Protein 4KDS (pdb70)

Solvent-accessible surface area: 16126 Å² total; per-residue (Å²): 133,12,4,59,85,3,4,26,0,0,1,104,0,2,12,46,6,4,95,56,73,150,1,0,4,22,1,0,0,0,6,0,0,2,2,0,1,0,0,1,0,17,0,0,3,53,90,1,25,134,25,0,48,60,95,0,35,6,17,2,58,97,234,34,44,19,130,85,1,88,92,28,19,137,46,0,45,78,34,175,15,3,88,32,22,8,0,0,1,1,16,184,193,12,59,19,83,126,56,4,83,162,15,0,30,73,1,3,130,1,59,52,60,99,6,60,0,76,149,36,116,94,1,25,92,80,0,12,62,36,0,24,115,62,0,69,41,65,10,81,67,0,2,62,107,50,1,7,28,87,106,0,59,0,0,1,0,1,1,0,14,2,76,14,98,2,100,46,76,6,69,74,186,87,17,69,111,105,124,17,137,29,117,128,51,56,60,56,81,17,24,7,0,70,25,70,71,150,9,84,29,10,111,15,76,5,118,138,52,37,78,0,21,0,16,13,3,39,3,102,58,118,21,11,2,0,13,11,1,31,5,109,99,74,158,12,63,2,39,36,0,19,68,4,7,47,7,118,43,10,98,61,2,138,125,85,10,147,47,58,149,80,100,7,69,2,3,96,13,65,8,110,18,63,3,25,0,58,74,13,0,82,98,28,33,1,28,33,3,23,55,93,100,132,21,38,7,68,113,0,6,100,128,63,98,6,7,0,13,31,0,0,1,46,5,45,0,54,1,29,5,92,4,4,104,2,2,1,0,1,0,1,0,1,38,18,173,14,91,27,158,73,120,42,45,73,102,1,63,2,0,0,0,23,0,49,84,23,13,0,1,0,0,0,0,0,22,53,65,75

B-factor: mean 32.04, std 13.61, range [12.36, 102.18]

Sequence (370 aa):
NLQEKQTDFGMRVFSSQVAQNSKGSNLAFSPYGVATILAMAQLGAGGNTLKTLNAKLGFSLQERGMARQQRLLQRDISSEEGVELASGVMVERKMALEKGFRRGLGKAFQASPHQLDFSRP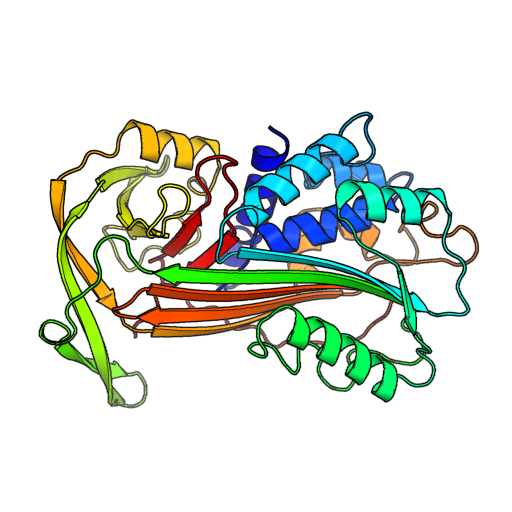DQALDIINAWVSDHTAGTIPSFLSSGALTDETRMVLLNALHFQGLWKVPFDPKMTEERLFHCANGSSVPVPMMRLTHRFKYGEFVTPDGVDYDVIEVPYEGESLSSMLLVSPFEPETPVSSSLSSELTTQRLQQWRQEMRSSVKRQLVLPRFTLDSEVELKSILIQMGLGDMFNLAKADFTRITTEQPLCVSSKVLQKVKIEVNEEGTKASAATAAILFSRMAVEEITMNRPFLFLIHHKSTGAVLFMGQVNQP

Foldseek 3Di:
DVQQLQQFLLLVLQLLQCVPDHFGFFKGFSNQVSVQLQLLLQLFDDPLVVLSCVLSVHHCVDPCNLQVLQVLQCVQCVDDFKHKAWEKEFAQVDDFFPSSQVSCCSRGVYHYHYDNLQPVVVVQQVVLCVQCVQAVNPRRRQDDPQQTHNVWGIKIKMKMKGWFWFPQFFDQVQFDQDWDQDPVRDTHTWTKTKDWDWWFKDWDADPVGWIKMWTWTDTPDPFKTKIKIGTPDFQDFLSRCSVQSGLVNVVVSVVPTDTDTDIDIAIFDKDKFKDKCVVSVVVSPSPQLQDQVRTGSCNGPPPDTWHWNIKMKIKIWGQDRTTIIIMMMIITIIDGDDDDDHDRDGTNTKMWIAGPVSRGTGMMRHRDDD

Radius of gyration: 20.67 Å; Cα contacts (8 Å, |Δi|>4): 866; chains: 1; bounding box: 55×57×57 Å

Secondary structure (DSSP, 8-state):
-HHHHHHHHHHHHHHHHHTTTTSEESEE-HHHHHHHHHHHHTT--HHHHHHHHHHHS--TTSTTHHHHHHHHHHHHHTSTTEEEEEEEEEETTS---HHHHHHHHHHH--EEEEE-TTSHHHHHHHHHHHHHHTTTTSS---SPTTS--TT--EEEEEEEEEEEEBSSPPPGGG-EEEEEE-TTS-EEEEEEEEEEEEEEEEEEE-TT--EEEEEEEEBTTSSEEEEEEEESSTT--GGGGGGG-SHHHHHHHHHH-EEEEEEEEEE-EEEEEEEE-HHHHHHTT-GGGG-TTT---TTT-SSS-----EEEEEEEEEE-SSEEEEEEEEEEEES--------EE----EEEEEETTTTEEEEEEE----

Nearest PDB structures (foldseek):
  4kds-assembly1_A  TM=1.003E+00  e=2.293E-84  Oncorhynchus mykiss
  1lj5-assembly1_A  TM=9.420E-01  e=1.282E-48  Homo sapiens
  4dte-assembly1_A  TM=8.822E-01  e=1.103E-49  Danio rerio
  3cvm-assembly2_B  TM=9.110E-01  e=3.053E-47  unclassified
  4dte-assembly2_B  TM=8.961E-01  e=1.628E-48  Danio rerio

Structure (mmCIF, N/CA/C/O backbone):
data_4KDS
#
_entry.id   4KDS
#
_cell.length_a   58.065
_cell.length_b   56.471
_cell.length_c   59.750
_cell.angle_alpha   90.00
_cell.angle_beta   93.88
_cell.angle_gamma   90.00
#
_symmetry.space_group_name_H-M   'P 1 21 1'
#
loop_
_entity.id
_entity.type
_entity.pdbx_description
1 polymer 'Plasminogen activator inhibitor 1'
2 non-polymer 'SULFATE ION'
3 water water
#
loop_
_atom_site.group_PDB
_atom_site.id
_atom_site.type_symbol
_atom_site.label_atom_id
_atom_site.label_alt_id
_atom_site.label_comp_id
_atom_site.label_asym_id
_atom_site.label_entity_id
_atom_site.label_seq_id
_atom_site.pdbx_PDB_ins_code
_atom_site.Cartn_x
_atom_site.Cartn_y
_atom_site.Cartn_z
_atom_site.occupancy
_atom_site.B_iso_or_equiv
_atom_site.auth_seq_id
_atom_site.auth_comp_id
_atom_site.auth_asym_id
_atom_site.auth_atom_id
_atom_site.pdbx_PDB_model_num
ATOM 1 N N . ASN A 1 14 ? -7.626 6.209 -19.504 1.00 51.16 4 ASN A N 1
ATOM 2 C CA . ASN A 1 14 ? -7.163 5.823 -18.163 1.00 47.41 4 ASN A CA 1
ATOM 3 C C . ASN A 1 14 ? -8.194 5.090 -17.300 1.00 38.10 4 ASN A C 1
ATOM 4 O O . ASN A 1 14 ? -7.871 4.099 -16.616 1.00 24.92 4 ASN A O 1
ATOM 9 N N . LEU A 1 15 ? -9.433 5.571 -17.309 1.00 29.10 5 LEU A N 1
ATOM 10 C CA . LEU A 1 15 ? -10.482 4.784 -16.685 1.00 26.50 5 LEU A CA 1
ATOM 11 C C . LEU A 1 15 ? -10.591 3.421 -17.332 1.00 22.62 5 LEU A C 1
ATOM 12 O O . LEU A 1 15 ? -10.714 2.412 -16.635 1.00 23.49 5 LEU A O 1
ATOM 17 N N . GLN A 1 16 ? -10.535 3.351 -18.663 1.00 26.27 6 GLN A N 1
ATOM 18 C CA . GLN A 1 16 ? -10.745 2.071 -19.305 1.00 22.49 6 GLN A CA 1
ATOM 19 C C . GLN A 1 16 ? -9.608 1.102 -18.941 1.00 24.07 6 GLN A C 1
ATOM 20 O O . GLN A 1 16 ? -9.849 -0.092 -18.730 1.00 22.45 6 GLN A O 1
ATOM 26 N N . GLU A 1 17 ? -8.388 1.628 -18.871 1.00 25.89 7 GLU A N 1
ATOM 27 C CA . GLU A 1 17 ? -7.237 0.812 -18.433 1.00 23.24 7 GLU A CA 1
ATOM 28 C C . GLU A 1 17 ? -7.509 0.148 -17.059 1.00 27.52 7 GLU A C 1
ATOM 29 O O . GLU A 1 17 ? -7.296 -1.043 -16.885 1.00 25.03 7 GLU A O 1
ATOM 35 N N . LYS A 1 18 ? -7.977 0.926 -16.079 1.00 23.63 8 LYS A N 1
ATOM 36 C CA . LYS A 1 18 ? -8.279 0.354 -14.769 1.00 21.00 8 LYS A CA 1
ATOM 37 C C . LYS A 1 18 ? -9.415 -0.673 -14.857 1.00 19.44 8 LYS A C 1
ATOM 38 O O . LYS A 1 18 ? -9.374 -1.682 -14.171 1.00 22.88 8 LYS A O 1
ATOM 44 N N . GLN A 1 19 ? -10.428 -0.424 -15.692 1.00 22.32 9 GLN A N 1
ATOM 45 C CA . GLN A 1 19 ? -11.542 -1.348 -15.801 1.00 19.08 9 GLN A CA 1
ATOM 46 C C . GLN A 1 19 ? -11.155 -2.644 -16.499 1.00 19.41 9 GLN A C 1
ATOM 47 O O . GLN A 1 19 ? -11.532 -3.756 -16.086 1.00 20.71 9 GLN A O 1
ATOM 53 N N . THR A 1 20 ? -10.413 -2.503 -17.584 1.00 20.29 10 THR A N 1
ATOM 54 C CA . THR A 1 20 ? -9.894 -3.658 -18.296 1.00 25.94 10 THR A CA 1
ATOM 55 C C . THR A 1 20 ? -8.995 -4.500 -17.408 1.00 22.97 10 THR A C 1
ATOM 56 O O . THR A 1 20 ? -9.140 -5.754 -17.367 1.00 17.72 10 THR A O 1
ATOM 60 N N . ASP A 1 21 ? -8.050 -3.851 -16.726 1.00 22.19 11 ASP A N 1
ATOM 61 C CA . ASP A 1 21 ? -7.176 -4.571 -15.799 1.00 18.99 11 ASP A CA 1
ATOM 62 C C . ASP A 1 21 ? -7.911 -5.348 -14.705 1.00 26.05 11 ASP A C 1
ATOM 63 O O . ASP A 1 21 ? -7.550 -6.476 -14.398 1.00 22.43 11 ASP A O 1
ATOM 68 N N . PHE A 1 22 ? -8.928 -4.732 -14.097 1.00 21.31 12 PHE A N 1
ATOM 69 C CA . PHE A 1 22 ? -9.720 -5.467 -13.119 1.00 19.11 12 PHE A CA 1
ATOM 70 C C . PHE A 1 22 ? -10.418 -6.658 -13.740 1.00 20.21 12 PHE A C 1
ATOM 71 O O . PHE A 1 22 ? -10.401 -7.740 -13.170 1.00 20.59 12 PHE A O 1
ATOM 79 N N . GLY A 1 23 ? -11.024 -6.466 -14.910 1.00 17.90 13 GLY A N 1
ATOM 80 C CA . GLY A 1 23 ? -11.763 -7.538 -15.582 1.00 19.25 13 GLY A CA 1
ATOM 81 C C . GLY A 1 23 ? -10.833 -8.692 -15.925 1.00 23.13 13 GLY A C 1
ATOM 82 O O . GLY A 1 23 ? -11.199 -9.852 -15.760 1.00 22.00 13 GLY A O 1
ATOM 83 N N . MET A 1 24 ? -9.606 -8.389 -16.354 1.00 20.73 14 MET A N 1
ATOM 84 C CA . MET A 1 24 ? -8.664 -9.492 -16.633 1.00 21.28 14 MET A CA 1
ATOM 85 C C . MET A 1 24 ? -8.090 -10.127 -15.367 1.00 20.96 14 MET A C 1
ATOM 86 O O . MET A 1 24 ? -7.804 -11.329 -15.331 1.00 22.54 14 MET A O 1
ATOM 91 N N . ARG A 1 25 ? -7.955 -9.348 -14.298 1.00 18.39 15 ARG A N 1
ATOM 92 C CA . ARG A 1 25 ? -7.613 -9.912 -12.984 1.00 22.70 15 ARG A CA 1
ATOM 93 C C . ARG A 1 25 ? -8.663 -10.925 -12.506 1.00 23.37 15 ARG A C 1
ATOM 94 O O . ARG A 1 25 ? -8.325 -11.847 -11.761 1.00 25.46 15 ARG A O 1
ATOM 102 N N . VAL A 1 26 ? -9.938 -10.715 -12.846 1.00 20.53 16 VAL A N 1
ATOM 103 C CA . VAL A 1 26 ? -10.937 -11.724 -12.452 1.00 20.84 16 VAL A CA 1
ATOM 104 C C . VAL A 1 26 ? -10.677 -13.013 -13.232 1.00 24.70 16 VAL A C 1
ATOM 105 O O . VAL A 1 26 ? -10.673 -14.127 -12.666 1.00 22.16 16 VAL A O 1
ATOM 109 N N . PHE A 1 27 ? -10.394 -12.854 -14.526 1.00 23.59 17 PHE A N 1
ATOM 110 C CA . PHE A 1 27 ? -10.093 -14.006 -15.383 1.00 25.03 17 PHE A CA 1
ATOM 111 C C . PHE A 1 27 ? -8.900 -14.730 -14.835 1.00 27.56 17 PHE A C 1
ATOM 112 O O . PHE A 1 27 ? -8.900 -15.971 -14.727 1.00 28.33 17 PHE A O 1
ATOM 120 N N . SER A 1 28 ? -7.877 -13.962 -14.438 1.00 25.60 18 SER A N 1
ATOM 121 C CA A SER A 1 28 ? -6.648 -14.536 -13.917 0.35 27.90 18 SER A CA 1
ATOM 122 C CA B SER A 1 28 ? -6.650 -14.562 -13.914 0.65 27.83 18 SER A CA 1
ATOM 123 C C . SER A 1 28 ? -6.839 -15.232 -12.564 1.00 32.50 18 SER A C 1
ATOM 124 O O . SER A 1 28 ? -6.175 -16.236 -12.272 1.00 30.10 18 SER A O 1
ATOM 129 N N . GLN A 1 29 ? -7.738 -14.691 -11.739 1.00 30.38 19 GLN A N 1
ATOM 130 C CA . GLN A 1 29 ? -7.961 -15.246 -10.406 1.00 28.74 19 GLN A CA 1
ATOM 131 C C . GLN A 1 29 ? -8.574 -16.640 -10.554 1.00 30.35 19 GLN A C 1
ATOM 132 O O . GLN A 1 29 ? -8.186 -17.568 -9.837 1.00 30.73 19 GLN A O 1
ATOM 138 N N . VAL A 1 30 ? -9.524 -16.777 -11.487 1.00 28.52 20 VAL A N 1
ATOM 139 C CA . VAL A 1 30 ? -10.091 -18.091 -11.809 1.00 28.90 20 VAL A CA 1
ATOM 140 C C . VAL A 1 30 ? -8.978 -19.061 -12.223 1.00 31.89 20 VAL A C 1
ATOM 141 O O . VAL A 1 30 ? -8.909 -20.199 -11.745 1.00 32.63 20 VAL A O 1
ATOM 145 N N . ALA A 1 31 ? -8.073 -18.601 -13.090 1.00 32.29 21 ALA A N 1
ATOM 146 C CA . ALA A 1 31 ? -6.980 -19.474 -13.536 1.00 34.15 21 ALA A CA 1
ATOM 147 C C . ALA A 1 31 ? -6.076 -19.938 -12.394 1.00 40.75 21 ALA A C 1
ATOM 148 O O . ALA A 1 31 ? -5.440 -21.004 -12.480 1.00 35.22 21 ALA A O 1
ATOM 150 N N . GLN A 1 32 ? -6.011 -19.153 -11.320 1.00 42.43 22 GLN A N 1
ATOM 151 C CA . GLN A 1 32 ? -5.147 -19.509 -10.194 1.00 47.93 22 GLN A CA 1
ATOM 152 C C . GLN A 1 32 ? -5.693 -20.654 -9.340 1.00 52.58 22 GLN A C 1
ATOM 153 O O . GLN A 1 32 ? -4.957 -21.226 -8.544 1.00 55.17 22 GLN A O 1
ATOM 159 N N . ASN A 1 33 ? -6.966 -20.997 -9.515 1.00 53.07 23 ASN A N 1
ATOM 160 C CA . ASN A 1 33 ? -7.645 -21.917 -8.603 1.00 54.32 23 ASN A CA 1
ATOM 161 C C . ASN A 1 33 ? -7.894 -23.327 -9.103 1.00 65.03 23 ASN A C 1
ATOM 162 O O . ASN A 1 33 ? -7.512 -24.312 -8.471 1.00 59.21 23 ASN A O 1
ATOM 167 N N . SER A 1 34 ? -8.578 -23.392 -10.240 1.00 79.94 24 SER A N 1
ATOM 168 C CA . SER A 1 34 ? -9.614 -24.413 -10.474 1.00 92.71 24 SER A CA 1
ATOM 169 C C . SER A 1 34 ? -9.295 -25.874 -10.865 1.00 98.68 24 SER A C 1
ATOM 170 O O . SER A 1 34 ? -9.962 -26.776 -10.351 1.00 102.18 24 SER A O 1
ATOM 173 N N . LYS A 1 35 ? -8.340 -26.138 -11.762 1.00 97.77 25 LYS A N 1
ATOM 174 C CA . LYS A 1 35 ? -7.542 -25.139 -12.469 1.00 92.05 25 LYS A CA 1
ATOM 175 C C . LYS A 1 35 ? -7.888 -25.097 -13.952 1.00 87.60 25 LYS A C 1
ATOM 176 O O . LYS A 1 35 ? -8.812 -25.782 -14.415 1.00 87.92 25 LYS A O 1
ATOM 182 N N . GLY A 1 36 ? -7.126 -24.300 -14.694 1.00 79.04 26 GLY A N 1
ATOM 183 C CA . GLY A 1 36 ? -7.508 -23.928 -16.039 1.00 65.19 26 GLY A CA 1
ATOM 184 C C . GLY A 1 36 ? -8.396 -22.704 -15.919 1.00 53.02 26 GLY A C 1
ATOM 185 O O . GLY A 1 36 ? -8.535 -22.126 -14.838 1.00 55.07 26 GLY A O 1
ATOM 186 N N . SER A 1 37 ? -9.013 -22.300 -17.016 1.00 41.23 27 SER A N 1
ATOM 187 C CA . SER A 1 37 ? -9.842 -21.107 -16.967 1.00 42.71 27 SER A CA 1
ATOM 188 C C . SER A 1 37 ? -11.253 -21.396 -17.474 1.00 39.12 27 SER A C 1
ATOM 189 O O . SER A 1 37 ? -11.545 -22.485 -18.002 1.00 36.97 27 SER A O 1
ATOM 192 N N . ASN A 1 38 ? -12.139 -20.425 -17.289 1.00 31.86 28 ASN A N 1
ATOM 193 C CA . ASN A 1 38 ? -13.408 -20.454 -17.955 1.00 39.70 28 ASN A CA 1
ATOM 194 C C . ASN A 1 38 ? -13.110 -20.392 -19.450 1.00 32.46 28 ASN A C 1
ATOM 195 O O . ASN A 1 38 ? -12.124 -19.783 -19.885 1.00 30.89 28 ASN A O 1
ATOM 200 N N . LEU A 1 39 ? -13.982 -21.028 -20.212 1.00 33.60 29 LEU A N 1
ATOM 201 C CA . LEU A 1 39 ? -13.904 -21.091 -21.656 1.00 31.15 29 LEU A CA 1
ATOM 202 C C . LEU A 1 39 ? -14.042 -19.732 -22.327 1.00 26.50 29 LEU A C 1
ATOM 203 O O . LEU A 1 39 ? -13.390 -19.463 -23.300 1.00 20.26 29 LEU A O 1
ATOM 208 N N . ALA A 1 40 ? -14.977 -18.909 -21.859 1.00 20.28 30 ALA A N 1
ATOM 209 C CA . ALA A 1 40 ? -15.232 -17.645 -22.508 1.00 19.83 30 ALA A CA 1
ATOM 210 C C . ALA A 1 40 ? -15.772 -16.636 -21.512 1.00 22.63 30 ALA A C 1
ATOM 211 O O . ALA A 1 40 ? -16.601 -16.958 -20.658 1.00 25.79 30 ALA A O 1
ATOM 213 N N . PHE A 1 41 ? -15.342 -15.400 -21.665 1.00 14.79 31 PHE A N 1
ATOM 214 C CA . PHE A 1 41 ? -15.504 -14.438 -20.576 1.00 17.09 31 PHE A CA 1
ATOM 215 C C . PHE A 1 41 ? -15.553 -13.063 -21.125 1.00 16.50 31 PHE A C 1
ATOM 216 O O . PHE A 1 41 ? -14.925 -12.765 -22.164 1.00 21.38 31 PHE A O 1
ATOM 224 N N . SER A 1 42 ? -16.283 -12.151 -20.469 1.00 17.34 32 SER A N 1
ATOM 225 C CA . SER A 1 42 ? -16.235 -10.737 -20.876 1.00 15.48 32 SER A CA 1
ATOM 226 C C . SER A 1 42 ? -15.721 -9.887 -19.699 1.00 20.53 32 SER A C 1
ATOM 227 O O . SER A 1 42 ? -16.429 -9.633 -18.694 1.00 18.13 32 SER A O 1
ATOM 230 N N . PRO A 1 43 ? -14.478 -9.428 -19.795 1.00 18.69 33 PRO A N 1
ATOM 231 C CA . PRO A 1 43 ? -13.977 -8.535 -18.747 1.00 20.53 33 PRO A CA 1
ATOM 232 C C . PRO A 1 43 ? -14.772 -7.240 -18.705 1.00 19.54 33 PRO A C 1
ATOM 233 O O . PRO A 1 43 ? -14.997 -6.650 -17.626 1.00 18.55 33 PRO A O 1
ATOM 237 N N . TYR A 1 44 ? -15.215 -6.812 -19.871 1.00 21.47 34 TYR A N 1
ATOM 238 C CA . TYR A 1 44 ? -15.986 -5.597 -19.990 1.00 19.30 34 TYR A CA 1
ATOM 239 C C . TYR A 1 44 ? -17.300 -5.716 -19.207 1.00 17.28 34 TYR A C 1
ATOM 240 O O . TYR A 1 44 ? -17.699 -4.802 -18.451 1.00 19.73 34 TYR A O 1
ATOM 249 N N . GLY A 1 45 ? -17.989 -6.834 -19.406 1.00 17.43 35 GLY A N 1
ATOM 250 C CA . GLY A 1 45 ? -19.249 -7.042 -18.687 1.00 17.05 35 GLY A CA 1
ATOM 251 C C . GLY A 1 45 ? -19.101 -7.066 -17.178 1.00 18.90 35 GLY A C 1
ATOM 252 O O . GLY A 1 45 ? -19.942 -6.484 -16.443 1.00 19.40 35 GLY A O 1
ATOM 253 N N . VAL A 1 46 ? -18.039 -7.727 -16.685 1.00 19.27 36 VAL A N 1
ATOM 254 C CA . VAL A 1 46 ? -17.897 -7.818 -15.229 1.00 18.60 36 VAL A CA 1
ATOM 255 C C . VAL A 1 46 ? -17.477 -6.485 -14.603 1.00 21.63 36 VAL A C 1
ATOM 256 O O . VAL A 1 46 ? -17.986 -6.103 -13.533 1.00 20.70 36 VAL A O 1
ATOM 260 N N . ALA A 1 47 ? -16.579 -5.749 -15.263 1.00 17.52 37 ALA A N 1
ATOM 261 C CA . ALA A 1 47 ? -16.199 -4.456 -14.732 1.00 20.51 37 ALA A CA 1
ATOM 262 C C . ALA A 1 47 ? -17.382 -3.500 -14.722 1.00 18.40 37 ALA A C 1
ATOM 263 O O . ALA A 1 47 ? -17.536 -2.724 -13.789 1.00 19.41 37 ALA A O 1
ATOM 265 N N . THR A 1 48 ? -18.204 -3.566 -15.767 1.00 17.90 38 THR A N 1
ATOM 266 C CA . THR A 1 48 ? -19.377 -2.698 -15.898 1.00 16.78 38 THR A CA 1
ATOM 267 C C . THR A 1 48 ? -20.385 -2.978 -14.796 1.00 19.94 38 THR A C 1
ATOM 268 O O . THR A 1 48 ? -20.907 -2.026 -14.162 1.00 15.63 38 THR A O 1
ATOM 272 N N . ILE A 1 49 ? -20.640 -4.259 -14.520 1.00 18.41 39 ILE A N 1
ATOM 273 C CA . ILE A 1 49 ? -21.614 -4.567 -13.469 1.00 19.26 39 ILE A CA 1
ATOM 274 C C . ILE A 1 49 ? -21.109 -4.132 -12.086 1.00 20.38 39 ILE A C 1
ATOM 275 O O . ILE A 1 49 ? -21.857 -3.608 -11.257 1.00 21.15 39 ILE A O 1
ATOM 280 N N . LEU A 1 50 ? -19.820 -4.309 -11.825 1.00 19.55 40 LEU A N 1
ATOM 281 C CA . LEU A 1 50 ? -19.300 -3.909 -10.526 1.00 16.93 40 LEU A CA 1
ATOM 282 C C . LEU A 1 50 ? -19.266 -2.365 -10.409 1.00 21.23 40 LEU A C 1
ATOM 283 O O . LEU A 1 50 ? -19.504 -1.818 -9.332 1.00 21.48 40 LEU A O 1
ATOM 288 N N . ALA A 1 51 ? -18.982 -1.668 -11.513 1.00 17.84 41 ALA A N 1
ATOM 289 C CA . ALA A 1 51 ? -19.077 -0.197 -11.521 1.00 19.77 41 ALA A CA 1
ATOM 290 C C . ALA A 1 51 ? -20.516 0.265 -11.207 1.00 20.58 41 ALA A C 1
ATOM 291 O O . ALA A 1 51 ? -20.727 1.291 -10.533 1.00 20.90 41 ALA A O 1
ATOM 293 N N . MET A 1 52 ? -21.512 -0.479 -11.682 1.00 18.75 42 MET A N 1
ATOM 294 C CA . MET A 1 52 ? -22.885 -0.045 -11.464 1.00 21.74 42 MET A CA 1
ATOM 295 C C . MET A 1 52 ? -23.195 -0.244 -9.996 1.00 23.72 42 MET A C 1
ATOM 296 O O . MET A 1 52 ? -23.838 0.603 -9.368 1.00 22.22 42 MET A O 1
ATOM 301 N N . ALA A 1 53 ? -22.697 -1.343 -9.420 1.00 21.90 43 ALA A N 1
ATOM 302 C CA . ALA A 1 53 ? -22.898 -1.571 -7.980 1.00 21.77 43 ALA A CA 1
ATOM 303 C C . ALA A 1 53 ? -22.145 -0.537 -7.164 1.00 25.05 43 ALA A C 1
ATOM 304 O O . ALA A 1 53 ? -22.624 -0.043 -6.137 1.00 23.80 43 ALA A O 1
ATOM 306 N N . GLN A 1 54 ? -20.956 -0.170 -7.625 1.00 22.50 44 GLN A N 1
ATOM 307 C CA . GLN A 1 54 ? -20.162 0.844 -6.918 1.00 24.63 44 GLN A CA 1
ATOM 308 C C . GLN A 1 54 ? -20.893 2.178 -6.756 1.00 22.92 44 GLN A C 1
ATOM 309 O O . GLN A 1 54 ? -20.720 2.881 -5.734 1.00 27.89 44 GLN A O 1
ATOM 315 N N . LEU A 1 55 ? -21.667 2.568 -7.771 1.00 20.52 45 LEU A N 1
ATOM 316 C CA . LEU A 1 55 ? -22.413 3.832 -7.708 1.00 23.01 45 LEU A CA 1
ATOM 317 C C . LEU A 1 55 ? -23.434 3.843 -6.551 1.00 28.87 45 LEU A C 1
ATOM 318 O O . LEU A 1 55 ? -23.873 4.923 -6.115 1.00 31.07 45 LEU A O 1
ATOM 323 N N . GLY A 1 56 ? -23.791 2.671 -6.032 1.00 26.66 46 GLY A N 1
ATOM 324 C CA . GLY A 1 56 ? -24.707 2.595 -4.885 1.00 24.32 46 GLY A CA 1
ATOM 325 C C . GLY A 1 56 ? -24.104 2.354 -3.498 1.00 31.55 46 GLY A C 1
ATOM 326 O O . GLY A 1 56 ? -24.807 2.332 -2.484 1.00 28.54 46 GLY A O 1
ATOM 327 N N . ALA A 1 57 ? -22.781 2.190 -3.443 1.00 24.50 47 ALA A N 1
ATOM 328 C CA . ALA A 1 57 ? -22.101 1.858 -2.202 1.00 28.21 47 ALA A CA 1
ATOM 329 C C . ALA A 1 57 ? -21.772 3.089 -1.355 1.00 33.05 47 ALA A C 1
ATOM 330 O O . ALA A 1 57 ? -21.658 4.215 -1.879 1.00 30.37 47 ALA A O 1
ATOM 332 N N . GLY A 1 58 ? -21.574 2.864 -0.057 1.00 34.51 48 GLY A N 1
ATOM 333 C CA . GLY A 1 58 ? -21.158 3.906 0.873 1.00 33.74 48 GLY A CA 1
ATOM 334 C C . GLY A 1 58 ? -20.202 3.286 1.869 1.00 34.25 48 GLY A C 1
ATOM 335 O O . GLY A 1 58 ? -19.932 2.079 1.791 1.00 34.36 48 GLY A O 1
ATOM 336 N N . GLY A 1 59 ? -19.676 4.097 2.789 1.00 40.12 49 GLY A N 1
ATOM 337 C CA . GLY A 1 59 ? -18.753 3.629 3.810 1.00 36.56 49 GLY A CA 1
ATOM 338 C C . GLY A 1 59 ? -17.686 2.629 3.373 1.00 41.93 49 GLY A C 1
ATOM 339 O O . GLY A 1 59 ? -17.025 2.789 2.333 1.00 36.35 49 GLY A O 1
ATOM 340 N N . ASN A 1 60 ? -17.511 1.584 4.176 1.00 43.60 50 ASN A N 1
ATOM 341 C CA . ASN A 1 60 ? -16.451 0.609 3.945 1.00 42.49 50 ASN A CA 1
ATOM 342 C C . ASN A 1 60 ? -16.612 -0.215 2.659 1.00 38.26 50 ASN A C 1
ATOM 343 O O . ASN A 1 60 ? -15.626 -0.648 2.052 1.00 38.14 50 ASN A O 1
ATOM 348 N N . THR A 1 61 ? -17.853 -0.424 2.232 1.00 35.95 51 THR A N 1
ATOM 349 C CA . THR A 1 61 ? -18.112 -1.158 1.009 1.00 32.59 51 THR A CA 1
ATOM 350 C C . THR A 1 61 ? -17.597 -0.362 -0.164 1.00 28.48 51 THR A C 1
ATOM 351 O O . THR A 1 61 ? -17.014 -0.919 -1.078 1.00 30.67 51 THR A O 1
ATOM 355 N N . LEU A 1 62 ? -17.774 0.958 -0.105 1.00 29.77 52 LEU A N 1
ATOM 356 C CA . LEU A 1 62 ? -17.334 1.840 -1.176 1.00 35.46 52 LEU A CA 1
ATOM 357 C C . LEU A 1 62 ? -15.816 1.899 -1.169 1.00 31.28 52 LEU A C 1
ATOM 358 O O . LEU A 1 62 ? -15.170 1.813 -2.217 1.00 32.41 52 LEU A O 1
ATOM 363 N N . LYS A 1 63 ? -15.269 2.059 0.034 1.00 36.87 53 LYS A N 1
ATOM 364 C CA . LYS A 1 63 ? -13.820 2.076 0.260 1.00 42.65 53 LYS A CA 1
ATOM 365 C C . LYS A 1 63 ? -13.129 0.838 -0.332 1.00 41.98 53 LYS A C 1
ATOM 366 O O . LYS A 1 63 ? -12.142 0.943 -1.093 1.00 40.97 53 LYS A O 1
ATOM 372 N N . THR A 1 64 ? -13.656 -0.334 0.019 1.00 37.66 54 THR A N 1
ATOM 373 C CA . THR A 1 64 ? -13.148 -1.607 -0.489 1.00 38.18 54 THR A CA 1
ATOM 374 C C . THR A 1 64 ? -13.278 -1.675 -2.002 1.00 36.42 54 THR A C 1
ATOM 375 O O . THR A 1 64 ? -12.335 -2.063 -2.695 1.00 37.13 54 THR A O 1
ATOM 379 N N . LEU A 1 65 ? -14.453 -1.288 -2.516 1.00 33.68 55 LEU A N 1
ATOM 380 C CA . LEU A 1 65 ? -14.668 -1.251 -3.958 1.00 32.59 55 LEU A CA 1
ATOM 381 C C . LEU A 1 65 ? -13.701 -0.306 -4.722 1.00 34.37 55 LEU A C 1
ATOM 382 O O . LEU A 1 65 ? -13.142 -0.700 -5.750 1.00 29.84 55 LEU A O 1
ATOM 387 N N . ASN A 1 66 ? -13.465 0.910 -4.221 1.00 33.62 56 ASN A N 1
ATOM 388 C CA . ASN A 1 66 ? -12.479 1.790 -4.881 1.00 28.93 56 ASN A CA 1
ATOM 389 C C . ASN A 1 66 ? -11.114 1.123 -4.861 1.00 32.03 56 ASN A C 1
ATOM 390 O O . ASN A 1 66 ? -10.415 1.149 -5.852 1.00 31.70 56 ASN A O 1
ATOM 395 N N . ALA A 1 67 ? -10.774 0.488 -3.744 1.00 34.31 57 ALA A N 1
ATOM 396 C CA . ALA A 1 67 ? -9.463 -0.118 -3.571 1.00 32.91 57 ALA A CA 1
ATOM 397 C C . ALA A 1 67 ? -9.213 -1.330 -4.472 1.00 36.10 57 ALA A C 1
ATOM 398 O O . ALA A 1 67 ? -8.169 -1.427 -5.129 1.00 36.30 57 ALA A O 1
ATOM 400 N N . LYS A 1 68 ? -10.153 -2.262 -4.489 1.00 34.39 58 LYS A N 1
ATOM 401 C CA . LYS A 1 68 ? -9.974 -3.483 -5.262 1.00 35.86 58 LYS A CA 1
ATOM 402 C C . LYS A 1 68 ? -10.320 -3.377 -6.743 1.00 31.16 58 LYS A C 1
ATOM 403 O O . LYS A 1 68 ? -9.708 -4.072 -7.553 1.00 30.82 58 LYS A O 1
ATOM 409 N N . LEU A 1 69 ? -11.281 -2.525 -7.113 1.00 27.44 59 LEU A N 1
ATOM 410 C CA . LEU A 1 69 ? -11.634 -2.346 -8.514 1.00 26.94 59 LEU A CA 1
ATOM 411 C C . LEU A 1 69 ? -10.539 -1.538 -9.149 1.00 29.85 59 LEU A C 1
ATOM 412 O O . LEU A 1 69 ? -10.183 -1.754 -10.306 1.00 29.64 59 LEU A O 1
ATOM 417 N N . GLY A 1 70 ? -9.999 -0.608 -8.373 1.00 34.10 60 GLY A N 1
ATOM 418 C CA . GLY A 1 70 ? -8.904 0.220 -8.840 1.00 35.47 60 GLY A CA 1
ATOM 419 C C . GLY A 1 70 ? -9.368 1.428 -9.623 1.00 34.78 60 GLY A C 1
ATOM 420 O O . GLY A 1 70 ? -8.548 2.177 -10.153 1.00 35.84 60 GLY A O 1
ATOM 421 N N . PHE A 1 71 ? -10.680 1.618 -9.717 1.00 29.97 61 PHE A N 1
ATOM 422 C CA . PHE A 1 71 ? -11.231 2.840 -10.275 1.00 25.17 61 PHE A CA 1
ATOM 423 C C . PHE A 1 71 ? -12.356 3.259 -9.348 1.00 28.61 61 PHE A C 1
ATOM 424 O O . PHE A 1 71 ? -12.822 2.444 -8.555 1.00 29.27 61 PHE A O 1
ATOM 432 N N . SER A 1 72 ? -12.795 4.506 -9.447 1.00 33.59 62 SER A N 1
ATOM 433 C CA . SER A 1 72 ? -13.784 5.045 -8.512 1.00 35.85 62 SER A CA 1
ATOM 434 C C . SER A 1 72 ? -14.884 5.796 -9.256 1.00 34.20 62 SER A C 1
ATOM 435 O O . SER A 1 72 ? -14.750 6.981 -9.552 1.00 31.87 62 SER A O 1
ATOM 438 N N . LEU A 1 73 ? -15.979 5.131 -9.573 1.00 30.13 63 LEU A N 1
ATOM 439 C CA . LEU A 1 73 ? -16.941 5.784 -10.439 1.00 32.38 63 LEU A CA 1
ATOM 440 C C . LEU A 1 73 ? -17.700 6.942 -9.792 1.00 36.17 63 LEU A C 1
ATOM 441 O O . LEU A 1 73 ? -18.335 7.749 -10.491 1.00 33.36 63 LEU A O 1
ATOM 446 N N . GLN A 1 74 ? -17.672 7.030 -8.470 1.00 32.75 64 GLN A N 1
ATOM 447 C CA . GLN A 1 74 ? -18.411 8.123 -7.827 1.00 31.72 64 GLN A CA 1
ATOM 448 C C . GLN A 1 74 ? -17.633 9.450 -7.843 1.00 33.81 64 GLN A C 1
ATOM 449 O O . GLN A 1 74 ? -18.214 10.506 -7.565 1.00 37.62 64 GLN A O 1
ATOM 455 N N . GLU A 1 75 ? -16.343 9.411 -8.183 1.00 38.61 65 GLU A N 1
ATOM 456 C CA . GLU A 1 75 ? -15.544 10.642 -8.179 1.00 41.90 65 GLU A CA 1
ATOM 457 C C . GLU A 1 75 ? -15.928 11.592 -9.309 1.00 41.92 65 GLU A C 1
ATOM 458 O O . GLU A 1 75 ? -16.430 11.161 -10.349 1.00 39.39 65 GLU A O 1
ATOM 464 N N . ARG A 1 76 ? -15.689 12.889 -9.110 1.00 40.71 66 ARG A N 1
ATOM 465 C CA . ARG A 1 76 ? -16.193 13.905 -10.036 1.00 42.91 66 ARG A CA 1
ATOM 466 C C . ARG A 1 76 ? -15.679 13.699 -11.459 1.00 41.57 66 ARG A C 1
ATOM 467 O O . ARG A 1 76 ? -14.495 13.408 -11.665 1.00 46.11 66 ARG A O 1
ATOM 475 N N . GLY A 1 77 ? -16.571 13.801 -12.447 1.00 39.68 67 GLY A N 1
ATOM 476 C CA . GLY A 1 77 ? -16.161 13.620 -13.835 1.00 40.27 67 GLY A CA 1
ATOM 477 C C . GLY A 1 77 ? -16.110 12.180 -14.308 1.00 39.98 67 GLY A C 1
ATOM 478 O O . GLY A 1 77 ? -15.998 11.925 -15.515 1.00 38.89 67 GLY A O 1
ATOM 479 N N . MET A 1 78 ? -16.173 11.219 -13.391 1.00 36.19 68 MET A N 1
ATOM 480 C CA . MET A 1 78 ? -16.005 9.828 -13.808 1.00 33.77 68 MET A CA 1
ATOM 481 C C . MET A 1 78 ? -17.222 9.322 -14.567 1.00 33.71 68 MET A C 1
ATOM 482 O O . MET A 1 78 ? -17.071 8.527 -15.503 1.00 28.97 68 MET A O 1
ATOM 487 N N . ALA A 1 79 ? -18.420 9.779 -14.195 1.00 33.33 69 ALA A N 1
ATOM 488 C CA . ALA A 1 79 ? -19.611 9.265 -14.877 1.00 29.55 69 ALA A CA 1
ATOM 489 C C . ALA A 1 79 ? -19.588 9.736 -16.316 1.00 31.31 69 ALA A C 1
ATOM 490 O O . ALA A 1 79 ? -19.920 8.986 -17.232 1.00 27.56 69 ALA A O 1
ATOM 492 N N . ARG A 1 80 ? -19.174 10.989 -16.505 1.00 35.49 70 ARG A N 1
ATOM 493 C CA . ARG A 1 80 ? -19.036 11.565 -17.846 1.00 32.88 70 ARG A CA 1
ATOM 494 C C . ARG A 1 80 ? -18.009 10.797 -18.683 1.00 31.03 70 ARG A C 1
ATOM 495 O O . ARG A 1 80 ? -18.275 10.463 -19.860 1.00 30.69 70 ARG A O 1
ATOM 503 N N . GLN A 1 81 ? -16.854 10.474 -18.083 1.00 27.37 71 GLN A N 1
ATOM 504 C CA . GLN A 1 81 ? -15.901 9.627 -18.779 1.00 32.93 71 GLN A CA 1
ATOM 505 C C . GLN A 1 81 ? -16.484 8.299 -19.159 1.00 29.10 71 GLN A C 1
ATOM 506 O O . GLN A 1 81 ? -16.236 7.804 -20.256 1.00 28.01 71 GLN A O 1
ATOM 512 N N . GLN A 1 82 ? -17.172 7.660 -18.224 1.00 26.92 72 GLN A N 1
ATOM 513 C CA . GLN A 1 82 ? -17.726 6.343 -18.490 1.00 25.83 72 GLN A CA 1
ATOM 514 C C . GLN A 1 82 ? -18.682 6.439 -19.674 1.00 22.41 72 GLN A C 1
ATOM 515 O O . GLN A 1 82 ? -18.679 5.570 -20.558 1.00 24.73 72 GLN A O 1
ATOM 521 N N . ARG A 1 83 ? -19.502 7.492 -19.704 1.00 23.54 73 ARG A N 1
ATOM 522 C CA . ARG A 1 83 ? -20.480 7.658 -20.774 1.00 24.53 73 ARG A CA 1
ATOM 523 C C . ARG A 1 83 ? -19.751 7.773 -22.115 1.00 27.48 73 ARG A C 1
ATOM 524 O O . ARG A 1 83 ? -20.150 7.142 -23.118 1.00 27.56 73 ARG A O 1
ATOM 532 N N . LEU A 1 84 ? -18.662 8.543 -22.137 1.00 29.50 74 LEU A N 1
ATOM 533 C CA . LEU A 1 84 ? -17.895 8.705 -23.379 1.00 27.90 74 LEU A CA 1
ATOM 534 C C . LEU A 1 84 ? -17.262 7.417 -23.838 1.00 22.51 74 LEU A C 1
ATOM 535 O O . LEU A 1 84 ? -17.197 7.155 -25.036 1.00 25.72 74 LEU A O 1
ATOM 540 N N . LEU A 1 85 ? -16.769 6.615 -22.892 1.00 22.41 75 LEU A N 1
ATOM 541 C CA . LEU A 1 85 ? -16.135 5.341 -23.221 1.00 23.12 75 LEU A CA 1
ATOM 542 C C . LEU A 1 85 ? -17.171 4.407 -23.850 1.00 21.70 75 LEU A C 1
ATOM 543 O O . LEU A 1 85 ? -16.915 3.752 -24.875 1.00 21.37 75 LEU A O 1
ATOM 548 N N . GLN A 1 86 ? -18.364 4.358 -23.264 1.00 21.85 76 GLN A N 1
ATOM 549 C CA . GLN A 1 86 ? -19.363 3.440 -23.783 1.00 20.87 76 GLN A CA 1
ATOM 550 C C . GLN A 1 86 ? -19.819 3.886 -25.149 1.00 21.26 76 GLN A C 1
ATOM 551 O O . GLN A 1 86 ? -20.064 3.042 -26.024 1.00 24.38 76 GLN A O 1
ATOM 557 N N . ARG A 1 87 ? -19.969 5.203 -25.317 1.00 24.26 77 ARG A N 1
ATOM 558 C CA . ARG A 1 87 ? -20.351 5.778 -26.600 1.00 20.27 77 ARG A CA 1
ATOM 559 C C . ARG A 1 87 ? -19.351 5.396 -27.685 1.00 25.74 77 ARG A C 1
ATOM 560 O O . ARG A 1 87 ? -19.741 5.081 -28.825 1.00 27.63 77 ARG A O 1
ATOM 568 N N . ASP A 1 88 ? -18.054 5.379 -27.334 1.00 23.58 78 ASP A N 1
ATOM 569 C CA . ASP A 1 88 ? -17.029 5.100 -28.333 1.00 24.84 78 ASP A CA 1
ATOM 570 C C . ASP A 1 88 ? -17.081 3.652 -28.753 1.00 25.53 78 ASP A C 1
ATOM 571 O O . ASP A 1 88 ? -17.007 3.343 -29.941 1.00 26.57 78 ASP A O 1
ATOM 576 N N . ILE A 1 89 ? -17.208 2.765 -27.768 1.00 24.40 79 ILE A N 1
ATOM 577 C CA . ILE A 1 89 ? -17.183 1.331 -28.005 1.00 21.29 79 ILE A CA 1
ATOM 578 C C . ILE A 1 89 ? -18.366 0.965 -28.872 1.00 20.23 79 ILE A C 1
ATOM 579 O O . ILE A 1 89 ? -18.193 0.258 -29.868 1.00 23.75 79 ILE A O 1
ATOM 584 N N . SER A 1 90 ? -19.536 1.519 -28.527 1.00 23.49 80 SER A N 1
ATOM 585 C CA . SER A 1 90 ? -20.818 1.180 -29.160 1.00 22.25 80 SER A CA 1
ATOM 586 C C . SER A 1 90 ? -21.003 1.925 -30.483 1.00 23.59 80 SER A C 1
ATOM 587 O O . SER A 1 90 ? -21.966 1.675 -31.221 1.00 27.30 80 SER A O 1
ATOM 590 N N . SER A 1 91 ? -20.098 2.868 -30.773 1.00 21.90 81 SER A N 1
ATOM 591 C CA . SER A 1 91 ? -20.169 3.634 -32.018 1.00 23.94 81 SER A CA 1
ATOM 592 C C . SER A 1 91 ? -19.784 2.745 -33.195 1.00 25.66 81 SER A C 1
ATOM 593 O O . SER A 1 91 ? -20.156 3.016 -34.326 1.00 32.91 81 SER A O 1
ATOM 596 N N . GLU A 1 92 ? -19.091 1.644 -32.918 1.00 26.95 82 GLU A N 1
ATOM 597 C CA . GLU A 1 92 ? -18.716 0.712 -33.976 1.00 29.67 82 GLU A CA 1
ATOM 598 C C . GLU A 1 92 ? -19.975 0.042 -34.502 1.00 30.10 82 GLU A C 1
ATOM 599 O O . GLU A 1 92 ? -20.815 -0.406 -33.716 1.00 27.15 82 GLU A O 1
ATOM 605 N N . GLU A 1 93 ? -20.149 0.035 -35.818 1.00 29.91 83 GLU A N 1
ATOM 606 C CA . GLU A 1 93 ? -21.195 -0.769 -36.441 1.00 35.92 83 GLU A CA 1
ATOM 607 C C . GLU A 1 93 ? -20.870 -2.227 -36.082 1.00 29.96 83 GLU A C 1
ATOM 608 O O . GLU A 1 93 ? -19.725 -2.667 -36.203 1.00 40.14 83 GLU A O 1
ATOM 614 N N . GLY A 1 94 ? -21.852 -2.973 -35.629 1.00 28.30 84 GLY A N 1
ATOM 615 C CA . GLY A 1 94 ? -21.547 -4.333 -35.191 1.00 28.05 84 GLY A CA 1
ATOM 616 C C . GLY A 1 94 ? -21.364 -4.522 -33.702 1.00 22.30 84 GLY A C 1
ATOM 617 O O . GLY A 1 94 ? -21.404 -5.680 -33.248 1.00 22.13 84 GLY A O 1
ATOM 618 N N . VAL A 1 95 ? -21.208 -3.446 -32.915 1.00 20.99 85 VAL A N 1
ATOM 619 C CA . VAL A 1 95 ? -21.201 -3.660 -31.476 1.00 16.50 85 VAL A CA 1
ATOM 620 C C . VAL A 1 95 ? -22.322 -2.856 -30.770 1.00 22.16 85 VAL A C 1
ATOM 621 O O . VAL A 1 95 ? -22.560 -1.716 -31.120 1.00 21.65 85 VAL A O 1
ATOM 625 N N . GLU A 1 96 ? -23.047 -3.507 -29.853 1.00 20.44 86 GLU A N 1
ATOM 626 C CA . GLU A 1 96 ? -24.090 -2.795 -29.096 1.00 19.27 86 GLU A CA 1
ATOM 627 C C . GLU A 1 96 ? -23.935 -3.080 -27.635 1.00 21.83 86 GLU A C 1
ATOM 628 O O . GLU A 1 96 ? -23.596 -4.212 -27.257 1.00 22.79 86 GLU A O 1
ATOM 634 N N . LEU A 1 97 ? -24.259 -2.075 -26.802 1.00 17.67 87 LEU A N 1
ATOM 635 C CA . LEU A 1 97 ? -24.102 -2.180 -25.342 1.00 19.71 87 LEU A CA 1
ATOM 636 C C . LEU A 1 97 ? -25.435 -1.723 -24.796 1.00 18.48 87 LEU A C 1
ATOM 637 O O . LEU A 1 97 ? -26.011 -0.780 -25.344 1.00 21.89 87 LEU A O 1
ATOM 642 N N . ALA A 1 98 ? -25.915 -2.377 -23.729 1.00 18.40 88 ALA A N 1
ATOM 643 C CA . ALA A 1 98 ? -27.145 -1.917 -23.057 1.00 17.85 88 ALA A CA 1
ATOM 644 C C . ALA A 1 98 ? -27.039 -2.309 -21.578 1.00 14.61 88 ALA A C 1
ATOM 645 O O . ALA A 1 98 ? -26.452 -3.352 -21.213 1.00 17.09 88 ALA A O 1
ATOM 647 N N . SER A 1 99 ? -27.650 -1.488 -20.719 1.00 16.85 89 SER A N 1
ATOM 648 C CA . SER A 1 99 ? -27.605 -1.742 -19.291 1.00 16.89 89 SER A CA 1
ATOM 649 C C . SER A 1 99 ? -28.962 -1.381 -18.694 1.00 17.78 89 SER A C 1
ATOM 650 O O . SER A 1 99 ? -29.706 -0.587 -19.262 1.00 17.41 89 SER A O 1
ATOM 653 N N . GLY A 1 100 ? -29.230 -1.918 -17.519 1.00 16.19 90 GLY A N 1
ATOM 654 C CA . GLY A 1 100 ? -30.514 -1.656 -16.854 1.00 15.37 90 GLY A CA 1
ATOM 655 C C . GLY A 1 100 ? -30.428 -1.951 -15.382 1.00 19.48 90 GLY A C 1
ATOM 656 O O . GLY A 1 100 ? -29.564 -2.730 -14.978 1.00 18.67 90 GLY A O 1
ATOM 657 N N . VAL A 1 101 ? -31.279 -1.304 -14.579 1.00 19.08 91 VAL A N 1
ATOM 658 C CA . VAL A 1 101 ? -31.481 -1.709 -13.181 1.00 18.66 91 VAL A CA 1
ATOM 659 C C . VAL A 1 101 ? -32.935 -2.221 -13.002 1.00 17.28 91 VAL A C 1
ATOM 660 O O . VAL A 1 101 ? -33.870 -1.447 -13.100 1.00 19.35 91 VAL A O 1
ATOM 664 N N . MET A 1 102 ? -33.094 -3.538 -12.829 1.00 19.08 92 MET A N 1
ATOM 665 C CA . MET A 1 102 ? -34.422 -4.134 -12.656 1.00 22.43 92 MET A CA 1
ATOM 666 C C . MET A 1 102 ? -34.673 -4.106 -11.186 1.00 21.75 92 MET A C 1
ATOM 667 O O . MET A 1 102 ? -33.870 -4.614 -10.422 1.00 21.17 92 MET A O 1
ATOM 672 N N . VAL A 1 103 ? -35.767 -3.487 -10.748 1.00 19.19 93 VAL A N 1
ATOM 673 C CA . VAL A 1 103 ? -35.876 -3.221 -9.327 1.00 19.98 93 VAL A CA 1
ATOM 674 C C . VAL A 1 103 ? -37.268 -3.613 -8.855 1.00 24.19 93 VAL A C 1
ATOM 675 O O . VAL A 1 103 ? -38.246 -3.445 -9.597 1.00 22.02 93 VAL A O 1
ATOM 679 N N . GLU A 1 104 ? -37.352 -4.189 -7.656 1.00 21.53 94 GLU A N 1
ATOM 680 C CA . GLU A 1 104 ? -38.650 -4.419 -7.018 1.00 22.52 94 GLU A CA 1
ATOM 681 C C . GLU A 1 104 ? -39.493 -3.139 -7.029 1.00 24.69 94 GLU A C 1
ATOM 682 O O . GLU A 1 104 ? -39.038 -2.075 -6.607 1.00 24.00 94 GLU A O 1
ATOM 688 N N . ARG A 1 105 ? -40.725 -3.231 -7.530 1.00 24.75 95 ARG A N 1
ATOM 689 C CA . ARG A 1 105 ? -41.513 -1.996 -7.702 1.00 30.69 95 ARG A CA 1
ATOM 690 C C . ARG A 1 105 ? -41.801 -1.261 -6.391 1.00 31.03 95 ARG A C 1
ATOM 691 O O . ARG A 1 105 ? -41.885 -0.020 -6.365 1.00 28.84 95 ARG A O 1
ATOM 699 N N . LYS A 1 106 ? -41.957 -2.014 -5.296 1.00 28.12 96 LYS A N 1
ATOM 700 C CA . LYS A 1 106 ? -42.263 -1.411 -3.997 1.00 29.54 96 LYS A CA 1
ATOM 701 C C . LYS A 1 106 ? -41.067 -0.788 -3.285 1.00 30.70 96 LYS A C 1
ATOM 702 O O . LYS A 1 106 ? -41.219 -0.124 -2.261 1.00 35.23 96 LYS A O 1
ATOM 708 N N . MET A 1 107 ? -39.889 -0.971 -3.852 1.00 27.51 97 MET A N 1
ATOM 709 C CA . MET A 1 107 ? -38.655 -0.508 -3.220 1.00 29.74 97 MET A CA 1
ATOM 710 C C . MET A 1 107 ? -38.147 0.800 -3.847 1.00 32.14 97 MET A C 1
ATOM 711 O O . MET A 1 107 ? -37.598 0.781 -4.946 1.00 33.60 97 MET A O 1
ATOM 716 N N . ALA A 1 108 ? -38.297 1.921 -3.139 1.00 34.62 98 ALA A N 1
ATOM 717 C CA . ALA A 1 108 ? -37.815 3.225 -3.634 1.00 33.37 98 ALA A CA 1
ATOM 718 C C . ALA A 1 108 ? -36.299 3.255 -3.842 1.00 31.43 98 ALA A C 1
ATOM 719 O O . ALA A 1 108 ? -35.553 2.732 -3.017 1.00 33.88 98 ALA A O 1
ATOM 721 N N . LEU A 1 109 ? -35.844 3.832 -4.953 1.00 34.20 99 LEU A N 1
ATOM 722 C CA . LEU A 1 109 ? -34.407 4.062 -5.150 1.00 34.14 99 LEU A CA 1
ATOM 723 C C . LEU A 1 109 ? -34.125 5.533 -5.022 1.00 39.71 99 LEU A C 1
ATOM 724 O O . LEU A 1 109 ? -34.921 6.379 -5.487 1.00 36.51 99 LEU A O 1
ATOM 729 N N . GLU A 1 110 ? -32.986 5.834 -4.402 1.00 31.91 100 GLU A N 1
ATOM 730 C CA . GLU A 1 110 ? -32.503 7.210 -4.295 1.00 41.30 100 GLU A CA 1
ATOM 731 C C . GLU A 1 110 ? -32.277 7.818 -5.686 1.00 40.09 100 GLU A C 1
ATOM 732 O O . GLU A 1 110 ? -31.760 7.145 -6.592 1.00 37.51 100 GLU A O 1
ATOM 738 N N . LYS A 1 111 ? -32.668 9.082 -5.847 1.00 37.54 101 LYS A N 1
ATOM 739 C CA . LYS A 1 111 ? -32.527 9.781 -7.115 1.00 37.99 101 LYS A CA 1
ATOM 740 C C . LYS A 1 111 ? -31.074 9.785 -7.544 1.00 38.52 101 LYS A C 1
ATOM 741 O O . LYS A 1 111 ? -30.774 9.523 -8.696 1.00 36.58 101 LYS A O 1
ATOM 747 N N . GLY A 1 112 ? -30.166 10.029 -6.613 1.00 34.14 102 GLY A N 1
ATOM 748 C CA . GLY A 1 112 ? -28.760 10.070 -6.967 1.00 30.51 102 GLY A CA 1
ATOM 749 C C . GLY A 1 112 ? -28.213 8.814 -7.652 1.00 31.85 102 GLY A C 1
ATOM 750 O O . GLY A 1 112 ? -27.384 8.879 -8.586 1.00 28.91 102 GLY A O 1
ATOM 751 N N . PHE A 1 113 ? -28.663 7.659 -7.178 1.00 30.18 103 PHE A N 1
ATOM 752 C CA . PHE A 1 113 ? -28.266 6.370 -7.768 1.00 29.58 103 PHE A CA 1
ATOM 753 C C . PHE A 1 113 ? -28.875 6.219 -9.156 1.00 28.58 103 PHE A C 1
ATOM 754 O O . PHE A 1 113 ? -28.186 5.857 -10.119 1.00 27.73 103 PHE A O 1
ATOM 762 N N . ARG A 1 114 ? -30.180 6.473 -9.280 1.00 27.06 104 ARG A N 1
ATOM 763 C CA . ARG A 1 114 ? -30.796 6.421 -10.606 1.00 20.59 104 ARG A CA 1
ATOM 764 C C . ARG A 1 114 ? -30.102 7.360 -11.598 1.00 26.92 104 ARG A C 1
ATOM 765 O O . ARG A 1 114 ? -29.887 7.004 -12.774 1.00 28.69 104 ARG A O 1
ATOM 773 N N . ARG A 1 115 ? -29.809 8.581 -11.141 1.00 29.34 105 ARG A N 1
ATOM 774 C CA . ARG A 1 115 ? -29.256 9.596 -12.024 1.00 29.99 105 ARG A CA 1
ATOM 775 C C . ARG A 1 115 ? -27.879 9.168 -12.486 1.00 29.59 105 ARG A C 1
ATOM 776 O O . ARG A 1 115 ? -27.545 9.330 -13.667 1.00 26.55 105 ARG A O 1
ATOM 784 N N . GLY A 1 116 ? -27.085 8.625 -11.557 1.00 25.32 106 GLY A N 1
ATOM 785 C CA . GLY A 1 116 ? -25.727 8.214 -11.864 1.00 29.62 106 GLY A CA 1
ATOM 786 C C . GLY A 1 116 ? -25.709 7.046 -12.814 1.00 27.99 106 GLY A C 1
ATOM 787 O O . GLY A 1 116 ? -24.912 6.991 -13.767 1.00 27.29 106 GLY A O 1
ATOM 788 N N . LEU A 1 117 ? -26.605 6.092 -12.572 1.00 26.16 107 LEU A N 1
ATOM 789 C CA . LEU A 1 117 ? -26.751 4.995 -13.512 1.00 22.99 107 LEU A CA 1
ATOM 790 C C . LEU A 1 117 ? -27.138 5.459 -14.941 1.00 21.85 107 LEU A C 1
ATOM 791 O O . LEU A 1 117 ? -26.651 4.916 -15.935 1.00 20.03 107 LEU A O 1
ATOM 796 N N . GLY A 1 118 ? -28.038 6.419 -15.047 1.00 23.39 108 GLY A N 1
ATOM 797 C CA . GLY A 1 118 ? -28.446 6.883 -16.373 1.00 25.58 108 GLY A CA 1
ATOM 798 C C . GLY A 1 118 ? -27.300 7.601 -17.071 1.00 26.54 108 GLY A C 1
ATOM 799 O O . GLY A 1 118 ? -27.029 7.394 -18.265 1.00 27.37 108 GLY A O 1
ATOM 800 N N . LYS A 1 119 ? -26.606 8.438 -16.314 1.00 24.24 109 LYS A N 1
ATOM 801 C CA . LYS A 1 119 ? -25.556 9.268 -16.889 1.00 26.41 109 LYS A CA 1
ATOM 802 C C . LYS A 1 119 ? -24.354 8.432 -17.340 1.00 30.61 109 LYS A C 1
ATOM 803 O O . LYS A 1 119 ? -23.890 8.546 -18.494 1.00 27.96 109 LYS A O 1
ATOM 809 N N . ALA A 1 120 ? -23.887 7.554 -16.453 1.00 25.53 110 ALA A N 1
ATOM 810 C CA . ALA A 1 120 ? -22.722 6.702 -16.759 1.00 24.70 110 ALA A CA 1
ATOM 811 C C . ALA A 1 120 ? -23.008 5.597 -17.755 1.00 25.30 110 ALA A C 1
ATOM 812 O O . ALA A 1 120 ? -22.213 5.312 -18.663 1.00 26.09 110 ALA A O 1
ATOM 814 N N . PHE A 1 121 ? -24.144 4.930 -17.600 1.00 22.55 111 PHE A N 1
ATOM 815 C CA . PHE A 1 121 ? -24.334 3.661 -18.293 1.00 23.72 111 PHE A CA 1
ATOM 816 C C . PHE A 1 121 ? -25.616 3.608 -19.139 1.00 23.44 111 PHE A C 1
ATOM 817 O O . PHE A 1 121 ? -25.916 2.568 -19.734 1.00 20.23 111 PHE A O 1
ATOM 825 N N . GLN A 1 122 ? -26.346 4.719 -19.196 1.00 22.46 112 GLN A N 1
ATOM 826 C CA . GLN A 1 122 ? -27.673 4.736 -19.853 1.00 25.03 112 GLN A CA 1
ATOM 827 C C . GLN A 1 122 ? -28.510 3.594 -19.312 1.00 25.43 112 GLN A C 1
ATOM 828 O O . GLN A 1 122 ? -29.295 2.978 -20.055 1.00 22.72 112 GLN A O 1
ATOM 834 N N . ALA A 1 123 ? -28.343 3.308 -18.016 1.00 19.42 113 ALA A N 1
ATOM 835 C CA . ALA A 1 123 ? -29.093 2.203 -17.393 1.00 22.07 113 ALA A CA 1
ATOM 836 C C . ALA A 1 123 ? -30.334 2.701 -16.702 1.00 27.02 113 ALA A C 1
ATOM 837 O O . ALA A 1 123 ? -30.278 3.214 -15.576 1.00 28.35 113 ALA A O 1
ATOM 839 N N . SER A 1 124 ? -31.462 2.457 -17.337 1.00 19.46 114 SER A N 1
ATOM 840 C CA . SER A 1 124 ? -32.704 2.969 -16.837 1.00 20.39 114 SER A CA 1
ATOM 841 C C . SER A 1 124 ? -33.314 1.942 -15.890 1.00 22.15 114 SER A C 1
ATOM 842 O O . SER A 1 124 ? -33.008 0.739 -15.981 1.00 20.92 114 SER A O 1
ATOM 845 N N . PRO A 1 125 ? -34.204 2.405 -15.018 1.00 18.38 115 PRO A N 1
ATOM 846 C CA . PRO A 1 125 ? -34.869 1.434 -14.144 1.00 22.05 115 PRO A CA 1
ATOM 847 C C . PRO A 1 125 ? -35.966 0.672 -14.874 1.00 19.63 115 PRO A C 1
ATOM 848 O O . PRO A 1 125 ? -36.580 1.170 -15.834 1.00 20.14 115 PRO A O 1
ATOM 852 N N . HIS A 1 126 ? -36.216 -0.543 -14.392 1.00 20.68 116 HIS A N 1
ATOM 853 C CA . HIS A 1 126 ? -37.295 -1.361 -14.931 1.00 23.50 116 HIS A CA 1
ATOM 854 C C . HIS A 1 126 ? -37.968 -1.973 -13.739 1.00 21.78 116 HIS A C 1
ATOM 855 O O . HIS A 1 126 ? -37.350 -2.747 -13.031 1.00 19.99 116 HIS A O 1
ATOM 862 N N . GLN A 1 127 ? -39.234 -1.643 -13.525 1.00 19.93 117 GLN A N 1
ATOM 863 C CA . GLN A 1 127 ? -39.978 -2.142 -12.358 1.00 20.67 117 GLN A CA 1
ATOM 864 C C . GLN A 1 127 ? -40.392 -3.598 -12.537 1.00 24.08 117 GLN A C 1
ATOM 865 O O . GLN A 1 127 ? -40.997 -3.984 -13.571 1.00 23.16 117 GLN A O 1
ATOM 871 N N . LEU A 1 128 ? -40.151 -4.424 -11.512 1.00 24.27 118 LEU A N 1
ATOM 872 C CA . LEU A 1 128 ? -40.633 -5.823 -11.585 1.00 22.82 118 LEU A CA 1
ATOM 873 C C . LEU A 1 128 ? -41.377 -6.174 -10.310 1.00 22.34 118 LEU A C 1
ATOM 874 O O . LEU A 1 128 ? -41.058 -5.649 -9.251 1.00 24.78 118 LEU A O 1
ATOM 879 N N . ASP A 1 129 ? -42.382 -7.049 -10.385 1.00 22.96 119 ASP A N 1
ATOM 880 C CA . ASP A 1 129 ? -42.998 -7.560 -9.173 1.00 26.91 119 ASP A CA 1
ATOM 881 C C . ASP A 1 129 ? -42.343 -8.896 -8.808 1.00 33.59 119 ASP A C 1
ATOM 882 O O . ASP A 1 129 ? -42.679 -9.930 -9.418 1.00 27.78 119 ASP A O 1
ATOM 887 N N . PHE A 1 130 ? -41.418 -8.892 -7.841 1.00 30.36 120 PHE A N 1
ATOM 888 C CA . PHE A 1 130 ? -40.669 -10.122 -7.568 1.00 35.66 120 PHE A CA 1
ATOM 889 C C . PHE A 1 130 ? -41.475 -11.110 -6.760 1.00 40.98 120 PHE A C 1
ATOM 890 O O . PHE A 1 130 ? -40.991 -12.195 -6.467 1.00 41.02 120 PHE A O 1
ATOM 898 N N . SER A 1 131 ? -42.702 -10.725 -6.407 1.00 40.14 121 SER A N 1
ATOM 899 C CA . SER A 1 131 ? -43.650 -11.639 -5.777 1.00 41.60 121 SER A CA 1
ATOM 900 C C . SER A 1 131 ? -44.257 -12.564 -6.828 1.00 37.79 121 SER A C 1
ATOM 901 O O . SER A 1 131 ? -44.963 -13.518 -6.488 1.00 35.89 121 SER A O 1
ATOM 904 N N . ARG A 1 132 ? -44.004 -12.259 -8.103 1.00 31.13 122 ARG A N 1
ATOM 905 C CA . ARG A 1 132 ? -44.256 -13.196 -9.218 1.00 35.53 122 ARG A CA 1
ATOM 906 C C . ARG A 1 132 ? -42.955 -13.460 -9.930 1.00 34.45 122 ARG A C 1
ATOM 907 O O . ARG A 1 132 ? -42.666 -12.905 -11.016 1.00 33.57 122 ARG A O 1
ATOM 915 N N . PRO A 1 133 ? -42.135 -14.331 -9.328 1.00 34.24 123 PRO A N 1
ATOM 916 C CA . PRO A 1 133 ? -40.755 -14.428 -9.799 1.00 30.62 123 PRO A CA 1
ATOM 917 C C . PRO A 1 133 ? -40.673 -15.050 -11.196 1.00 25.24 123 PRO A C 1
ATOM 918 O O . PRO A 1 133 ? -39.755 -14.760 -11.922 1.00 26.24 123 PRO A O 1
ATOM 922 N N . ASP A 1 134 ? -41.638 -15.888 -11.575 1.00 29.51 124 ASP A N 1
ATOM 923 C CA . ASP A 1 134 ? -41.616 -16.437 -12.936 1.00 34.32 124 ASP A CA 1
ATOM 924 C C . ASP A 1 134 ? -41.847 -15.362 -14.008 1.00 28.70 124 ASP A C 1
ATOM 925 O O . ASP A 1 134 ? -41.266 -15.418 -15.080 1.00 27.28 124 ASP A O 1
ATOM 930 N N . GLN A 1 135 ? -42.746 -14.421 -13.743 1.00 31.23 125 GLN A N 1
ATOM 931 C CA . GLN A 1 135 ? -42.968 -13.343 -14.708 1.00 23.03 125 GLN A CA 1
ATOM 932 C C . GLN A 1 135 ? -41.770 -12.422 -14.763 1.00 21.85 125 GLN A C 1
ATOM 933 O O . GLN A 1 135 ? -41.365 -11.979 -15.840 1.00 23.55 125 GLN A O 1
ATOM 939 N N . ALA A 1 136 ? -41.185 -12.115 -13.606 1.00 24.01 126 ALA A N 1
ATOM 940 C CA . ALA A 1 136 ? -39.985 -11.240 -13.575 1.00 20.80 126 ALA A CA 1
ATOM 941 C C . ALA A 1 136 ? -38.863 -11.900 -14.345 1.00 23.59 126 ALA A C 1
ATOM 942 O O . ALA A 1 136 ? -38.095 -11.234 -15.061 1.00 21.33 126 ALA A O 1
ATOM 944 N N . LEU A 1 137 ? -38.749 -13.219 -14.203 1.00 24.10 127 LEU A N 1
ATOM 945 C CA . LEU A 1 137 ? -37.683 -13.952 -14.896 1.00 25.51 127 LEU A CA 1
ATOM 946 C C . LEU A 1 137 ? -37.938 -13.839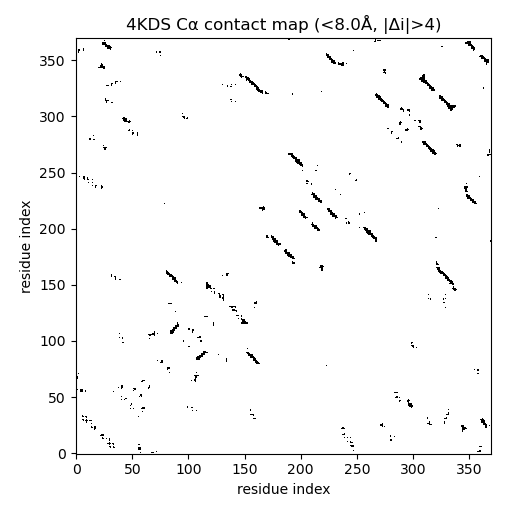 -16.399 1.00 24.40 127 LEU A C 1
ATOM 947 O O . LEU A 1 137 ? -37.044 -13.624 -17.171 1.00 21.42 127 LEU A O 1
ATOM 952 N N . ASP A 1 138 ? -39.199 -13.958 -16.821 1.00 25.67 128 ASP A N 1
ATOM 953 C CA . ASP A 1 138 ? -39.496 -13.904 -18.251 1.00 22.55 128 ASP A CA 1
ATOM 954 C C . ASP A 1 138 ? -39.210 -12.535 -18.796 1.00 19.54 128 ASP A C 1
ATOM 955 O O . ASP A 1 138 ? -38.732 -12.390 -19.910 1.00 20.51 128 ASP A O 1
ATOM 960 N N . ILE A 1 139 ? -39.509 -11.499 -18.019 1.00 19.16 129 ILE A N 1
ATOM 961 C CA . ILE A 1 139 ? -39.221 -10.138 -18.496 1.00 20.01 129 ILE A CA 1
ATOM 962 C C . ILE A 1 139 ? -37.725 -9.860 -18.609 1.00 21.03 129 ILE A C 1
ATOM 963 O O . ILE A 1 139 ? -37.243 -9.283 -19.599 1.00 20.67 129 ILE A O 1
ATOM 968 N N . ILE A 1 140 ? -36.970 -10.276 -17.590 1.00 19.00 130 ILE A N 1
ATOM 969 C CA . ILE A 1 140 ? -35.521 -10.071 -17.632 1.00 18.99 130 ILE A CA 1
ATOM 970 C C . ILE A 1 140 ? -34.922 -10.856 -18.814 1.00 19.89 130 ILE A C 1
ATOM 971 O O . ILE A 1 140 ? -34.061 -10.353 -19.547 1.00 19.67 130 ILE A O 1
ATOM 976 N N . ASN A 1 141 ? -35.374 -12.091 -18.996 1.00 21.69 131 ASN A N 1
ATOM 977 C CA . ASN A 1 141 ? -34.810 -12.904 -20.081 1.00 21.27 131 ASN A CA 1
ATOM 978 C C . ASN A 1 141 ? -35.168 -12.341 -21.444 1.00 20.43 131 ASN A C 1
ATOM 979 O O . ASN A 1 141 ? -34.363 -12.371 -22.359 1.00 20.02 131 ASN A O 1
ATOM 984 N N . ALA A 1 142 ? -36.383 -11.815 -21.603 1.00 19.90 132 ALA A N 1
ATOM 985 C CA . ALA A 1 142 ? -36.688 -11.206 -22.881 1.00 19.01 132 ALA A CA 1
ATOM 986 C C . ALA A 1 142 ? -35.864 -9.936 -23.144 1.00 22.16 132 ALA A C 1
ATOM 987 O O . ALA A 1 142 ? -35.517 -9.664 -24.277 1.00 24.91 132 ALA A O 1
ATOM 989 N N . TRP A 1 143 ? -35.571 -9.150 -22.096 1.00 19.59 133 TRP A N 1
ATOM 990 C CA . TRP A 1 143 ? -34.722 -7.971 -22.231 1.00 15.43 133 TRP A CA 1
ATOM 991 C C . TRP A 1 143 ? -33.328 -8.386 -22.716 1.00 17.06 133 TRP A C 1
ATOM 992 O O . TRP A 1 143 ? -32.783 -7.799 -23.663 1.00 19.93 133 TRP A O 1
ATOM 1003 N N . VAL A 1 144 ? -32.763 -9.412 -22.081 1.00 19.91 134 VAL A N 1
ATOM 1004 C CA . VAL A 1 144 ? -31.414 -9.874 -22.448 1.00 16.17 134 VAL A CA 1
ATOM 1005 C C . VAL A 1 144 ? -31.472 -10.420 -23.873 1.00 21.36 134 VAL A C 1
ATOM 1006 O O . VAL A 1 144 ? -30.616 -10.115 -24.689 1.00 21.32 134 VAL A O 1
ATOM 1010 N N . SER A 1 145 ? -32.523 -11.160 -24.209 1.00 22.97 135 SER A N 1
ATOM 1011 C CA . SER A 1 145 ? -32.610 -11.709 -25.561 1.00 21.76 135 SER A CA 1
ATOM 1012 C C . SER A 1 145 ? -32.665 -10.610 -26.630 1.00 24.57 135 SER A C 1
ATOM 1013 O O . SER A 1 145 ? -31.999 -10.682 -27.682 1.00 24.25 135 SER A O 1
ATOM 1016 N N . ASP A 1 146 ? -33.380 -9.532 -26.328 1.00 20.25 136 ASP A N 1
ATOM 1017 C CA . ASP A 1 146 ? -33.512 -8.431 -27.247 1.00 19.60 136 ASP A CA 1
ATOM 1018 C C . ASP A 1 146 ? -32.210 -7.665 -27.418 1.00 24.01 136 ASP A C 1
ATOM 1019 O O . ASP A 1 146 ? -32.061 -6.896 -28.354 1.00 28.95 136 ASP A O 1
ATOM 1024 N N . HIS A 1 147 ? -31.287 -7.827 -26.485 1.00 20.23 137 HIS A N 1
ATOM 1025 C CA . HIS A 1 147 ? -30.009 -7.069 -26.594 1.00 20.73 137 HIS A CA 1
ATOM 1026 C C . HIS A 1 147 ? -28.858 -7.986 -26.908 1.00 26.66 137 HIS A C 1
ATOM 1027 O O . HIS A 1 147 ? -27.702 -7.593 -26.777 1.00 23.19 137 HIS A O 1
ATOM 1034 N N . THR A 1 148 ? -29.168 -9.208 -27.348 1.00 25.76 138 THR A N 1
ATOM 1035 C CA . THR A 1 148 ? -28.141 -10.167 -27.773 1.00 22.73 138 THR A CA 1
ATOM 1036 C C . THR A 1 148 ? -28.550 -10.868 -29.087 1.00 23.27 138 THR A C 1
ATOM 1037 O O . THR A 1 148 ? -28.063 -11.983 -29.377 1.00 26.87 138 THR A O 1
ATOM 1041 N N . ALA A 1 149 ? -29.433 -10.223 -29.846 1.00 28.79 139 ALA A N 1
ATOM 1042 C CA . ALA A 1 149 ? -29.863 -10.746 -31.151 1.00 29.45 139 ALA A CA 1
ATOM 1043 C C . ALA A 1 149 ? -30.487 -12.129 -30.983 1.00 28.96 139 ALA A C 1
ATOM 1044 O O . ALA A 1 149 ? -30.429 -12.968 -31.893 1.00 31.51 139 ALA A O 1
ATOM 1046 N N . GLY A 1 150 ? -31.084 -12.374 -29.817 1.00 24.86 140 GLY A N 1
ATOM 1047 C CA . GLY A 1 150 ? -31.748 -13.650 -29.555 1.00 23.49 140 GLY A CA 1
ATOM 1048 C C . GLY A 1 150 ? -30.831 -14.801 -29.263 1.00 25.17 140 GLY A C 1
ATOM 1049 O O . GLY A 1 150 ? -31.304 -15.943 -29.097 1.00 25.72 140 GLY A O 1
ATOM 1050 N N . THR A 1 151 ? -29.524 -14.508 -29.227 1.00 25.55 141 THR A N 1
ATOM 1051 C CA . THR A 1 151 ? -28.521 -15.527 -28.961 1.00 24.08 141 THR A CA 1
ATOM 1052 C C . THR A 1 151 ? -28.400 -15.946 -27.508 1.00 24.14 141 THR A C 1
ATOM 1053 O O . THR A 1 151 ? -27.940 -17.068 -27.242 1.00 29.52 141 THR A O 1
ATOM 1057 N N . ILE A 1 152 ? -28.835 -15.098 -26.564 1.00 23.38 142 ILE A N 1
ATOM 1058 C CA . ILE A 1 152 ? -28.957 -15.508 -25.145 1.00 22.48 142 ILE A CA 1
ATOM 1059 C C . ILE A 1 152 ? -30.401 -15.331 -24.684 1.00 23.83 142 ILE A C 1
ATOM 1060 O O . ILE A 1 152 ? -30.777 -14.294 -24.108 1.00 24.86 142 ILE A O 1
ATOM 1065 N N . PRO A 1 153 ? -31.237 -16.340 -24.947 1.00 27.07 143 PRO A N 1
ATOM 1066 C CA . PRO A 1 153 ? -32.673 -16.154 -24.682 1.00 25.88 143 PRO A CA 1
ATOM 1067 C C . PRO A 1 153 ? -33.124 -16.587 -23.309 1.00 26.43 143 PRO A C 1
ATOM 1068 O O . PRO A 1 153 ? -34.260 -16.240 -22.944 1.00 28.32 143 PRO A O 1
ATOM 1072 N N . SER A 1 154 ? -32.323 -17.359 -22.584 1.00 26.88 144 SER A N 1
ATOM 1073 C CA . SER A 1 154 ? -32.715 -17.820 -21.256 1.00 27.98 144 SER A CA 1
ATOM 1074 C C . SER A 1 154 ? -31.584 -17.537 -20.287 1.00 23.51 144 SER A C 1
ATOM 1075 O O . SER A 1 154 ? -31.014 -18.454 -19.693 1.00 26.03 144 SER A O 1
ATOM 1078 N N . PHE A 1 155 ? -31.238 -16.263 -20.143 1.00 23.78 145 PHE A N 1
ATOM 1079 C CA . PHE A 1 155 ? -30.127 -15.867 -19.280 1.00 22.24 145 PHE A CA 1
ATOM 1080 C C . PHE A 1 155 ? -30.271 -16.424 -17.860 1.00 26.56 145 PHE A C 1
ATOM 1081 O O . PHE A 1 155 ? -29.394 -17.154 -17.374 1.00 21.72 145 PHE A O 1
ATOM 1089 N N . LEU A 1 156 ? -31.401 -16.138 -17.195 1.00 20.58 146 LEU A N 1
ATOM 1090 C CA . LEU A 1 156 ? -31.695 -16.647 -15.874 1.00 23.54 146 LEU A CA 1
ATOM 1091 C C . LEU A 1 156 ? -32.458 -17.969 -15.996 1.00 30.23 146 LEU A C 1
ATOM 1092 O O . LEU A 1 156 ? -33.334 -18.127 -16.853 1.00 29.29 146 LEU A O 1
ATOM 1097 N N . SER A 1 157 ? -32.102 -18.929 -15.154 1.00 34.32 147 SER A N 1
ATOM 1098 C CA . SER A 1 157 ? -32.822 -20.195 -15.118 1.00 39.38 147 SER A CA 1
ATOM 1099 C C . SER A 1 157 ? -33.817 -20.190 -13.966 1.00 38.71 147 SER A C 1
ATOM 1100 O O . SER A 1 157 ? -33.764 -19.320 -13.085 1.00 38.50 147 SER A O 1
ATOM 1103 N N . SER A 1 158 ? -34.740 -21.152 -13.959 1.00 47.42 148 SER A N 1
ATOM 1104 C CA . SER A 1 158 ? -35.786 -21.167 -12.940 1.00 52.41 148 SER A CA 1
ATOM 1105 C C . SER A 1 158 ? -35.182 -21.193 -11.543 1.00 51.26 148 SER A C 1
ATOM 1106 O O . SER A 1 158 ? -34.137 -21.800 -11.329 1.00 53.05 148 SER A O 1
ATOM 1109 N N . GLY A 1 159 ? -35.819 -20.507 -10.601 1.00 51.41 149 GLY A N 1
ATOM 1110 C CA . GLY A 1 159 ? -35.280 -20.411 -9.253 1.00 56.98 149 GLY A CA 1
ATOM 1111 C C . GLY A 1 159 ? -34.196 -19.364 -8.971 1.00 63.09 149 GLY A C 1
ATOM 1112 O O . GLY A 1 159 ? -33.847 -19.163 -7.803 1.00 63.56 149 GLY A O 1
ATOM 1113 N N . ALA A 1 160 ? -33.654 -18.704 -10.005 1.00 58.03 150 ALA A N 1
ATOM 1114 C CA . ALA A 1 160 ? -32.659 -17.644 -9.804 1.00 51.30 150 ALA A CA 1
ATOM 1115 C C . ALA A 1 160 ? -33.247 -16.459 -9.032 1.00 48.72 150 ALA A C 1
ATOM 1116 O O . ALA A 1 160 ? -32.527 -15.756 -8.293 1.00 42.99 150 ALA A O 1
ATOM 1118 N N . LEU A 1 161 ? -34.542 -16.210 -9.256 1.00 43.63 151 LEU A N 1
ATOM 1119 C CA . LEU A 1 161 ? -35.274 -15.146 -8.550 1.00 41.69 151 LEU A CA 1
ATOM 1120 C C . LEU A 1 161 ? -36.305 -15.796 -7.676 1.00 41.35 151 LEU A C 1
ATOM 1121 O O . LEU A 1 161 ? -36.805 -16.876 -8.000 1.00 41.61 151 LEU A O 1
ATOM 1126 N N . THR A 1 162 ? -36.624 -15.148 -6.559 1.00 40.58 152 THR A N 1
ATOM 1127 C CA . THR A 1 162 ? -37.717 -15.584 -5.708 1.00 44.86 152 THR A CA 1
ATOM 1128 C C . THR A 1 162 ? -38.370 -14.322 -5.199 1.00 40.25 152 THR A C 1
ATOM 1129 O O . THR A 1 162 ? -38.023 -13.219 -5.621 1.00 37.64 152 THR A O 1
ATOM 1133 N N . ASP A 1 163 ? -39.306 -14.472 -4.278 1.00 37.97 153 ASP A N 1
ATOM 1134 C CA . ASP A 1 163 ? -40.038 -13.312 -3.776 1.00 39.13 153 ASP A CA 1
ATOM 1135 C C . ASP A 1 163 ? -39.201 -12.422 -2.871 1.00 34.92 153 ASP A C 1
ATOM 1136 O O . ASP A 1 163 ? -39.652 -11.350 -2.470 1.00 34.13 153 ASP A O 1
ATOM 1141 N N . GLU A 1 164 ? -37.970 -12.852 -2.570 1.00 38.35 154 GLU A N 1
ATOM 1142 C CA . GLU A 1 164 ? -37.084 -12.069 -1.691 1.00 30.21 154 GLU A CA 1
ATOM 1143 C C . GLU A 1 164 ? -36.101 -11.230 -2.513 1.00 27.78 154 GLU A C 1
ATOM 1144 O O . GLU A 1 164 ? -35.439 -10.352 -1.962 1.00 29.20 154 GLU A O 1
ATOM 1150 N N . THR A 1 165 ? -35.994 -11.510 -3.808 1.00 24.99 155 THR A N 1
ATOM 1151 C CA . THR A 1 165 ? -35.084 -10.736 -4.699 1.00 23.65 155 THR A CA 1
ATOM 1152 C C . THR A 1 165 ? -35.527 -9.272 -4.704 1.00 25.39 155 THR A C 1
ATOM 1153 O O . THR A 1 165 ? -36.741 -8.988 -4.710 1.00 28.82 155 THR A O 1
ATOM 1157 N N . ARG A 1 166 ? -34.584 -8.346 -4.671 1.00 22.94 156 ARG A N 1
ATOM 1158 C CA . ARG A 1 166 ? -34.929 -6.931 -4.669 1.00 23.64 156 ARG A CA 1
ATOM 1159 C C . ARG A 1 166 ? -34.417 -6.151 -5.895 1.00 24.17 156 ARG A C 1
ATOM 1160 O O . ARG A 1 166 ? -34.998 -5.102 -6.272 1.00 24.85 156 ARG A O 1
ATOM 1168 N N . MET A 1 167 ? -33.322 -6.612 -6.510 1.00 22.61 157 MET A N 1
ATOM 1169 C CA . MET A 1 167 ? -32.738 -5.852 -7.620 1.00 19.89 157 MET A CA 1
ATOM 1170 C C . MET A 1 167 ? -31.867 -6.764 -8.455 1.00 19.13 157 MET A C 1
ATOM 1171 O O . MET A 1 167 ? -31.190 -7.654 -7.919 1.00 22.56 157 MET A O 1
ATOM 1176 N N . VAL A 1 168 ? -31.910 -6.573 -9.776 1.00 18.31 158 VAL A N 1
ATOM 1177 C CA . VAL A 1 168 ? -30.896 -7.149 -10.659 1.00 17.53 158 VAL A CA 1
ATOM 1178 C C . VAL A 1 168 ? -30.272 -5.999 -11.433 1.00 23.15 158 VAL A C 1
ATOM 1179 O O . VAL A 1 168 ? -30.931 -5.277 -12.191 1.00 20.44 158 VAL A O 1
ATOM 1183 N N . LEU A 1 169 ? -28.971 -5.844 -11.273 1.00 17.64 159 LEU A N 1
ATOM 1184 C CA . LEU A 1 169 ? -28.217 -4.974 -12.150 1.00 18.05 159 LEU A CA 1
ATOM 1185 C C . LEU A 1 169 ? -27.833 -5.766 -13.407 1.00 19.98 159 LEU A C 1
ATOM 1186 O O . LEU A 1 169 ? -27.310 -6.869 -13.276 1.00 18.95 159 LEU A O 1
ATOM 1191 N N . LEU A 1 170 ? -27.992 -5.199 -14.615 1.00 17.85 160 LEU A N 1
ATOM 1192 C CA . LEU A 1 170 ? -27.963 -6.038 -15.837 1.00 18.17 160 LEU A CA 1
ATOM 1193 C C . LEU A 1 170 ? -27.170 -5.322 -16.933 1.00 18.36 160 LEU A C 1
ATOM 1194 O O . LEU A 1 170 ? -27.284 -4.094 -17.110 1.00 16.69 160 LEU A O 1
ATOM 1199 N N . ASN A 1 171 ? -26.331 -6.069 -17.643 1.00 19.57 161 ASN A N 1
ATOM 1200 C CA . ASN A 1 171 ? -25.616 -5.519 -18.786 1.00 18.14 161 ASN A CA 1
ATOM 1201 C C . ASN A 1 171 ? -25.645 -6.544 -19.922 1.00 15.63 161 ASN A C 1
ATOM 1202 O O . ASN A 1 171 ? -25.592 -7.748 -19.665 1.00 18.27 161 ASN A O 1
ATOM 1207 N N . ALA A 1 172 ? -25.706 -6.075 -21.182 1.00 15.87 162 ALA A N 1
ATOM 1208 C CA . ALA A 1 172 ? -25.630 -6.982 -22.347 1.00 18.84 162 ALA A CA 1
ATOM 1209 C C . ALA A 1 172 ? -24.690 -6.378 -23.386 1.00 19.86 162 ALA A C 1
ATOM 1210 O O . ALA A 1 172 ? -24.688 -5.181 -23.603 1.00 18.01 162 ALA A O 1
ATOM 1212 N N . LEU A 1 173 ? -23.838 -7.209 -23.978 1.00 15.59 163 LEU A N 1
ATOM 1213 C CA . LEU A 1 173 ? -22.840 -6.726 -24.949 1.00 13.75 163 LEU A CA 1
ATOM 1214 C C . LEU A 1 173 ? -23.060 -7.640 -26.140 1.00 15.10 163 LEU A C 1
ATOM 1215 O O . LEU A 1 173 ? -23.140 -8.851 -25.963 1.00 17.74 163 LEU A O 1
ATOM 1220 N N . HIS A 1 174 ? -23.130 -7.086 -27.343 1.00 16.60 164 HIS A N 1
ATOM 1221 C CA . HIS A 1 174 ? -23.309 -7.942 -28.516 1.00 17.72 164 HIS A CA 1
ATOM 1222 C C . HIS A 1 174 ? -22.328 -7.492 -29.587 1.00 21.44 164 HIS A C 1
ATOM 1223 O O . HIS A 1 174 ? -22.194 -6.305 -29.810 1.00 18.51 164 HIS A O 1
ATOM 1230 N N . PHE A 1 175 ? -21.610 -8.440 -30.238 1.00 18.11 165 PHE A N 1
ATOM 1231 C CA . PHE A 1 175 ? -20.638 -8.061 -31.272 1.00 18.29 165 PHE A CA 1
ATOM 1232 C C . PHE A 1 175 ? -20.798 -8.976 -32.482 1.00 16.55 165 PHE A C 1
ATOM 1233 O O . PHE A 1 175 ? -20.869 -10.191 -32.316 1.00 17.99 165 PHE A O 1
ATOM 1241 N N . GLN A 1 176 ? -20.865 -8.413 -33.684 1.00 18.29 166 GLN A N 1
ATOM 1242 C CA . GLN A 1 176 ? -20.670 -9.186 -34.938 1.00 18.37 166 GLN A CA 1
ATOM 1243 C C . GLN A 1 176 ? -19.655 -8.461 -35.819 1.00 21.42 166 GLN A C 1
ATOM 1244 O O . GLN A 1 176 ? -19.808 -7.258 -36.135 1.00 20.53 166 GLN A O 1
ATOM 1250 N N . GLY A 1 177 ? -18.599 -9.168 -36.228 1.00 24.33 167 GLY A N 1
ATOM 1251 C CA . GLY A 1 177 ? -17.597 -8.521 -37.068 1.00 23.50 167 GLY A CA 1
ATOM 1252 C C . GLY A 1 177 ? -17.194 -9.494 -38.164 1.00 19.98 167 GLY A C 1
ATOM 1253 O O . GLY A 1 177 ? -17.217 -10.727 -37.933 1.00 23.39 167 GLY A O 1
ATOM 1254 N N . LEU A 1 178 ? -16.924 -8.973 -39.363 1.00 19.23 168 LEU A N 1
ATOM 1255 C CA . LEU A 1 178 ? -16.335 -9.789 -40.443 1.00 16.39 168 LEU A CA 1
ATOM 1256 C C . LEU A 1 178 ? -14.814 -9.638 -40.424 1.00 19.71 168 LEU A C 1
ATOM 1257 O O . LEU A 1 178 ? -14.293 -8.562 -40.123 1.00 20.90 168 LEU A O 1
ATOM 1262 N N . TRP A 1 179 ? -14.084 -10.705 -40.710 1.00 19.69 169 TRP A N 1
ATOM 1263 C CA . TRP A 1 179 ? -12.631 -10.563 -40.806 1.00 16.19 169 TRP A CA 1
ATOM 1264 C C . TRP A 1 179 ? -12.270 -9.592 -41.900 1.00 18.10 169 TRP A C 1
ATOM 1265 O O . TRP A 1 179 ? -12.890 -9.576 -42.970 1.00 21.73 169 TRP A O 1
ATOM 1276 N N . LYS A 1 180 ? -11.236 -8.775 -41.675 1.00 18.29 170 LYS A N 1
ATOM 1277 C CA . LYS A 1 180 ? -10.686 -7.953 -42.732 1.00 19.58 170 LYS A CA 1
ATOM 1278 C C . LYS A 1 180 ? -10.238 -8.794 -43.923 1.00 26.01 170 LYS A C 1
ATOM 1279 O O . LYS A 1 180 ? -10.476 -8.422 -45.100 1.00 24.97 170 LYS A O 1
ATOM 1285 N N . VAL A 1 181 ? -9.570 -9.912 -43.618 1.00 21.98 171 VAL A N 1
ATOM 1286 C CA . VAL A 1 181 ? -9.184 -10.879 -44.652 1.00 24.56 171 VAL A CA 1
ATOM 1287 C C . VAL A 1 181 ? -9.855 -12.198 -44.284 1.00 20.81 171 VAL A C 1
ATOM 1288 O O . VAL A 1 181 ? -9.444 -12.892 -43.363 1.00 20.99 171 VAL A O 1
ATOM 1292 N N . PRO A 1 182 ? -10.976 -12.512 -44.950 1.00 22.05 172 PRO A N 1
ATOM 1293 C CA . PRO A 1 182 ? -11.603 -13.755 -44.518 1.00 20.75 172 PRO A CA 1
ATOM 1294 C C . PRO A 1 182 ? -10.805 -15.032 -44.886 1.00 18.94 172 PRO A C 1
ATOM 1295 O O . PRO A 1 182 ? -9.896 -15.065 -45.776 1.00 19.10 172 PRO A O 1
ATOM 1299 N N . PHE A 1 183 ? -11.147 -16.110 -44.176 1.00 20.03 173 PHE A N 1
ATOM 1300 C CA . PHE A 1 183 ? -10.588 -17.433 -44.511 1.00 20.72 173 PHE A CA 1
ATOM 1301 C C . PHE A 1 183 ? -11.365 -17.987 -45.698 1.00 20.35 173 PHE A C 1
ATOM 1302 O O . PHE A 1 183 ? -12.545 -17.714 -45.881 1.00 23.26 173 PHE A O 1
ATOM 1310 N N . ASP A 1 184 ? -10.682 -18.777 -46.517 1.00 20.90 174 ASP A N 1
ATOM 1311 C CA . ASP A 1 184 ? -11.307 -19.467 -47.641 1.00 23.89 174 ASP A CA 1
ATOM 1312 C C . ASP A 1 184 ? -11.739 -20.836 -47.116 1.00 20.89 174 ASP A C 1
ATOM 1313 O O . ASP A 1 184 ? -10.898 -21.646 -46.685 1.00 19.37 174 ASP A O 1
ATOM 1318 N N . PRO A 1 185 ? -13.053 -21.122 -47.123 1.00 21.95 175 PRO A N 1
ATOM 1319 C CA . PRO A 1 185 ? -13.464 -22.430 -46.578 1.00 19.15 175 PRO A CA 1
ATOM 1320 C C . PRO A 1 185 ? -12.872 -23.644 -47.322 1.00 23.97 175 PRO A C 1
ATOM 1321 O O . PRO A 1 185 ? -12.831 -24.736 -46.751 1.00 26.08 175 PRO A O 1
ATOM 1325 N N . LYS A 1 186 ? -12.406 -23.474 -48.568 1.00 20.44 176 LYS A N 1
ATOM 1326 C CA . LYS A 1 186 ? -11.783 -24.580 -49.289 1.00 18.70 176 LYS A CA 1
ATOM 1327 C C . LYS A 1 186 ? -10.463 -24.989 -48.645 1.00 20.87 176 LYS A C 1
ATOM 1328 O O . LYS A 1 186 ? -9.943 -26.092 -48.900 1.00 25.71 176 LYS A O 1
ATOM 1334 N N . MET A 1 187 ? -9.915 -24.097 -47.831 1.00 20.71 177 MET A N 1
ATOM 1335 C CA . MET A 1 187 ? -8.652 -24.350 -47.147 1.00 26.01 177 MET A CA 1
ATOM 1336 C C . MET A 1 187 ? -8.825 -24.872 -45.723 1.00 20.92 177 MET A C 1
ATOM 1337 O O . MET A 1 187 ? -7.837 -25.130 -45.029 1.00 24.00 177 MET A O 1
ATOM 1342 N N . THR A 1 188 ? -10.076 -25.015 -45.282 1.00 18.47 178 THR A N 1
ATOM 1343 C CA . THR A 1 188 ? -10.362 -25.542 -43.951 1.00 21.38 178 THR A CA 1
ATOM 1344 C C . THR A 1 188 ? -10.326 -27.054 -44.006 1.00 17.77 178 THR A C 1
ATOM 1345 O O . THR A 1 188 ? -11.071 -27.674 -44.769 1.00 19.60 178 THR A O 1
ATOM 1349 N N . GLU A 1 189 ? -9.442 -27.666 -43.201 1.00 18.45 179 GLU A N 1
ATOM 1350 C CA . GLU A 1 189 ? -9.226 -29.093 -43.264 1.00 17.42 179 GLU A CA 1
ATOM 1351 C C . GLU A 1 189 ? -10.000 -29.759 -42.119 1.00 20.39 179 GLU A C 1
ATOM 1352 O O . GLU A 1 189 ? -9.971 -29.258 -40.992 1.00 24.11 179 GLU A O 1
ATOM 1358 N N . GLU A 1 190 ? -10.690 -30.849 -42.410 1.00 22.32 180 GLU A N 1
ATOM 1359 C CA . GLU A 1 190 ? -11.359 -31.680 -41.397 1.00 21.92 180 GLU A CA 1
ATOM 1360 C C . GLU A 1 190 ? -10.310 -32.572 -40.693 1.00 23.77 180 GLU A C 1
ATOM 1361 O O . GLU A 1 190 ? -9.889 -33.596 -41.236 1.00 31.18 180 GLU A O 1
ATOM 1367 N N . ARG A 1 191 ? -9.811 -32.110 -39.541 1.00 20.47 181 ARG A N 1
ATOM 1368 C CA . ARG A 1 191 ? -8.751 -32.842 -38.822 1.00 22.87 181 ARG A CA 1
ATOM 1369 C C . ARG A 1 191 ? -9.390 -33.732 -37.765 1.00 24.03 181 ARG A C 1
ATOM 1370 O O . ARG A 1 191 ? -10.241 -33.247 -36.981 1.00 21.70 181 ARG A O 1
ATOM 1378 N N . LEU A 1 192 ? -9.051 -35.028 -37.765 1.00 19.88 182 LEU A N 1
ATOM 1379 C CA . LEU A 1 192 ? -9.649 -35.906 -36.731 1.00 20.46 182 LEU A CA 1
ATOM 1380 C C . LEU A 1 192 ? -8.763 -35.795 -35.472 1.00 25.30 182 LEU A C 1
ATOM 1381 O O . LEU A 1 192 ? -7.506 -35.897 -35.586 1.00 27.56 182 LEU A O 1
ATOM 1386 N N . PHE A 1 193 ? -9.396 -35.595 -34.303 1.00 22.66 183 PHE A N 1
ATOM 1387 C CA . PHE A 1 193 ? -8.714 -35.564 -33.001 1.00 21.16 183 PHE A CA 1
ATOM 1388 C C . PHE A 1 193 ? -9.211 -36.707 -32.191 1.00 26.18 183 PHE A C 1
ATOM 1389 O O . PHE A 1 193 ? -10.436 -36.905 -32.078 1.00 29.05 183 PHE A O 1
ATOM 1397 N N . HIS A 1 194 ? -8.297 -37.496 -31.627 1.00 21.82 184 HIS A N 1
ATOM 1398 C CA . HIS A 1 194 ? -8.659 -38.553 -30.688 1.00 24.55 184 HIS A CA 1
ATOM 1399 C C . HIS A 1 194 ? -9.158 -37.965 -29.359 1.00 34.60 184 HIS A C 1
ATOM 1400 O O . HIS A 1 194 ? -8.596 -36.988 -28.849 1.00 34.54 184 HIS A O 1
ATOM 1407 N N . CYS A 1 195 ? -10.251 -38.524 -28.836 1.00 35.30 185 CYS A N 1
ATOM 1408 C CA . CYS A 1 195 ? -10.858 -38.063 -27.589 1.00 42.84 185 CYS A CA 1
ATOM 1409 C C . CYS A 1 195 ? -10.708 -39.074 -26.435 1.00 47.96 185 CYS A C 1
ATOM 1410 O O . CYS A 1 195 ? -10.310 -40.230 -26.645 1.00 50.51 185 CYS A O 1
ATOM 1413 N N . ALA A 1 196 ? -11.037 -38.632 -25.217 1.00 52.53 186 ALA A N 1
ATOM 1414 C CA . ALA A 1 196 ? -10.930 -39.480 -24.020 1.00 52.22 186 ALA A CA 1
ATOM 1415 C C . ALA A 1 196 ? -11.706 -40.779 -24.177 1.00 50.54 186 ALA A C 1
ATOM 1416 O O . ALA A 1 196 ? -11.183 -41.862 -23.902 1.00 60.34 186 ALA A O 1
ATOM 1418 N N . ASN A 1 197 ? -12.950 -40.663 -24.638 1.00 46.87 187 ASN A N 1
ATOM 1419 C CA . ASN A 1 197 ? -13.858 -41.808 -24.747 1.00 41.25 187 ASN A CA 1
ATOM 1420 C C . ASN A 1 197 ? -13.461 -42.812 -25.821 1.00 44.77 187 ASN A C 1
ATOM 1421 O O . ASN A 1 197 ? -14.126 -43.844 -25.978 1.00 46.70 187 ASN A O 1
ATOM 1426 N N . GLY A 1 198 ? -12.384 -42.517 -26.562 1.00 43.15 188 GLY A N 1
ATOM 1427 C CA . GLY A 1 198 ? -11.856 -43.456 -27.554 1.00 42.59 188 GLY A CA 1
ATOM 1428 C C . GLY A 1 198 ? -12.359 -43.137 -28.962 1.00 38.01 188 GLY A C 1
ATOM 1429 O O . GLY A 1 198 ? -11.944 -43.771 -29.950 1.00 40.78 188 GLY A O 1
ATOM 1430 N N . SER A 1 199 ? -13.288 -42.180 -29.034 1.00 35.17 189 SER A N 1
ATOM 1431 C CA . SER A 1 199 ? -13.835 -41.705 -30.299 1.00 37.30 189 SER A CA 1
ATOM 1432 C C . SER A 1 199 ? -12.895 -40.689 -30.916 1.00 36.89 189 SER A C 1
ATOM 1433 O O . SER A 1 199 ? -12.078 -40.082 -30.207 1.00 41.33 189 SER A O 1
ATOM 1436 N N . SER A 1 200 ? -13.012 -40.500 -32.226 1.00 35.84 190 SER A N 1
ATOM 1437 C CA . SER A 1 200 ? -12.332 -39.382 -32.891 1.00 31.03 190 SER A CA 1
ATOM 1438 C C . SER A 1 200 ? -13.396 -38.378 -33.263 1.00 32.63 190 SER A C 1
ATOM 1439 O O . SER A 1 200 ? -14.534 -38.754 -33.569 1.00 32.33 190 SER A O 1
ATOM 1442 N N . VAL A 1 201 ? -13.063 -37.105 -33.185 1.00 28.04 191 VAL A N 1
ATOM 1443 C CA . VAL A 1 201 ? -13.990 -36.087 -33.697 1.00 26.82 191 VAL A CA 1
ATOM 1444 C C . VAL A 1 201 ? -13.281 -35.227 -34.736 1.00 25.38 191 VAL A C 1
ATOM 1445 O O . VAL A 1 201 ? -12.108 -34.871 -34.560 1.00 27.19 191 VAL A O 1
ATOM 1449 N N . PRO A 1 202 ? -14.008 -34.830 -35.803 1.00 20.56 192 PRO A N 1
ATOM 1450 C CA . PRO A 1 202 ? -13.426 -33.950 -36.811 1.00 23.11 192 PRO A CA 1
ATOM 1451 C C . PRO A 1 202 ? -13.645 -32.525 -36.445 1.00 20.72 192 PRO A C 1
ATOM 1452 O O . PRO A 1 202 ? -14.735 -32.090 -36.022 1.00 23.28 192 PRO A O 1
ATOM 1456 N N . VAL A 1 203 ? -12.569 -31.760 -36.522 1.00 17.42 193 VAL A N 1
ATOM 1457 C CA . VAL A 1 203 ? -12.615 -30.341 -36.229 1.00 18.25 193 VAL A CA 1
ATOM 1458 C C . VAL A 1 203 ? -12.190 -29.605 -37.484 1.00 21.09 193 VAL A C 1
ATOM 1459 O O . VAL A 1 203 ? -11.150 -29.936 -38.073 1.00 18.74 193 VAL A O 1
ATOM 1463 N N . PRO A 1 204 ? -12.968 -28.602 -37.925 1.00 22.46 194 PRO A N 1
ATOM 1464 C CA . PRO A 1 204 ? -12.572 -27.859 -39.131 1.00 21.11 194 PRO A CA 1
ATOM 1465 C C . PRO A 1 204 ? -11.470 -26.877 -38.769 1.00 17.12 194 PRO A C 1
ATOM 1466 O O . PRO A 1 204 ? -11.713 -25.974 -37.938 1.00 20.78 194 PRO A O 1
ATOM 1470 N N . MET A 1 205 ? -10.253 -27.069 -39.302 1.00 16.53 195 MET A N 1
ATOM 1471 C CA . MET A 1 205 ? -9.149 -26.169 -38.983 1.00 20.90 195 MET A CA 1
ATOM 1472 C C . MET A 1 205 ? -8.953 -25.174 -40.132 1.00 16.85 195 MET A C 1
ATOM 1473 O O . MET A 1 205 ? -8.504 -25.577 -41.224 1.00 17.30 195 MET A O 1
ATOM 1478 N N . MET A 1 206 ? -9.273 -23.900 -39.889 1.00 15.07 196 MET A N 1
ATOM 1479 C CA . MET A 1 206 ? -9.188 -22.875 -40.913 1.00 13.82 196 MET A CA 1
ATOM 1480 C C . MET A 1 206 ? -7.713 -22.475 -41.039 1.00 20.12 196 MET A C 1
ATOM 1481 O O . MET A 1 206 ? -6.995 -22.441 -40.047 1.00 21.24 196 MET A O 1
ATOM 1486 N N . ARG A 1 207 ? -7.262 -22.267 -42.274 1.00 17.80 197 ARG A N 1
ATOM 1487 C CA . ARG A 1 207 ? -5.886 -21.937 -42.523 1.00 17.81 197 ARG A CA 1
ATOM 1488 C C . ARG A 1 207 ? -5.833 -20.785 -43.511 1.00 17.32 197 ARG A C 1
ATOM 1489 O O . ARG A 1 207 ? -6.357 -20.887 -44.647 1.00 21.69 197 ARG A O 1
ATOM 1497 N N . LEU A 1 208 ? -5.100 -19.731 -43.153 1.00 17.30 198 LEU A N 1
ATOM 1498 C CA . LEU A 1 208 ? -4.973 -18.612 -44.054 1.00 16.39 198 LEU A CA 1
ATOM 1499 C C . LEU A 1 208 ? -3.544 -18.093 -44.019 1.00 21.37 198 LEU A C 1
ATOM 1500 O O . LEU A 1 208 ? -3.013 -17.773 -42.930 1.00 20.52 198 LEU A O 1
ATOM 1505 N N . THR A 1 209 ? -2.926 -17.955 -45.203 1.00 22.28 199 THR A N 1
ATOM 1506 C CA . THR A 1 209 ? -1.579 -17.379 -45.234 1.00 22.29 199 THR A CA 1
ATOM 1507 C C . THR A 1 209 ? -1.673 -15.947 -45.707 1.00 21.23 199 THR A C 1
ATOM 1508 O O . THR A 1 209 ? -2.240 -15.675 -46.788 1.00 26.36 199 THR A O 1
ATOM 1512 N N . HIS A 1 210 ? -1.105 -15.023 -44.932 1.00 22.02 200 HIS A N 1
ATOM 1513 C CA . HIS A 1 210 ? -1.292 -13.608 -45.194 1.00 26.13 200 HIS A CA 1
ATOM 1514 C C . HIS A 1 210 ? -0.353 -12.860 -44.267 1.00 24.21 200 HIS A C 1
ATOM 1515 O O . HIS A 1 210 ? 0.195 -13.457 -43.334 1.00 24.97 200 HIS A O 1
ATOM 1522 N N . ARG A 1 211 ? -0.151 -11.574 -44.520 1.00 22.55 201 ARG A N 1
ATOM 1523 C CA . ARG A 1 211 ? 0.667 -10.769 -43.612 1.00 20.64 201 ARG A CA 1
ATOM 1524 C C . ARG A 1 211 ? -0.193 -10.432 -42.395 1.00 24.86 201 ARG A C 1
ATOM 1525 O O . ARG A 1 211 ? -1.298 -9.906 -42.528 1.00 31.16 201 ARG A O 1
ATOM 1533 N N . PHE A 1 212 ? 0.306 -10.771 -41.213 1.00 20.74 202 PHE A N 1
ATOM 1534 C CA . PHE A 1 212 ? -0.399 -10.455 -39.961 1.00 20.14 202 PHE A CA 1
ATOM 1535 C C . PHE A 1 212 ? 0.609 -9.849 -39.003 1.00 20.88 202 PHE A C 1
ATOM 1536 O O . PHE A 1 212 ? 1.794 -10.216 -39.034 1.00 23.93 202 PHE A O 1
ATOM 1544 N N . LYS A 1 213 ? 0.157 -8.936 -38.148 1.00 21.24 203 LYS A N 1
ATOM 1545 C CA . LYS A 1 213 ? 1.045 -8.399 -37.102 1.00 19.44 203 LYS A CA 1
ATOM 1546 C C . LYS A 1 213 ? 1.344 -9.522 -36.124 1.00 20.41 203 LYS A C 1
ATOM 1547 O O . LYS A 1 213 ? 0.453 -10.254 -35.718 1.00 20.88 203 LYS A O 1
ATOM 1553 N N . TYR A 1 214 ? 2.614 -9.677 -35.742 1.00 19.28 204 TYR A N 1
ATOM 1554 C CA . TYR A 1 214 ? 3.017 -10.860 -35.002 1.00 21.17 204 TYR A CA 1
ATOM 1555 C C . TYR A 1 214 ? 4.231 -10.536 -34.118 1.00 23.05 204 TYR A C 1
ATOM 1556 O O . TYR A 1 214 ? 5.101 -9.743 -34.512 1.00 23.32 204 TYR A O 1
ATOM 1565 N N . GLY A 1 215 ? 4.361 -11.190 -32.955 1.00 19.73 205 GLY A N 1
ATOM 1566 C CA . GLY A 1 215 ? 5.593 -10.994 -32.174 1.00 21.70 205 GLY A CA 1
ATOM 1567 C C . GLY A 1 215 ? 5.792 -12.144 -31.197 1.00 22.45 205 GLY A C 1
ATOM 1568 O O . GLY A 1 215 ? 4.853 -12.851 -30.860 1.00 20.46 205 GLY A O 1
ATOM 1569 N N . GLU A 1 216 ? 7.034 -12.330 -30.767 1.00 23.89 206 GLU A N 1
ATOM 1570 C CA . GLU A 1 216 ? 7.347 -13.264 -29.687 1.00 20.81 206 GLU A CA 1
ATOM 1571 C C . GLU A 1 216 ? 7.738 -12.531 -28.408 1.00 22.47 206 GLU A C 1
ATOM 1572 O O . GLU A 1 216 ? 8.364 -11.453 -28.448 1.00 22.18 206 GLU A O 1
ATOM 1578 N N . PHE A 1 217 ? 7.329 -13.086 -27.261 1.00 19.77 207 PHE A N 1
ATOM 1579 C CA . PHE A 1 217 ? 7.528 -12.414 -25.974 1.00 20.43 207 PHE A CA 1
ATOM 1580 C C . PHE A 1 217 ? 7.911 -13.438 -24.922 1.00 25.97 207 PHE A C 1
ATOM 1581 O O . PHE A 1 217 ? 7.745 -14.646 -25.136 1.00 26.32 207 PHE A O 1
ATOM 1589 N N . VAL A 1 218 ? 8.381 -12.965 -23.778 1.00 24.54 208 VAL A N 1
ATOM 1590 C CA . VAL A 1 218 ? 8.642 -13.872 -22.671 1.00 23.37 208 VAL A CA 1
ATOM 1591 C C . VAL A 1 218 ? 8.063 -13.247 -21.408 1.00 27.33 208 VAL A C 1
ATOM 1592 O O . VAL A 1 218 ? 8.085 -12.017 -21.249 1.00 27.32 208 VAL A O 1
ATOM 1596 N N . THR A 1 219 ? 7.515 -14.077 -20.517 1.00 27.65 209 THR A N 1
ATOM 1597 C CA . THR A 1 219 ? 7.054 -13.593 -19.207 1.00 27.73 209 THR A CA 1
ATOM 1598 C C . THR A 1 219 ? 8.220 -13.403 -18.231 1.00 24.98 209 THR A C 1
ATOM 1599 O O . THR A 1 219 ? 9.311 -13.931 -18.433 1.00 27.29 209 THR A O 1
ATOM 1603 N N . PRO A 1 220 ? 8.014 -12.633 -17.146 1.00 25.59 210 PRO A N 1
ATOM 1604 C CA . PRO A 1 220 ? 9.054 -12.432 -16.129 1.00 27.32 210 PRO A CA 1
ATOM 1605 C C . PRO A 1 220 ? 9.553 -13.739 -15.509 1.00 30.94 210 PRO A C 1
ATOM 1606 O O . PRO A 1 220 ? 10.639 -13.771 -14.919 1.00 33.45 210 PRO A O 1
ATOM 1610 N N . ASP A 1 221 ? 8.789 -14.823 -15.676 1.00 29.80 211 ASP A N 1
ATOM 1611 C CA . ASP A 1 221 ? 9.187 -16.139 -15.164 1.00 35.41 211 ASP A CA 1
ATOM 1612 C C . ASP A 1 221 ? 9.770 -17.039 -16.243 1.00 33.43 211 ASP A C 1
ATOM 1613 O O . ASP A 1 221 ? 10.046 -18.204 -15.986 1.00 39.33 211 ASP A O 1
ATOM 1618 N N . GLY A 1 222 ? 9.955 -16.523 -17.460 1.00 30.13 212 GLY A N 1
ATOM 1619 C CA . GLY A 1 222 ? 10.726 -17.243 -18.466 1.00 33.32 212 GLY A CA 1
ATOM 1620 C C . GLY A 1 222 ? 9.885 -18.067 -19.429 1.00 31.02 212 GLY A C 1
ATOM 1621 O O . GLY A 1 222 ? 10.428 -18.880 -20.195 1.00 33.34 212 GLY A O 1
ATOM 1622 N N . VAL A 1 223 ? 8.570 -17.855 -19.406 1.00 26.61 213 VAL A N 1
ATOM 1623 C CA . VAL A 1 223 ? 7.675 -18.554 -20.303 1.00 23.51 213 VAL A CA 1
ATOM 1624 C C . VAL A 1 223 ? 7.583 -17.855 -21.663 1.00 23.84 213 VAL A C 1
ATOM 1625 O O . VAL A 1 223 ? 7.182 -16.690 -21.747 1.00 26.29 213 VAL A O 1
ATOM 1629 N N . ASP A 1 224 ? 7.976 -18.570 -22.712 1.00 24.90 214 ASP A N 1
ATOM 1630 C CA . ASP A 1 224 ? 7.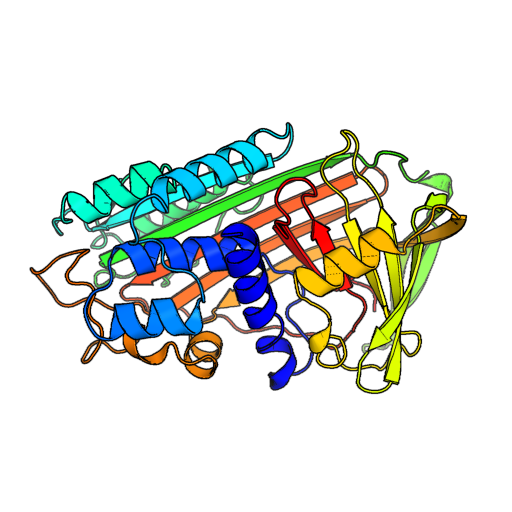901 -18.062 -24.080 1.00 22.77 214 ASP A CA 1
ATOM 1631 C C . ASP A 1 224 ? 6.556 -18.208 -24.712 1.00 23.20 214 ASP A C 1
ATOM 1632 O O . ASP A 1 224 ? 5.908 -19.255 -24.571 1.00 23.40 214 ASP A O 1
ATOM 1637 N N . TYR A 1 225 ? 6.127 -17.183 -25.455 1.00 20.47 215 TYR A N 1
ATOM 1638 C CA . TYR A 1 225 ? 4.811 -17.221 -26.124 1.00 18.22 215 TYR A CA 1
ATOM 1639 C C . TYR A 1 225 ? 4.823 -16.279 -27.323 1.00 21.52 215 TYR A C 1
ATOM 1640 O O . TYR A 1 225 ? 5.737 -15.436 -27.452 1.00 21.60 215 TYR A O 1
ATOM 1649 N N . ASP A 1 226 ? 3.832 -16.435 -28.197 1.00 18.37 216 ASP A N 1
ATOM 1650 C CA . ASP A 1 226 ? 3.669 -15.494 -29.300 1.00 16.81 216 ASP A CA 1
ATOM 1651 C C . ASP A 1 226 ? 2.272 -14.918 -29.311 1.00 21.27 216 ASP A C 1
ATOM 1652 O O . ASP A 1 226 ? 1.363 -15.430 -28.633 1.00 20.66 216 ASP A O 1
ATOM 1657 N N . VAL A 1 227 ? 2.116 -13.819 -30.039 1.00 18.40 217 VAL A N 1
ATOM 1658 C CA . VAL A 1 227 ? 0.827 -13.148 -30.169 1.00 18.83 217 VAL A CA 1
ATOM 1659 C C . VAL A 1 227 ? 0.689 -12.790 -31.625 1.00 17.17 217 VAL A C 1
ATOM 1660 O O . VAL A 1 227 ? 1.640 -12.297 -32.221 1.00 21.37 217 VAL A O 1
ATOM 1664 N N . ILE A 1 228 ? -0.495 -13.070 -32.173 1.00 18.31 218 ILE A N 1
ATOM 1665 C CA . ILE A 1 228 ? -0.849 -12.672 -33.540 1.00 16.63 218 ILE A CA 1
ATOM 1666 C C . ILE A 1 228 ? -2.139 -11.859 -33.467 1.00 21.27 218 ILE A C 1
ATOM 1667 O O . ILE A 1 228 ? -3.030 -12.150 -32.649 1.00 19.64 218 ILE A O 1
ATOM 1672 N N . GLU A 1 229 ? -2.219 -10.807 -34.267 1.00 17.71 219 GLU A N 1
ATOM 1673 C CA . GLU A 1 229 ? -3.459 -9.983 -34.321 1.00 17.05 219 GLU A CA 1
ATOM 1674 C C . GLU A 1 229 ? -4.224 -10.325 -35.602 1.00 20.65 219 GLU A C 1
ATOM 1675 O O . GLU A 1 229 ? -3.652 -10.292 -36.702 1.00 19.53 219 GLU A O 1
ATOM 1681 N N . VAL A 1 230 ? -5.526 -10.597 -35.485 1.00 19.90 220 VAL A N 1
ATOM 1682 C CA . VAL A 1 230 ? -6.343 -10.920 -36.641 1.00 15.89 220 VAL A CA 1
ATOM 1683 C C . VAL A 1 230 ? -7.427 -9.856 -36.670 1.00 18.56 220 VAL A C 1
ATOM 1684 O O . VAL A 1 230 ? -8.348 -9.868 -35.824 1.00 19.63 220 VAL A O 1
ATOM 1688 N N . PRO A 1 231 ? -7.292 -8.885 -37.578 1.00 16.42 221 PRO A N 1
ATOM 1689 C CA . PRO A 1 231 ? -8.192 -7.714 -37.538 1.00 17.84 221 PRO A CA 1
ATOM 1690 C C . PRO A 1 231 ? -9.580 -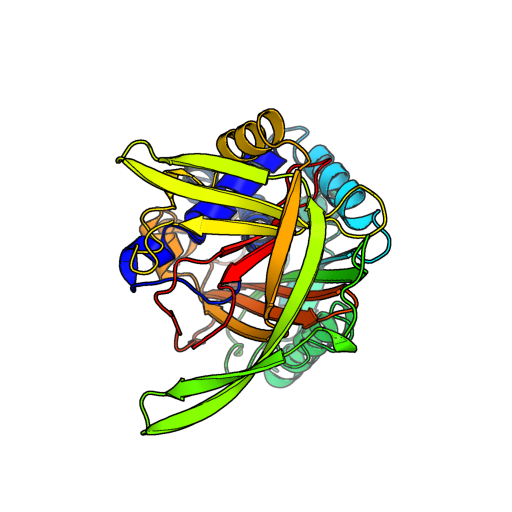8.011 -38.121 1.00 22.37 221 PRO A C 1
ATOM 1691 O O . PRO A 1 231 ? -9.714 -8.833 -39.043 1.00 18.68 221 PRO A O 1
ATOM 1695 N N . TYR A 1 232 ? -10.601 -7.344 -37.592 1.00 20.87 222 TYR A N 1
ATOM 1696 C CA . TYR A 1 232 ? -11.900 -7.275 -38.246 1.00 20.93 222 TYR A CA 1
ATOM 1697 C C . TYR A 1 232 ? -11.958 -6.089 -39.219 1.00 22.73 222 TYR A C 1
ATOM 1698 O O . TYR A 1 232 ? -11.115 -5.197 -39.189 1.00 22.58 222 TYR A O 1
ATOM 1707 N N . GLU A 1 233 ? -12.950 -6.087 -40.108 1.00 20.69 223 GLU A N 1
ATOM 1708 C CA . GLU A 1 233 ? -13.111 -4.956 -41.030 1.00 21.56 223 GLU A CA 1
ATOM 1709 C C . GLU A 1 233 ? -13.294 -3.721 -40.173 1.00 31.58 223 GLU A C 1
ATOM 1710 O O . GLU A 1 233 ? -13.909 -3.806 -39.097 1.00 32.91 223 GLU A O 1
ATOM 1716 N N . GLY A 1 234 ? -12.803 -2.575 -40.624 1.00 36.78 224 GLY A N 1
ATOM 1717 C CA . GLY A 1 234 ? -13.207 -1.344 -39.954 1.00 44.45 224 GLY A CA 1
ATOM 1718 C C . GLY A 1 234 ? -12.185 -0.722 -39.019 1.00 51.88 224 GLY A C 1
ATOM 1719 O O . GLY A 1 234 ? -12.485 0.240 -38.310 1.00 56.13 224 GLY A O 1
ATOM 1720 N N . GLU A 1 235 ? -10.983 -1.280 -39.013 1.00 53.41 225 GLU A N 1
ATOM 1721 C CA . GLU A 1 235 ? -9.836 -0.708 -38.293 1.00 62.90 225 GLU A CA 1
ATOM 1722 C C . GLU A 1 235 ? -9.876 -0.577 -36.746 1.00 45.95 225 GLU A C 1
ATOM 1723 O O . GLU A 1 235 ? -8.904 -0.111 -36.151 1.00 55.13 225 GLU A O 1
ATOM 1729 N N . SER A 1 236 ? -10.950 -0.984 -36.075 1.00 30.45 226 SER A N 1
ATOM 1730 C CA . SER A 1 236 ? -11.005 -0.674 -34.635 1.00 29.25 226 SER A CA 1
ATOM 1731 C C . SER A 1 236 ? -11.091 -1.891 -33.721 1.00 28.25 226 SER A C 1
ATOM 1732 O O . SER A 1 236 ? -10.760 -1.782 -32.532 1.00 31.35 226 SER A O 1
ATOM 1735 N N . LEU A 1 237 ? -11.515 -3.040 -34.256 1.00 20.37 227 LEU A N 1
ATOM 1736 C CA . LEU A 1 237 ? -11.561 -4.254 -33.432 1.00 14.26 227 LEU A CA 1
ATOM 1737 C C . LEU A 1 237 ? -10.683 -5.359 -34.051 1.00 15.45 227 LEU A C 1
ATOM 1738 O O . LEU A 1 237 ? -10.545 -5.428 -35.293 1.00 19.10 227 LEU A O 1
ATOM 1743 N N . SER A 1 238 ? -10.056 -6.157 -33.194 1.00 17.67 228 SER A N 1
ATOM 1744 C CA A SER A 1 238 ? -9.251 -7.307 -33.639 0.52 18.61 228 SER A CA 1
ATOM 1745 C CA B SER A 1 238 ? -9.239 -7.307 -33.638 0.48 18.62 228 SER A CA 1
ATOM 1746 C C . SER A 1 238 ? -9.334 -8.434 -32.635 1.00 19.99 228 SER A C 1
ATOM 1747 O O . SER A 1 238 ? -9.742 -8.209 -31.466 1.00 16.16 228 SER A O 1
ATOM 1752 N N . MET A 1 239 ? -8.928 -9.647 -33.072 1.00 14.52 229 MET A N 1
ATOM 1753 C CA . MET A 1 239 ? -8.798 -10.768 -32.182 1.00 14.78 229 MET A CA 1
ATOM 1754 C C . MET A 1 239 ? -7.306 -11.005 -31.987 1.00 20.25 229 MET A C 1
ATOM 1755 O O . MET A 1 239 ? -6.582 -11.134 -32.968 1.00 20.07 229 MET A O 1
ATOM 1760 N N . LEU A 1 240 ? -6.834 -10.984 -30.742 1.00 14.46 230 LEU A N 1
ATOM 1761 C CA . LEU A 1 240 ? -5.443 -11.334 -30.457 1.00 16.11 230 LEU A CA 1
ATOM 1762 C C . LEU A 1 240 ? -5.448 -12.788 -30.062 1.00 19.46 230 LEU A C 1
ATOM 1763 O O . LEU A 1 240 ? -6.248 -13.208 -29.239 1.00 18.97 230 LEU A O 1
ATOM 1768 N N . LEU A 1 241 ? -4.519 -13.579 -30.615 1.00 15.74 231 LEU A N 1
ATOM 1769 C CA . LEU A 1 241 ? -4.398 -14.980 -30.228 1.00 16.36 231 LEU A CA 1
ATOM 1770 C C . LEU A 1 241 ? -3.055 -15.108 -29.522 1.00 19.60 231 LEU A C 1
ATOM 1771 O O . LEU A 1 241 ? -2.023 -14.734 -30.091 1.00 18.87 231 LEU A O 1
ATOM 1776 N N . VAL A 1 242 ? -3.078 -15.569 -28.271 1.00 18.73 232 VAL A N 1
ATOM 1777 C CA . VAL A 1 242 ? -1.896 -15.668 -27.432 1.00 19.87 232 VAL A CA 1
ATOM 1778 C C . VAL A 1 242 ? -1.554 -17.137 -27.243 1.00 22.29 232 VAL A C 1
ATOM 1779 O O . VAL A 1 242 ? -2.386 -17.919 -26.795 1.00 19.42 232 VAL A O 1
ATOM 1783 N N . SER A 1 243 ? -0.329 -17.538 -27.575 1.00 19.26 233 SER A N 1
ATOM 1784 C CA . SER A 1 243 ? -0.024 -18.971 -27.599 1.00 19.09 233 SER A CA 1
ATOM 1785 C C . SER A 1 243 ? 1.371 -19.252 -27.022 1.00 20.98 233 SER A C 1
ATOM 1786 O O . SER A 1 243 ? 2.394 -18.790 -27.585 1.00 21.91 233 SER A O 1
ATOM 1789 N N . PRO A 1 244 ? 1.457 -20.039 -25.914 1.00 21.40 234 PRO A N 1
ATOM 1790 C CA . PRO A 1 244 ? 2.758 -20.448 -25.354 1.00 23.35 234 PRO A CA 1
ATOM 1791 C C . PRO A 1 244 ? 3.447 -21.443 -26.247 1.00 22.78 234 PRO A C 1
ATOM 1792 O O . PRO A 1 244 ? 2.779 -22.203 -26.958 1.00 24.12 234 PRO A O 1
ATOM 1796 N N . PHE A 1 245 ? 4.784 -21.430 -26.263 1.00 21.65 235 PHE A N 1
ATOM 1797 C CA . PHE A 1 245 ? 5.465 -22.401 -27.115 1.00 23.72 235 PHE A CA 1
ATOM 1798 C C . PHE A 1 245 ? 5.346 -23.805 -26.542 1.00 28.26 235 PHE A C 1
ATOM 1799 O O . PHE A 1 245 ? 5.400 -24.782 -27.283 1.00 32.80 235 PHE A O 1
ATOM 1807 N N . GLU A 1 246 ? 5.158 -23.905 -25.226 1.00 26.64 236 GLU A N 1
ATOM 1808 C CA . GLU A 1 246 ? 4.881 -25.209 -24.621 1.00 29.70 236 GLU A CA 1
ATOM 1809 C C . GLU A 1 246 ? 3.386 -25.329 -24.348 1.00 31.16 236 GLU A C 1
ATOM 1810 O O . GLU A 1 246 ? 2.874 -24.647 -23.459 1.00 27.19 236 GLU A O 1
ATOM 1816 N N . PRO A 1 247 ? 2.680 -26.228 -25.070 1.00 28.95 237 PRO A N 1
ATOM 1817 C CA . PRO A 1 247 ? 1.227 -26.257 -24.904 1.00 27.65 237 PRO A CA 1
ATOM 1818 C C . PRO A 1 247 ? 0.727 -26.742 -23.542 1.00 29.98 237 PRO A C 1
ATOM 1819 O O . PRO A 1 247 ? -0.445 -26.469 -23.236 1.00 30.96 237 PRO A O 1
ATOM 1823 N N . GLU A 1 248 ? 1.552 -27.419 -22.748 1.00 32.36 238 GLU A N 1
ATOM 1824 C CA . GLU A 1 248 ? 1.099 -27.818 -21.407 1.00 40.93 238 GLU A CA 1
ATOM 1825 C C . GLU A 1 248 ? 1.415 -26.793 -20.306 1.00 46.61 238 GLU A C 1
ATOM 1826 O O . GLU A 1 248 ? 1.522 -27.112 -19.136 1.00 52.58 238 GLU A O 1
ATOM 1832 N N . THR A 1 249 ? 1.516 -25.538 -20.709 1.00 46.21 239 THR A N 1
ATOM 1833 C CA . THR A 1 249 ? 1.645 -24.420 -19.791 1.00 38.45 239 THR A CA 1
ATOM 1834 C C . THR A 1 249 ? 0.311 -24.151 -19.110 1.00 35.38 239 THR A C 1
ATOM 1835 O O . THR A 1 249 ? -0.729 -24.067 -19.781 1.00 34.17 239 THR A O 1
ATOM 1839 N N . PRO A 1 250 ? 0.320 -23.983 -17.776 1.00 31.40 240 PRO A N 1
ATOM 1840 C CA . PRO A 1 250 ? -0.941 -23.583 -17.124 1.00 34.03 240 PRO A CA 1
ATOM 1841 C C . PRO A 1 250 ? -1.414 -22.199 -17.592 1.00 32.46 240 PRO A C 1
ATOM 1842 O O . PRO A 1 250 ? -0.575 -21.356 -17.928 1.00 33.56 240 PRO A O 1
ATOM 1846 N N . VAL A 1 251 ? -2.710 -21.955 -17.580 1.00 25.32 241 VAL A N 1
ATOM 1847 C CA . VAL A 1 251 ? -3.241 -20.667 -18.032 1.00 23.78 241 VAL A CA 1
ATOM 1848 C C . VAL A 1 251 ? -2.725 -19.570 -17.125 1.00 22.67 241 VAL A C 1
ATOM 1849 O O . VAL A 1 251 ? -2.399 -18.453 -17.579 1.00 24.58 241 VAL A O 1
ATOM 1853 N N . SER A 1 252 ? -2.618 -19.912 -15.841 1.00 27.78 242 SER A N 1
ATOM 1854 C CA . SER A 1 252 ? -2.134 -19.009 -14.808 1.00 31.17 242 SER A CA 1
ATOM 1855 C C . SER A 1 252 ? -0.720 -18.487 -15.100 1.00 34.26 242 SER A C 1
ATOM 1856 O O . SER A 1 252 ? -0.330 -17.446 -14.580 1.00 34.26 242 SER A O 1
ATOM 1859 N N . SER A 1 253 ? 0.062 -19.213 -15.887 1.00 30.64 243 SER A N 1
ATOM 1860 C CA A SER A 1 253 ? 1.397 -18.734 -16.255 0.73 29.98 243 SER A CA 1
ATOM 1861 C CA B SER A 1 253 ? 1.393 -18.729 -16.238 0.27 29.32 243 SER A CA 1
ATOM 1862 C C . SER A 1 253 ? 1.393 -17.551 -17.219 1.00 28.33 243 SER A C 1
ATOM 1863 O O . SER A 1 253 ? 2.427 -16.874 -17.384 1.00 31.94 243 SER A O 1
ATOM 1868 N N . LEU A 1 254 ? 0.276 -17.318 -17.900 1.00 25.70 244 LEU A N 1
ATOM 1869 C CA . LEU A 1 254 ? 0.215 -16.177 -18.819 1.00 29.56 244 LEU A CA 1
ATOM 1870 C C . LEU A 1 254 ? -0.507 -14.979 -18.165 1.00 34.52 244 LEU A C 1
ATOM 1871 O O . LEU A 1 254 ? -0.681 -13.944 -18.792 1.00 30.41 244 LEU A O 1
ATOM 1876 N N . SER A 1 255 ? -0.826 -15.120 -16.871 1.00 37.69 245 SER A N 1
ATOM 1877 C CA . SER A 1 255 ? -1.573 -14.122 -16.080 1.00 38.70 245 SER A CA 1
ATOM 1878 C C . SER A 1 255 ? -0.853 -12.806 -15.828 1.00 31.70 245 SER A C 1
ATOM 1879 O O . SER A 1 255 ? -1.461 -11.739 -15.921 1.00 41.96 245 SER A O 1
ATOM 1882 N N . SER A 1 256 ? 0.427 -12.878 -15.482 1.00 34.93 246 SER A N 1
ATOM 1883 C CA . SER A 1 256 ? 1.226 -11.660 -15.395 1.00 39.26 246 SER A CA 1
ATOM 1884 C C . SER A 1 256 ? 1.081 -10.825 -16.669 1.00 33.13 246 SER A C 1
ATOM 1885 O O . SER A 1 256 ? 1.360 -9.611 -16.635 1.00 37.73 246 SER A O 1
ATOM 1888 N N . GLU A 1 257 ? 0.658 -11.453 -17.781 1.00 24.30 247 GLU A N 1
ATOM 1889 C CA . GLU A 1 257 ? 0.699 -10.781 -19.094 1.00 23.14 247 GLU A CA 1
ATOM 1890 C C . GLU A 1 257 ? -0.555 -10.048 -19.460 1.00 25.53 247 GLU A C 1
ATOM 1891 O O . GLU A 1 257 ? -0.558 -9.247 -20.406 1.00 23.82 247 GLU A O 1
ATOM 1897 N N . LEU A 1 258 ? -1.652 -10.370 -18.774 1.00 20.31 248 LEU A N 1
ATOM 1898 C CA . LEU A 1 258 ? -2.931 -9.867 -19.183 1.00 18.76 248 LEU A CA 1
ATOM 1899 C C . LEU A 1 258 ? -3.224 -8.553 -18.471 1.00 21.47 248 LEU A C 1
ATOM 1900 O O . LEU A 1 258 ? -4.072 -8.474 -17.561 1.00 25.10 248 LEU A O 1
ATOM 1905 N N . THR A 1 259 ? -2.487 -7.529 -18.889 1.00 21.41 249 THR A N 1
ATOM 1906 C CA . THR A 1 259 ? -2.720 -6.187 -18.452 1.00 20.69 249 THR A CA 1
ATOM 1907 C C . THR A 1 259 ? -2.740 -5.244 -19.639 1.00 25.06 249 THR A C 1
ATOM 1908 O O . THR A 1 259 ? -2.211 -5.530 -20.725 1.00 20.06 249 THR A O 1
ATOM 1912 N N . THR A 1 260 ? -3.348 -4.086 -19.419 1.00 20.26 250 THR A N 1
ATOM 1913 C CA . THR A 1 260 ? -3.382 -3.072 -20.449 1.00 18.01 250 THR A CA 1
ATOM 1914 C C . THR A 1 260 ? -1.965 -2.659 -20.849 1.00 22.49 250 THR A C 1
ATOM 1915 O O . THR A 1 260 ? -1.673 -2.562 -22.045 1.00 21.27 250 THR A O 1
ATOM 1919 N N . GLN A 1 261 ? -1.091 -2.439 -19.872 1.00 19.99 251 GLN A N 1
ATOM 1920 C CA . GLN A 1 261 ? 0.311 -2.082 -20.154 1.00 22.16 251 GLN A CA 1
ATOM 1921 C C . GLN A 1 261 ? 1.006 -3.094 -21.050 1.00 26.01 251 GLN A C 1
ATOM 1922 O O . GLN A 1 261 ? 1.740 -2.710 -21.982 1.00 20.28 251 GLN A O 1
ATOM 1928 N N . ARG A 1 262 ? 0.791 -4.384 -20.794 1.00 21.82 252 ARG A N 1
ATOM 1929 C CA . ARG A 1 262 ? 1.524 -5.421 -21.556 1.00 21.21 252 ARG A CA 1
ATOM 1930 C C . ARG A 1 262 ? 0.925 -5.577 -22.951 1.00 18.25 252 ARG A C 1
ATOM 1931 O O . ARG A 1 262 ? 1.648 -5.811 -23.929 1.00 22.65 252 ARG A O 1
ATOM 1939 N N . LEU A 1 263 ? -0.403 -5.430 -23.051 1.00 18.74 253 LEU A N 1
ATOM 1940 C CA . LEU A 1 263 ? -1.062 -5.449 -24.381 1.00 17.00 253 LEU A CA 1
ATOM 1941 C C . LEU A 1 263 ? -0.483 -4.288 -25.242 1.00 18.88 253 LEU A C 1
ATOM 1942 O O . LEU A 1 263 ? -0.326 -4.447 -26.465 1.00 20.45 253 LEU A O 1
ATOM 1947 N N . GLN A 1 264 ? -0.232 -3.125 -24.627 1.00 17.99 254 GLN A N 1
ATOM 1948 C CA . GLN A 1 264 ? 0.284 -1.950 -25.350 1.00 18.72 254 GLN A CA 1
ATOM 1949 C C . GLN A 1 264 ? 1.700 -2.238 -25.788 1.00 21.78 254 GLN A C 1
ATOM 1950 O O . GLN A 1 264 ? 2.120 -1.859 -26.897 1.00 22.95 254 GLN A O 1
ATOM 1956 N N . GLN A 1 265 ? 2.433 -2.933 -24.929 1.00 23.72 255 GLN A N 1
ATOM 1957 C CA . GLN A 1 265 ? 3.766 -3.366 -25.338 1.00 24.94 255 GLN A CA 1
ATOM 1958 C C . GLN A 1 265 ? 3.720 -4.336 -26.546 1.00 20.65 255 GLN A C 1
ATOM 1959 O O . GLN A 1 265 ? 4.568 -4.233 -27.464 1.00 23.17 255 GLN A O 1
ATOM 1965 N N . TRP A 1 266 ? 2.838 -5.333 -26.523 1.00 18.65 256 TRP A N 1
ATOM 1966 C CA . TRP A 1 266 ? 2.684 -6.191 -27.704 1.00 19.87 256 TRP A CA 1
ATOM 1967 C C . TRP A 1 266 ? 2.442 -5.333 -28.953 1.00 23.52 256 TRP A C 1
ATOM 1968 O O . TRP A 1 266 ? 3.079 -5.501 -29.980 1.00 21.08 256 TRP A O 1
ATOM 1979 N N . ARG A 1 267 ? 1.517 -4.385 -28.881 1.00 22.12 257 ARG A N 1
ATOM 1980 C CA . ARG A 1 267 ? 1.264 -3.570 -30.074 1.00 22.68 257 ARG A CA 1
ATOM 1981 C C . ARG A 1 267 ? 2.502 -2.806 -30.585 1.00 23.22 257 ARG A C 1
ATOM 1982 O O . ARG A 1 267 ? 2.716 -2.678 -31.810 1.00 25.51 257 ARG A O 1
ATOM 1990 N N . GLN A 1 268 ? 3.322 -2.282 -29.670 1.00 21.35 258 GLN A N 1
ATOM 1991 C CA . GLN A 1 268 ? 4.514 -1.553 -30.036 1.00 21.73 258 GLN A CA 1
ATOM 1992 C C . GLN A 1 268 ? 5.515 -2.414 -30.795 1.00 25.13 258 GLN A C 1
ATOM 1993 O O . GLN A 1 268 ? 6.264 -1.922 -31.643 1.00 28.55 258 GLN A O 1
ATOM 1999 N N . GLU A 1 269 ? 5.555 -3.709 -30.471 1.00 24.28 259 GLU A N 1
ATOM 2000 C CA . GLU A 1 269 ? 6.601 -4.586 -31.007 1.00 25.63 259 GLU A CA 1
ATOM 2001 C C . GLU A 1 269 ? 6.141 -5.409 -32.188 1.00 29.95 259 GLU A C 1
ATOM 2002 O O . GLU A 1 269 ? 6.949 -5.786 -33.041 1.00 29.45 259 GLU A O 1
ATOM 2008 N N . MET A 1 270 ? 4.860 -5.743 -32.226 1.00 25.80 260 MET A N 1
ATOM 2009 C CA . MET A 1 270 ? 4.382 -6.640 -33.291 1.00 25.20 260 MET A CA 1
ATOM 2010 C C . MET A 1 270 ? 4.512 -6.008 -34.677 1.00 35.38 260 MET A C 1
ATOM 2011 O O . MET A 1 270 ? 4.114 -4.848 -34.881 1.00 44.64 260 MET A O 1
ATOM 2016 N N . ARG A 1 271 ? 5.070 -6.760 -35.622 1.00 29.24 261 ARG A N 1
ATOM 2017 C CA . ARG A 1 271 ? 5.218 -6.264 -36.981 1.00 33.14 261 ARG A CA 1
ATOM 2018 C C . ARG A 1 271 ? 4.537 -7.190 -37.944 1.00 25.86 261 ARG A C 1
ATOM 2019 O O . ARG A 1 271 ? 4.500 -8.410 -37.723 1.00 25.02 261 ARG A O 1
ATOM 2027 N N . SER A 1 272 ? 4.068 -6.633 -39.067 1.00 27.27 262 SER A N 1
ATOM 2028 C CA A SER A 1 272 ? 3.421 -7.462 -40.079 0.61 25.75 262 SER A CA 1
ATOM 2029 C CA B SER A 1 272 ? 3.425 -7.450 -40.100 0.39 27.61 262 SER A CA 1
ATOM 2030 C C . SER A 1 272 ? 4.439 -8.374 -40.743 1.00 27.28 262 SER A C 1
ATOM 2031 O O . SER A 1 272 ? 5.504 -7.915 -41.187 1.00 30.70 262 SER A O 1
ATOM 2036 N N . VAL A 1 273 ? 4.129 -9.666 -40.774 1.00 24.33 263 VAL A N 1
ATOM 2037 C CA . VAL A 1 273 ? 4.954 -10.669 -41.425 1.00 23.69 263 VAL A CA 1
ATOM 2038 C C . VAL A 1 273 ? 4.059 -11.730 -42.046 1.00 23.70 263 VAL A C 1
ATOM 2039 O O . VAL A 1 273 ? 2.981 -11.955 -41.547 1.00 23.22 263 VAL A O 1
ATOM 2043 N N . LYS A 1 274 ? 4.489 -12.368 -43.140 1.00 24.01 264 LYS A N 1
ATOM 2044 C CA . LYS A 1 274 ? 3.723 -13.492 -43.720 1.00 27.89 264 LYS A CA 1
ATOM 2045 C C . LYS A 1 274 ? 3.715 -14.713 -42.790 1.00 31.26 264 LYS A C 1
ATOM 2046 O O . LYS A 1 274 ? 4.779 -15.243 -42.441 1.00 31.70 264 LYS A O 1
ATOM 2052 N N . ARG A 1 275 ? 2.526 -15.180 -42.401 1.00 25.59 265 ARG A N 1
ATOM 2053 C CA . ARG A 1 275 ? 2.392 -16.245 -41.420 1.00 29.54 265 ARG A CA 1
ATOM 2054 C C . ARG A 1 275 ? 1.303 -17.130 -41.972 1.00 27.05 265 ARG A C 1
ATOM 2055 O O . ARG A 1 275 ? 0.366 -16.615 -42.588 1.00 24.20 265 ARG A O 1
ATOM 2063 N N . GLN A 1 276 ? 1.359 -18.430 -41.718 1.00 22.33 266 GLN A N 1
ATOM 2064 C CA . GLN A 1 276 ? 0.103 -19.177 -41.882 1.00 26.31 266 GLN A CA 1
ATOM 2065 C C . GLN A 1 276 ? -0.620 -19.195 -40.560 1.00 27.33 266 GLN A C 1
ATOM 2066 O O . GLN A 1 276 ? -0.127 -19.802 -39.596 1.00 30.06 266 GLN A O 1
ATOM 2072 N N . LEU A 1 277 ? -1.797 -18.562 -40.529 1.00 24.87 267 LEU A N 1
ATOM 2073 C CA . LEU A 1 277 ? -2.676 -18.552 -39.354 1.00 21.08 267 LEU A CA 1
ATOM 2074 C C . LEU A 1 277 ? -3.563 -19.788 -39.418 1.00 22.96 267 LEU A C 1
ATOM 2075 O O . LEU A 1 277 ? -4.175 -20.022 -40.474 1.00 20.96 267 LEU A O 1
ATOM 2080 N N . VAL A 1 278 ? -3.599 -20.585 -38.323 1.00 18.67 268 VAL A N 1
ATOM 2081 C CA . VAL A 1 278 ? -4.497 -21.756 -38.196 1.00 19.22 268 VAL A CA 1
ATOM 2082 C C . VAL A 1 278 ? -5.407 -21.535 -37.004 1.00 22.16 268 VAL A C 1
ATOM 2083 O O . VAL A 1 278 ? -4.945 -21.225 -35.898 1.00 21.17 268 VAL A O 1
ATOM 2087 N N . LEU A 1 279 ? -6.719 -21.608 -37.231 1.00 18.42 269 LEU A N 1
ATOM 2088 C CA . LEU A 1 279 ? -7.649 -21.297 -36.160 1.00 17.21 269 LEU A CA 1
ATOM 2089 C C . LEU A 1 279 ? -8.821 -22.220 -36.386 1.00 17.30 269 LEU A C 1
ATOM 2090 O O . LEU A 1 279 ? -9.357 -22.275 -37.499 1.00 19.24 269 LEU A O 1
ATOM 2095 N N . PRO A 1 280 ? -9.250 -22.964 -35.356 1.00 19.71 270 PRO A N 1
ATOM 2096 C CA . PRO A 1 280 ? -10.421 -23.806 -35.622 1.00 20.33 270 PRO A CA 1
ATOM 2097 C C . PRO A 1 280 ? -11.670 -22.962 -35.858 1.00 19.95 270 PRO A C 1
ATOM 2098 O O . PRO A 1 280 ? -11.771 -21.799 -35.402 1.00 21.37 270 PRO A O 1
ATOM 2102 N N . ARG A 1 281 ? -12.637 -23.570 -36.548 1.00 16.96 271 ARG A N 1
ATOM 2103 C CA . ARG A 1 281 ? -13.990 -22.998 -36.638 1.00 16.20 271 ARG A CA 1
ATOM 2104 C C . ARG A 1 281 ? -14.671 -23.548 -35.396 1.00 22.34 271 ARG A C 1
ATOM 2105 O O . ARG A 1 281 ? -14.841 -24.781 -35.290 1.00 22.64 271 ARG A O 1
ATOM 2113 N N . PHE A 1 282 ? -15.044 -22.679 -34.440 1.00 19.22 272 PHE A N 1
ATOM 2114 C CA . PHE A 1 282 ? -15.543 -23.213 -33.164 1.00 20.18 272 PHE A CA 1
ATOM 2115 C C . PHE A 1 282 ? -16.627 -22.331 -32.592 1.00 22.82 272 PHE A C 1
ATOM 2116 O O . PHE A 1 282 ? -16.717 -21.152 -32.919 1.00 18.99 272 PHE A O 1
ATOM 2124 N N . THR A 1 283 ? -17.395 -22.914 -31.685 1.00 19.95 273 THR A N 1
ATOM 2125 C CA . THR A 1 283 ? -18.410 -22.161 -30.942 1.00 20.55 273 THR A CA 1
ATOM 2126 C C . THR A 1 283 ? -18.204 -22.472 -29.444 1.00 25.34 273 THR A C 1
ATOM 2127 O O . THR A 1 283 ? -17.738 -23.563 -29.105 1.00 30.78 273 THR A O 1
ATOM 2131 N N . LEU A 1 284 ? -18.527 -21.534 -28.552 1.00 21.81 274 LEU A N 1
ATOM 2132 C CA . LEU A 1 284 ? -18.334 -21.778 -27.111 1.00 21.15 274 LEU A CA 1
ATOM 2133 C C . LEU A 1 284 ? -19.576 -21.237 -26.455 1.00 19.88 274 LEU A C 1
ATOM 2134 O O . LEU A 1 284 ? -20.118 -20.242 -26.923 1.00 19.98 274 LEU A O 1
ATOM 2139 N N . ASP A 1 285 ? -20.020 -21.913 -25.392 1.00 19.56 275 ASP A N 1
ATOM 2140 C CA . ASP A 1 285 ? -21.106 -21.422 -24.538 1.00 21.66 275 ASP A CA 1
ATOM 2141 C C . ASP A 1 285 ? -20.614 -21.533 -23.107 1.00 25.57 275 ASP A C 1
ATOM 2142 O O . ASP A 1 285 ? -20.236 -22.617 -22.675 1.00 31.46 275 ASP A O 1
ATOM 2147 N N . SER A 1 286 ? -20.614 -20.440 -22.361 1.00 19.06 276 SER A N 1
ATOM 2148 C CA . SER A 1 286 ? -20.072 -20.521 -21.019 1.00 20.27 276 SER A CA 1
ATOM 2149 C C . SER A 1 286 ? -21.022 -19.856 -20.019 1.00 19.76 276 SER A C 1
ATOM 2150 O O . SER A 1 286 ? -21.689 -18.866 -20.354 1.00 22.94 276 SER A O 1
ATOM 2153 N N . GLU A 1 287 ? -21.069 -20.380 -18.805 1.00 22.13 277 GLU A N 1
ATOM 2154 C CA . GLU A 1 287 ? -21.861 -19.721 -17.745 1.00 22.87 277 GLU A CA 1
ATOM 2155 C C . GLU A 1 287 ? -21.060 -19.728 -16.445 1.00 26.24 277 GLU A C 1
ATOM 2156 O O . GLU A 1 287 ? -20.496 -20.787 -16.078 1.00 25.79 277 GLU A O 1
ATOM 2162 N N . VAL A 1 288 ? -20.918 -18.574 -15.769 1.00 21.17 278 VAL A N 1
ATOM 2163 C CA . VAL A 1 288 ? -20.076 -18.555 -14.551 1.00 23.93 278 VAL A CA 1
ATOM 2164 C C . VAL A 1 288 ? -20.775 -17.757 -13.455 1.00 22.80 278 VAL A C 1
ATOM 2165 O O . VAL A 1 288 ? -21.534 -16.837 -13.741 1.00 20.41 278 VAL A O 1
ATOM 2169 N N . GLU A 1 289 ? -20.582 -18.133 -12.200 1.00 24.48 279 GLU A N 1
ATOM 2170 C CA . GLU A 1 289 ? -21.056 -17.251 -11.129 1.00 22.51 279 GLU A CA 1
ATOM 2171 C C . GLU A 1 289 ? -19.836 -16.951 -10.266 1.00 27.17 279 GLU A C 1
ATOM 2172 O O . GLU A 1 289 ? -19.089 -17.891 -9.904 1.00 25.64 279 GLU A O 1
ATOM 2178 N N . LEU A 1 290 ? -19.609 -15.664 -9.971 1.00 22.80 280 LEU A N 1
AT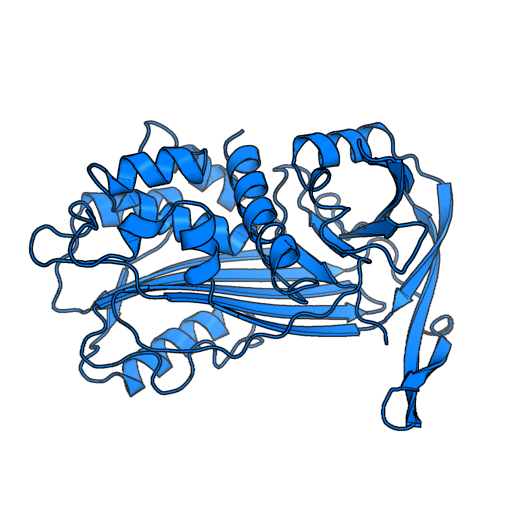OM 2179 C CA . LEU A 1 290 ? -18.269 -15.207 -9.532 1.00 23.79 280 LEU A CA 1
ATOM 2180 C C . LEU A 1 290 ? -18.169 -14.733 -8.081 1.00 26.75 280 LEU A C 1
ATOM 2181 O O . LEU A 1 290 ? -17.131 -14.202 -7.679 1.00 25.63 280 LEU A O 1
ATOM 2186 N N . LYS A 1 291 ? -19.215 -14.915 -7.282 1.00 24.69 281 LYS A N 1
ATOM 2187 C CA . LYS A 1 291 ? -19.118 -14.540 -5.860 1.00 23.95 281 LYS A CA 1
ATOM 2188 C C . LYS A 1 291 ? -17.853 -15.049 -5.161 1.00 28.93 281 LYS A C 1
ATOM 2189 O O . LYS A 1 291 ? -17.184 -14.303 -4.432 1.00 32.97 281 LYS A O 1
ATOM 2195 N N . SER A 1 292 ? -17.526 -16.322 -5.321 1.00 30.26 282 SER A N 1
ATOM 2196 C CA . SER A 1 292 ? -16.461 -16.813 -4.460 1.00 32.16 282 SER A CA 1
ATOM 2197 C C . SER A 1 292 ? -15.120 -16.219 -4.924 1.00 33.00 282 SER A C 1
ATOM 2198 O O . SER A 1 292 ? -14.254 -15.896 -4.085 1.00 32.46 282 SER A O 1
ATOM 2201 N N . ILE A 1 293 ? -14.997 -16.008 -6.242 1.00 25.58 283 ILE A N 1
ATOM 2202 C CA . ILE A 1 293 ? -13.803 -15.395 -6.850 1.00 29.01 283 ILE A CA 1
ATOM 2203 C C . ILE A 1 293 ? -13.646 -13.955 -6.363 1.00 26.13 283 ILE A C 1
ATOM 2204 O O . ILE A 1 293 ? -12.577 -13.538 -5.905 1.00 27.64 283 ILE A O 1
ATOM 2209 N N . LEU A 1 294 ? -14.720 -13.185 -6.457 1.00 25.40 284 LEU A N 1
ATOM 2210 C CA . LEU A 1 294 ? -14.706 -11.829 -5.942 1.00 21.73 284 LEU A CA 1
ATOM 2211 C C . LEU A 1 294 ? -14.385 -11.682 -4.467 1.00 27.29 284 LEU A C 1
ATOM 2212 O O . LEU A 1 294 ? -13.748 -10.710 -4.059 1.00 29.71 284 LEU A O 1
ATOM 2217 N N . ILE A 1 295 ? -14.809 -12.645 -3.651 1.00 28.35 285 ILE A N 1
ATOM 2218 C CA . ILE A 1 295 ? -14.478 -12.617 -2.232 1.00 26.63 285 ILE A CA 1
ATOM 2219 C C . ILE A 1 295 ? -12.976 -12.887 -2.041 1.00 32.38 285 ILE A C 1
ATOM 2220 O O . ILE A 1 295 ? -12.314 -12.297 -1.176 1.00 34.45 285 ILE A O 1
ATOM 2225 N N . GLN A 1 296 ? -12.450 -13.770 -2.875 1.00 32.72 286 GLN A N 1
ATOM 2226 C CA . GLN A 1 296 ? -11.016 -14.087 -2.863 1.00 33.28 286 GLN A CA 1
ATOM 2227 C C . GLN A 1 296 ? -10.182 -12.849 -3.205 1.00 35.48 286 GLN A C 1
ATOM 2228 O O . GLN A 1 296 ? -9.055 -12.706 -2.705 1.00 31.79 286 GLN A O 1
ATOM 2234 N N . MET A 1 297 ? -10.727 -11.997 -4.083 1.00 32.09 287 MET A N 1
ATOM 2235 C CA . MET A 1 297 ? -10.087 -10.751 -4.521 1.00 29.96 287 MET A CA 1
ATOM 2236 C C . MET A 1 297 ? -10.319 -9.573 -3.571 1.00 37.03 287 MET A C 1
ATOM 2237 O O . MET A 1 297 ? -9.958 -8.434 -3.895 1.00 38.03 287 MET A O 1
ATOM 2242 N N . GLY A 1 298 ? -10.970 -9.825 -2.433 1.00 34.46 288 GLY A N 1
ATOM 2243 C CA . GLY A 1 298 ? -11.089 -8.814 -1.410 1.00 32.83 288 GLY A CA 1
ATOM 2244 C C . GLY A 1 298 ? -12.415 -8.087 -1.294 1.00 34.13 288 GLY A C 1
ATOM 2245 O O . GLY A 1 298 ? -12.550 -7.220 -0.437 1.00 36.36 288 GLY A O 1
ATOM 2246 N N . LEU A 1 299 ? -13.389 -8.451 -2.127 1.00 31.47 289 LEU A N 1
ATOM 2247 C CA . LEU A 1 299 ? -14.695 -7.781 -2.141 1.00 34.90 289 LEU A CA 1
ATOM 2248 C C . LEU A 1 299 ? -15.744 -8.416 -1.228 1.00 37.91 289 LEU A C 1
ATOM 2249 O O . LEU A 1 299 ? -16.941 -8.363 -1.529 1.00 39.72 289 LEU A O 1
ATOM 2254 N N . GLY A 1 300 ? -15.317 -9.004 -0.116 1.00 40.22 290 GLY A N 1
ATOM 2255 C CA . GLY A 1 300 ? -16.251 -9.707 0.761 1.00 43.11 290 GLY A CA 1
ATOM 2256 C C . GLY A 1 300 ? -17.423 -8.900 1.318 1.00 39.93 290 GLY A C 1
ATOM 2257 O O . GLY A 1 300 ? -18.524 -9.453 1.502 1.00 39.83 290 GLY A O 1
ATOM 2258 N N . ASP A 1 301 ? -17.197 -7.614 1.597 1.00 40.92 291 ASP A N 1
ATOM 2259 C CA . ASP A 1 301 ? -18.167 -6.794 2.338 1.00 49.49 291 ASP A CA 1
ATOM 2260 C C . ASP A 1 301 ? -19.458 -6.550 1.574 1.00 43.65 291 ASP A C 1
ATOM 2261 O O . ASP A 1 301 ? -20.518 -6.388 2.177 1.00 46.03 291 ASP A O 1
ATOM 2266 N N . MET A 1 302 ? -19.381 -6.519 0.253 1.00 34.61 292 MET A N 1
ATOM 2267 C CA . MET A 1 302 ? -20.589 -6.267 -0.552 1.00 32.14 292 MET A CA 1
ATOM 2268 C C . MET A 1 302 ? -21.518 -7.475 -0.623 1.00 32.23 292 MET A C 1
ATOM 2269 O O . MET A 1 302 ? -22.659 -7.350 -1.099 1.00 29.34 292 MET A O 1
ATOM 2274 N N . PHE A 1 303 ? -21.026 -8.639 -0.179 1.00 35.23 293 PHE A N 1
ATOM 2275 C CA . PHE A 1 303 ? -21.793 -9.89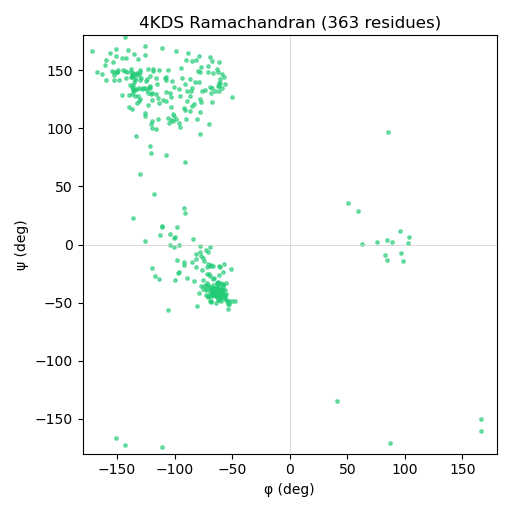3 -0.190 1.00 35.26 293 PHE A CA 1
ATOM 2276 C C . PHE A 1 303 ? -22.300 -10.269 1.208 1.00 36.27 293 PHE A C 1
ATOM 2277 O O . PHE A 1 303 ? -22.969 -11.289 1.377 1.00 38.39 293 PHE A O 1
ATOM 2285 N N . ASN A 1 304 ? -21.983 -9.441 2.201 1.00 33.13 294 ASN A N 1
ATOM 2286 C CA . ASN A 1 304 ? -22.326 -9.702 3.604 1.00 38.81 294 ASN A CA 1
ATOM 2287 C C . ASN A 1 304 ? -23.468 -8.803 4.035 1.00 37.24 294 ASN A C 1
ATOM 2288 O O . ASN A 1 304 ? -23.281 -7.585 4.211 1.00 37.05 294 ASN A O 1
ATOM 2293 N N . LEU A 1 305 ? -24.633 -9.409 4.219 1.00 39.47 295 LEU A N 1
ATOM 2294 C CA . LEU A 1 305 ? -25.833 -8.665 4.594 1.00 40.42 295 LEU A CA 1
ATOM 2295 C C . LEU A 1 305 ? -25.621 -7.845 5.859 1.00 42.82 295 LEU A C 1
ATOM 2296 O O . LEU A 1 305 ? -26.175 -6.749 5.997 1.00 47.03 295 LEU A O 1
ATOM 2301 N N . ALA A 1 306 ? -24.807 -8.350 6.782 1.00 42.28 296 ALA A N 1
ATOM 2302 C CA . ALA A 1 306 ? -24.647 -7.665 8.057 1.00 43.66 296 ALA A CA 1
ATOM 2303 C C . ALA A 1 306 ? -23.664 -6.503 7.969 1.00 43.97 296 ALA A C 1
ATOM 2304 O O . ALA A 1 306 ? -23.681 -5.613 8.813 1.00 49.10 296 ALA A O 1
ATOM 2306 N N . LYS A 1 307 ? -22.819 -6.508 6.941 1.00 39.66 297 LYS A N 1
ATOM 2307 C CA . LYS A 1 307 ? -21.768 -5.508 6.801 1.00 42.07 297 LYS A CA 1
ATOM 2308 C C . LYS A 1 307 ? -21.928 -4.551 5.597 1.00 43.61 297 LYS A C 1
ATOM 2309 O O . LYS A 1 307 ? -21.473 -3.401 5.642 1.00 44.33 297 LYS A O 1
ATOM 2315 N N . ALA A 1 308 ? -22.553 -5.027 4.528 1.00 40.13 298 ALA A N 1
ATOM 2316 C CA . ALA A 1 308 ? -22.627 -4.247 3.293 1.00 37.55 298 ALA A CA 1
ATOM 2317 C C . ALA A 1 308 ? -23.258 -2.854 3.506 1.00 42.03 298 ALA A C 1
ATOM 2318 O O . ALA A 1 308 ? -24.236 -2.733 4.263 1.00 41.28 298 ALA A O 1
ATOM 2320 N N . ASP A 1 309 ? -22.684 -1.825 2.865 1.00 39.14 299 ASP A N 1
ATOM 2321 C CA . ASP A 1 309 ? -23.263 -0.468 2.828 1.00 39.62 299 ASP A CA 1
ATOM 2322 C C . ASP A 1 309 ? -23.646 -0.078 1.398 1.00 34.86 299 ASP A C 1
ATOM 2323 O O . ASP A 1 309 ? -22.787 0.342 0.622 1.00 27.82 299 ASP A O 1
ATOM 2328 N N . PHE A 1 310 ? -24.936 -0.211 1.061 1.00 35.28 300 PHE A N 1
ATOM 2329 C CA . PHE A 1 310 ? -25.490 0.284 -0.206 1.00 32.21 300 PHE A CA 1
ATOM 2330 C C . PHE A 1 310 ? -26.548 1.351 0.094 1.00 30.16 300 PHE A C 1
ATOM 2331 O O . PHE A 1 310 ? -27.612 1.412 -0.530 1.00 30.89 300 PHE A O 1
ATOM 2339 N N . THR A 1 311 ? -26.230 2.233 1.030 1.00 30.69 301 THR A N 1
ATOM 2340 C CA . THR A 1 311 ? -27.181 3.278 1.435 1.00 33.74 301 THR A CA 1
ATOM 2341 C C . THR A 1 311 ? -27.345 4.345 0.335 1.00 34.12 301 THR A C 1
ATOM 2342 O O . THR A 1 311 ? -28.185 5.247 0.448 1.00 35.04 301 THR A O 1
ATOM 2346 N N . ARG A 1 312 ? -26.552 4.272 -0.735 1.00 29.69 302 ARG A N 1
ATOM 2347 C CA . ARG A 1 312 ? -26.803 5.198 -1.846 1.00 29.40 302 ARG A CA 1
ATOM 2348 C C . ARG A 1 312 ? -27.882 4.637 -2.776 1.00 31.32 302 ARG A C 1
ATOM 2349 O O . ARG A 1 312 ? -28.454 5.368 -3.598 1.00 33.25 302 ARG A O 1
ATOM 2357 N N . ILE A 1 313 ? -28.165 3.343 -2.635 1.00 30.86 303 ILE A N 1
ATOM 2358 C CA . ILE A 1 313 ? -29.258 2.702 -3.377 1.00 27.62 303 ILE A CA 1
ATOM 2359 C C . ILE A 1 313 ? -30.544 3.025 -2.654 1.00 36.61 303 ILE A C 1
ATOM 2360 O O . ILE A 1 313 ? -31.496 3.563 -3.256 1.00 35.48 303 ILE A O 1
ATOM 2365 N N . THR A 1 314 ? -30.551 2.725 -1.351 1.00 35.13 304 THR A N 1
ATOM 2366 C CA . THR A 1 314 ? -31.690 3.017 -0.477 1.00 33.88 304 THR A CA 1
ATOM 2367 C C . THR A 1 314 ? -31.271 2.948 0.994 1.00 32.01 304 THR A C 1
ATOM 2368 O O . THR A 1 314 ? -30.403 2.147 1.346 1.00 33.73 304 THR A O 1
ATOM 2372 N N . THR A 1 315 ? -31.884 3.787 1.831 1.00 36.51 305 THR A N 1
ATOM 2373 C CA . THR A 1 315 ? -31.671 3.784 3.279 1.00 38.89 305 THR A CA 1
ATOM 2374 C C . THR A 1 315 ? -32.848 3.137 3.982 1.00 36.01 305 THR A C 1
ATOM 2375 O O . THR A 1 315 ? -32.945 3.196 5.206 1.00 44.06 305 THR A O 1
ATOM 2379 N N . GLU A 1 316 ? -33.744 2.528 3.211 1.00 40.77 306 GLU A N 1
ATOM 2380 C CA . GLU A 1 316 ? -35.025 2.045 3.734 1.00 53.15 306 GLU A CA 1
ATOM 2381 C C . GLU A 1 316 ? -35.024 0.574 4.119 1.00 49.39 306 GLU A C 1
ATOM 2382 O O . GLU A 1 316 ? -35.851 0.132 4.930 1.00 49.96 306 GLU A O 1
ATOM 2388 N N . GLN A 1 317 ? -34.119 -0.187 3.518 1.00 43.20 307 GLN A N 1
ATOM 2389 C CA . GLN A 1 317 ? -33.895 -1.559 3.957 1.00 41.15 307 GLN A CA 1
ATOM 2390 C C . GLN A 1 317 ? -32.466 -1.986 3.621 1.00 37.34 307 GLN A C 1
ATOM 2391 O O . GLN A 1 317 ? -31.839 -1.399 2.727 1.00 39.86 307 GLN A O 1
ATOM 2397 N N . PRO A 1 318 ? -31.943 -2.992 4.344 1.00 41.58 308 PRO A N 1
ATOM 2398 C CA . PRO A 1 318 ? -30.583 -3.499 4.097 1.00 39.34 308 PRO A CA 1
ATOM 2399 C C . PRO A 1 318 ? -30.498 -4.164 2.739 1.00 37.22 308 PRO A C 1
ATOM 2400 O O . PRO A 1 318 ? -31.501 -4.745 2.288 1.00 41.38 308 PRO A O 1
ATOM 2404 N N . LEU A 1 319 ? -29.341 -4.076 2.085 1.00 33.19 309 LEU A N 1
ATOM 2405 C CA . LEU A 1 319 ? -29.142 -4.705 0.800 1.00 31.07 309 LEU A CA 1
ATOM 2406 C C . LEU A 1 319 ? -27.707 -5.223 0.766 1.00 32.21 309 LEU A C 1
ATOM 2407 O O . LEU A 1 319 ? -26.824 -4.648 1.404 1.00 37.49 309 LEU A O 1
ATOM 2412 N N . CYS A 1 320 ? -27.500 -6.310 0.044 1.00 32.38 310 CYS A N 1
ATOM 2413 C CA . CYS A 1 320 ? -26.152 -6.735 -0.353 1.00 32.09 310 CYS A CA 1
ATOM 2414 C C . CYS A 1 320 ? -26.277 -7.484 -1.659 1.00 34.10 310 CYS A C 1
ATOM 2415 O O . CYS A 1 320 ? -27.393 -7.820 -2.097 1.00 29.88 310 CYS A O 1
ATOM 2418 N N . VAL A 1 321 ? -25.137 -7.742 -2.298 1.00 27.45 311 VAL A N 1
ATOM 2419 C CA . VAL A 1 321 ? -25.123 -8.535 -3.509 1.00 26.37 311 VAL A CA 1
ATOM 2420 C C . VAL A 1 321 ? -25.043 -10.013 -3.161 1.00 27.33 311 VAL A C 1
ATOM 2421 O O . VAL A 1 321 ? -24.373 -10.413 -2.203 1.00 29.58 311 VAL A O 1
ATOM 2425 N N . SER A 1 322 ? -25.741 -10.844 -3.922 1.00 22.31 312 SER A N 1
ATOM 2426 C CA A SER A 1 322 ? -25.832 -12.265 -3.594 0.83 23.01 312 SER A CA 1
ATOM 2427 C CA B SER A 1 322 ? -25.832 -12.262 -3.590 0.17 25.79 312 SER A CA 1
ATOM 2428 C C . SER A 1 322 ? -25.073 -13.112 -4.597 1.00 23.59 312 SER A C 1
ATOM 2429 O O . SER A 1 322 ? -24.367 -14.056 -4.212 1.00 26.56 312 SER A O 1
ATOM 2434 N N . LYS A 1 323 ? -25.225 -12.774 -5.885 1.00 24.17 313 LYS A N 1
ATOM 2435 C CA . LYS A 1 323 ? -24.607 -13.526 -6.988 1.00 27.29 313 LYS A CA 1
ATOM 2436 C C . LYS A 1 323 ? -24.139 -12.580 -8.047 1.00 25.25 313 LYS A C 1
ATOM 2437 O O . LYS A 1 323 ? -24.743 -11.522 -8.251 1.00 22.85 313 LYS A O 1
ATOM 2443 N N . VAL A 1 324 ? -23.066 -12.934 -8.751 1.00 21.25 314 VAL A N 1
ATOM 2444 C CA . VAL A 1 324 ? -22.662 -12.181 -9.950 1.00 18.16 314 VAL A CA 1
ATOM 2445 C C . VAL A 1 324 ? -22.551 -13.208 -11.066 1.00 22.03 314 VAL A C 1
ATOM 2446 O O . VAL A 1 324 ? -21.658 -14.091 -11.030 1.00 24.32 314 VAL A O 1
ATOM 2450 N N . LEU A 1 325 ? -23.436 -13.106 -12.052 1.00 22.82 315 LEU A N 1
ATOM 2451 C CA . LEU A 1 325 ? -23.620 -14.172 -13.054 1.00 18.86 315 LEU A CA 1
ATOM 2452 C C . LEU A 1 325 ? -23.212 -13.664 -14.424 1.00 19.57 315 LEU A C 1
ATOM 2453 O O . LEU A 1 325 ? -23.541 -12.535 -14.796 1.00 19.69 315 LEU A O 1
ATOM 2458 N N . GLN A 1 326 ? -22.508 -14.472 -15.215 1.00 17.72 316 GLN A N 1
ATOM 2459 C CA . GLN A 1 326 ? -22.256 -14.081 -16.607 1.00 17.77 316 GLN A CA 1
ATOM 2460 C C . GLN A 1 326 ? -22.495 -15.278 -17.529 1.00 17.83 316 GLN A C 1
ATOM 2461 O O . GLN A 1 326 ? -22.076 -16.398 -17.215 1.00 19.53 316 GLN A O 1
ATOM 2467 N N . LYS A 1 327 ? -23.111 -15.035 -18.688 1.00 16.38 317 LYS A N 1
ATOM 2468 C CA . LYS A 1 327 ? -23.208 -16.051 -19.745 1.00 16.98 317 LYS A CA 1
ATOM 2469 C C . LYS A 1 327 ? -22.575 -15.468 -20.988 1.00 15.68 317 LYS A C 1
ATOM 2470 O O . LYS A 1 327 ? -22.794 -14.295 -21.319 1.00 18.45 317 LYS A O 1
ATOM 2476 N N . VAL A 1 328 ? -21.751 -16.254 -21.678 1.00 16.48 318 VAL A N 1
ATOM 2477 C CA . VAL A 1 328 ? -21.094 -15.789 -22.900 1.00 16.97 318 VAL A CA 1
ATOM 2478 C C . VAL A 1 328 ? -21.327 -16.820 -24.009 1.00 15.36 318 VAL A C 1
ATOM 2479 O O . VAL A 1 328 ? -21.323 -18.024 -23.771 1.00 19.86 318 VAL A O 1
ATOM 2483 N N . LYS A 1 329 ? -21.513 -16.325 -25.221 1.00 16.50 319 LYS A N 1
ATOM 2484 C CA . LYS A 1 329 ? -21.611 -17.149 -26.423 1.00 17.20 319 LYS A CA 1
ATOM 2485 C C . LYS A 1 329 ? -20.628 -16.627 -27.461 1.00 16.73 319 LYS A C 1
ATOM 2486 O O . LYS A 1 329 ? -20.508 -15.427 -27.669 1.00 17.29 319 LYS A O 1
ATOM 2492 N N . ILE A 1 330 ? -19.868 -17.525 -28.112 1.00 15.90 320 ILE A N 1
ATOM 2493 C CA . ILE A 1 330 ? -18.824 -17.104 -29.080 1.00 15.30 320 ILE A CA 1
ATOM 2494 C C . ILE A 1 330 ? -18.940 -18.017 -30.293 1.00 17.51 320 ILE A C 1
ATOM 2495 O O . ILE A 1 330 ? -19.054 -19.207 -30.113 1.00 18.36 320 ILE A O 1
ATOM 2500 N N . GLU A 1 331 ? -18.928 -17.472 -31.509 1.00 15.90 321 GLU A N 1
ATOM 2501 C CA . GLU A 1 331 ? -18.932 -18.274 -32.741 1.00 14.51 321 GLU A CA 1
ATOM 2502 C C . GLU A 1 331 ? -17.838 -17.697 -33.637 1.00 15.50 321 GLU A C 1
ATOM 2503 O O . GLU A 1 331 ? -17.852 -16.515 -33.943 1.00 18.73 321 GLU A O 1
ATOM 2509 N N . VAL A 1 332 ? -16.870 -18.523 -34.015 1.00 18.02 322 VAL A N 1
ATOM 2510 C CA . VAL A 1 332 ? -15.761 -18.086 -34.861 1.00 18.23 322 VAL A CA 1
ATOM 2511 C C . VAL A 1 332 ? -15.788 -18.939 -36.123 1.00 16.23 322 VAL A C 1
ATOM 2512 O O . VAL A 1 332 ? -15.876 -20.150 -36.032 1.00 18.24 322 VAL A O 1
ATOM 2516 N N . ASN A 1 333 ? -15.735 -18.311 -37.307 1.00 14.42 323 ASN A N 1
ATOM 2517 C CA . ASN A 1 333 ? -15.747 -19.092 -38.535 1.00 15.90 323 ASN A CA 1
ATOM 2518 C C . ASN A 1 333 ? -15.001 -18.360 -39.629 1.00 17.02 323 ASN A C 1
ATOM 2519 O O . ASN A 1 333 ? -14.289 -17.395 -39.343 1.00 18.64 323 ASN A O 1
ATOM 2524 N N . GLU A 1 334 ? -15.157 -18.810 -40.888 1.00 19.38 324 GLU A N 1
ATOM 2525 C CA . GLU A 1 334 ? -14.292 -18.299 -41.978 1.00 18.22 324 GLU A CA 1
ATOM 2526 C C . GLU A 1 334 ? -14.640 -16.864 -42.266 1.00 21.37 324 GLU A C 1
ATOM 2527 O O . GLU A 1 334 ? -13.813 -16.096 -42.720 1.00 17.72 324 GLU A O 1
ATOM 2533 N N . GLU A 1 335 ? -15.867 -16.474 -41.969 1.00 18.34 325 GLU A N 1
ATOM 2534 C CA . GLU A 1 335 ? -16.305 -15.135 -42.328 1.00 18.96 325 GLU A CA 1
ATOM 2535 C C . GLU A 1 335 ? -16.017 -14.100 -41.247 1.00 16.28 325 GLU A C 1
ATOM 2536 O O . GLU A 1 335 ? -15.836 -12.926 -41.573 1.00 19.97 325 GLU A O 1
ATOM 2542 N N . GLY A 1 336 ? -15.977 -14.505 -39.972 1.00 20.23 326 GLY A N 1
ATOM 2543 C CA . GLY A 1 336 ? -15.885 -13.503 -38.909 1.00 18.97 326 GLY A CA 1
ATOM 2544 C C . GLY A 1 336 ? -16.173 -14.059 -37.537 1.00 16.84 326 GLY A C 1
ATOM 2545 O O . GLY A 1 336 ? -15.884 -15.235 -37.255 1.00 19.46 326 GLY A O 1
ATOM 2546 N N . THR A 1 337 ? -16.713 -13.230 -36.649 1.00 16.47 327 THR A N 1
ATOM 2547 C CA . THR A 1 337 ? -16.963 -13.704 -35.292 1.00 14.99 327 THR A CA 1
ATOM 2548 C C . THR A 1 337 ? -18.267 -13.088 -34.866 1.00 15.75 327 THR A C 1
ATOM 2549 O O . THR A 1 337 ? -18.522 -11.950 -35.222 1.00 19.03 327 THR A O 1
ATOM 2553 N N . LYS A 1 338 ? -19.056 -13.855 -34.110 1.00 17.79 328 LYS A N 1
ATOM 2554 C CA . LYS A 1 338 ? -20.251 -13.322 -33.418 1.00 17.89 328 LYS A CA 1
ATOM 2555 C C . LYS A 1 338 ? -20.098 -13.683 -31.927 1.00 19.07 328 LYS A C 1
ATOM 2556 O O . LYS A 1 338 ? -19.693 -14.799 -31.571 1.00 19.64 328 LYS A O 1
ATOM 2562 N N . ALA A 1 339 ? -20.355 -12.723 -31.039 1.00 18.80 329 ALA A N 1
ATOM 2563 C CA . ALA A 1 339 ? -20.172 -12.972 -29.610 1.00 15.68 329 ALA A CA 1
ATOM 2564 C C . ALA A 1 339 ? -21.171 -12.159 -28.786 1.00 16.31 329 ALA A C 1
ATOM 2565 O O . ALA A 1 339 ? -21.416 -10.986 -29.108 1.00 18.40 329 ALA A O 1
ATOM 2567 N N . SER A 1 340 ? -21.684 -12.760 -27.708 1.00 18.06 330 SER A N 1
ATOM 2568 C CA . SER A 1 340 ? -22.596 -12.034 -26.821 1.00 15.39 330 SER A CA 1
ATOM 2569 C C . SER A 1 340 ? -22.229 -12.317 -25.393 1.00 15.06 330 SER A C 1
ATOM 2570 O O . SER A 1 340 ? -21.827 -13.450 -25.070 1.00 16.88 330 SER A O 1
ATOM 2573 N N . ALA A 1 341 ? -22.405 -11.327 -24.506 1.00 16.10 331 ALA A N 1
ATOM 2574 C CA . ALA A 1 341 ? -22.251 -11.584 -23.077 1.00 14.82 331 ALA A CA 1
ATOM 2575 C C . ALA A 1 341 ? -23.365 -10.909 -22.308 1.00 16.85 331 ALA A C 1
ATOM 2576 O O . ALA A 1 341 ? -23.665 -9.749 -22.582 1.00 19.11 331 ALA A O 1
ATOM 2578 N N . ALA A 1 342 ? -23.961 -11.609 -21.338 1.00 15.25 332 ALA A N 1
ATOM 2579 C CA . ALA A 1 342 ? -24.924 -10.941 -20.445 1.00 15.74 332 ALA A CA 1
ATOM 2580 C C . ALA A 1 342 ? -24.366 -11.128 -19.053 1.00 14.84 332 ALA A C 1
ATOM 2581 O O . ALA A 1 342 ? -23.927 -12.231 -18.705 1.00 18.12 332 ALA A O 1
ATOM 2583 N N . THR A 1 343 ? -24.388 -10.060 -18.231 1.00 14.50 333 THR A N 1
ATOM 2584 C CA . THR A 1 343 ? -23.822 -10.132 -16.893 1.00 14.65 333 THR A CA 1
ATOM 2585 C C . THR A 1 343 ? -24.777 -9.482 -15.945 1.00 18.15 333 THR A C 1
ATOM 2586 O O . THR A 1 343 ? -25.468 -8.504 -16.338 1.00 17.47 333 THR A O 1
ATOM 2590 N N . ALA A 1 344 ? -24.825 -9.995 -14.713 1.00 17.90 334 ALA A N 1
ATOM 2591 C CA . ALA A 1 344 ? -25.754 -9.456 -13.730 1.00 17.58 334 ALA A CA 1
ATOM 2592 C C . ALA A 1 344 ? -25.221 -9.562 -12.343 1.00 17.88 334 ALA A C 1
ATOM 2593 O O . ALA A 1 344 ? -24.476 -10.460 -11.996 1.00 20.07 334 ALA A O 1
ATOM 2595 N N . ALA A 1 345 ? -25.635 -8.628 -11.507 1.00 16.75 335 ALA A N 1
ATOM 2596 C CA . ALA A 1 345 ? -25.460 -8.773 -10.075 1.00 16.99 335 ALA A CA 1
ATOM 2597 C C . ALA A 1 345 ? -26.864 -8.879 -9.497 1.00 19.23 335 ALA A C 1
ATOM 2598 O O . ALA A 1 345 ? -27.709 -8.009 -9.785 1.00 19.84 335 ALA A O 1
ATOM 2600 N N . ILE A 1 346 ? -27.116 -9.946 -8.729 1.00 18.40 336 ILE A N 1
ATOM 2601 C CA . ILE A 1 346 ? -28.458 -10.137 -8.128 1.00 23.34 336 ILE A CA 1
ATOM 2602 C C . ILE A 1 346 ? -28.419 -9.870 -6.641 1.00 26.55 336 ILE A C 1
ATOM 2603 O O . ILE A 1 346 ? -27.542 -10.368 -5.916 1.00 23.39 336 ILE A O 1
ATOM 2608 N N . LEU A 1 347 ? -29.362 -9.062 -6.154 1.00 20.47 337 LEU A N 1
ATOM 2609 C CA . LEU A 1 347 ? -29.376 -8.756 -4.726 1.00 23.42 337 LEU A CA 1
ATOM 2610 C C . LEU A 1 347 ? -30.508 -9.562 -4.154 1.00 27.50 337 LEU A C 1
ATOM 2611 O O . LEU A 1 347 ? -31.676 -9.231 -4.373 1.00 28.72 337 LEU A O 1
ATOM 2616 N N . PHE A 1 348 ? -30.126 -10.646 -3.468 1.00 28.11 338 PHE A N 1
ATOM 2617 C CA . PHE A 1 348 ? -30.990 -11.674 -2.868 1.00 30.42 338 PHE A CA 1
ATOM 2618 C C . PHE A 1 348 ? -31.349 -12.737 -3.892 1.00 33.35 338 PHE A C 1
ATOM 2619 O O . PHE A 1 348 ? -32.267 -12.556 -4.698 1.00 32.86 338 PHE A O 1
ATOM 2627 N N . SER A 1 349 ? -30.600 -13.847 -3.864 1.00 27.85 339 SER A N 1
ATOM 2628 C CA . SER A 1 349 ? -30.811 -14.962 -4.789 1.00 28.56 339 SER A CA 1
ATOM 2629 C C . SER A 1 349 ? -30.028 -16.170 -4.292 1.00 33.32 339 SER A C 1
ATOM 2630 O O . SER A 1 349 ? -28.969 -15.989 -3.682 1.00 30.48 339 SER A O 1
AT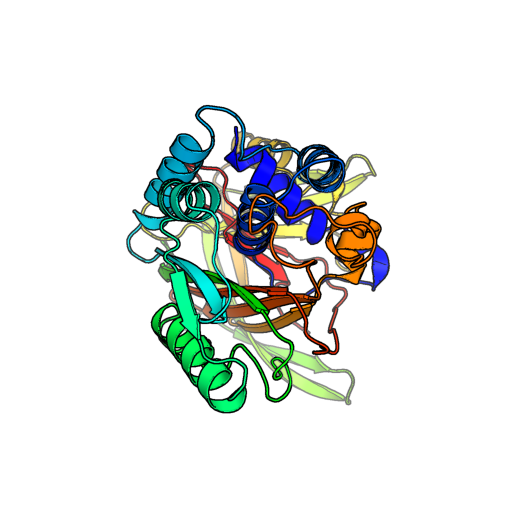OM 2633 N N . ARG A 1 350 ? -30.534 -17.385 -4.542 1.00 29.26 340 ARG A N 1
ATOM 2634 C CA . ARG A 1 350 ? -29.801 -18.607 -4.184 1.00 35.13 340 ARG A CA 1
ATOM 2635 C C . ARG A 1 350 ? -29.301 -19.382 -5.390 1.00 38.84 340 ARG A C 1
ATOM 2636 O O . ARG A 1 350 ? -28.938 -20.558 -5.266 1.00 46.59 340 ARG A O 1
ATOM 2644 N N . MET A 1 351 ? -29.286 -18.770 -6.561 1.00 32.05 341 MET A N 1
ATOM 2645 C CA . MET A 1 351 ? -28.961 -19.559 -7.737 1.00 34.26 341 MET A CA 1
ATOM 2646 C C . MET A 1 351 ? -27.556 -20.150 -7.643 1.00 40.30 341 MET A C 1
ATOM 2647 O O . MET A 1 351 ? -26.704 -19.644 -6.904 1.00 42.02 341 MET A O 1
ATOM 2652 N N . ALA A 1 352 ? -27.325 -21.231 -8.373 1.00 39.68 342 ALA A N 1
ATOM 2653 C CA . ALA A 1 352 ? -26.018 -21.865 -8.374 1.00 38.39 342 ALA A CA 1
ATOM 2654 C C . ALA A 1 352 ? -25.681 -22.238 -9.786 1.00 37.54 342 ALA A C 1
ATOM 2655 O O . ALA A 1 352 ? -26.570 -22.461 -10.598 1.00 43.08 342 ALA A O 1
ATOM 2657 N N . VAL A 1 353 ? -24.392 -22.262 -10.093 1.00 38.20 343 VAL A N 1
ATOM 2658 C CA . VAL A 1 353 ? -23.934 -22.613 -11.430 1.00 37.06 343 VAL A CA 1
ATOM 2659 C C . VAL A 1 353 ? -22.820 -23.631 -11.249 1.00 40.30 343 VAL A C 1
ATOM 2660 O O . VAL A 1 353 ? -21.889 -23.394 -10.471 1.00 40.31 343 VAL A O 1
ATOM 2664 N N . GLU A 1 354 ? -22.920 -24.766 -11.931 1.00 44.65 344 GLU A N 1
ATOM 2665 C CA . GLU A 1 354 ? -21.812 -25.724 -11.920 1.00 52.93 344 GLU A CA 1
ATOM 2666 C C . GLU A 1 354 ? -20.727 -25.215 -12.848 1.00 51.27 344 GLU A C 1
ATOM 2667 O O . GLU A 1 354 ? -20.975 -24.964 -14.028 1.00 46.81 344 GLU A O 1
ATOM 2673 N N . GLU A 1 355 ? -19.517 -25.035 -12.341 1.00 51.97 345 GLU A N 1
ATOM 2674 C CA . GLU A 1 355 ? -18.539 -24.457 -13.232 1.00 55.56 345 GLU A CA 1
ATOM 2675 C C . GLU A 1 355 ? -17.678 -25.463 -13.950 1.00 51.20 345 GLU A C 1
ATOM 2676 O O . GLU A 1 355 ? -17.465 -26.589 -13.486 1.00 44.95 345 GLU A O 1
ATOM 2682 N N . ILE A 1 356 ? -17.244 -25.006 -15.121 1.00 50.73 346 ILE A N 1
ATOM 2683 C CA . ILE A 1 356 ? -16.509 -25.764 -16.101 1.00 51.08 346 ILE A CA 1
ATOM 2684 C C . ILE A 1 356 ? -15.248 -24.982 -16.396 1.00 51.42 346 ILE A C 1
ATOM 2685 O O . ILE A 1 356 ? -15.295 -23.888 -16.979 1.00 50.61 346 ILE A O 1
ATOM 2690 N N . THR A 1 357 ? -14.119 -25.515 -15.965 1.00 49.47 347 THR A N 1
ATOM 2691 C CA . THR A 1 357 ? -12.844 -24.977 -16.406 1.00 48.06 347 THR A CA 1
ATOM 2692 C C . THR A 1 357 ? -12.110 -26.046 -17.216 1.00 49.64 347 THR A C 1
ATOM 2693 O O . THR A 1 357 ? -12.202 -27.251 -16.934 1.00 51.44 347 THR A O 1
ATOM 2697 N N . MET A 1 358 ? -11.415 -25.594 -18.252 1.00 42.46 348 MET A N 1
ATOM 2698 C CA . MET A 1 358 ? -10.569 -26.476 -19.022 1.00 41.21 348 MET A CA 1
ATOM 2699 C C . MET A 1 358 ? -9.153 -25.923 -18.893 1.00 39.40 348 MET A C 1
ATOM 2700 O O . MET A 1 358 ? -8.968 -24.713 -18.739 1.00 34.64 348 MET A O 1
ATOM 2705 N N . ASN A 1 359 ? -8.145 -26.791 -18.947 1.00 39.09 349 ASN A N 1
ATOM 2706 C CA . ASN A 1 359 ? -6.781 -26.334 -18.767 1.00 43.90 349 ASN A CA 1
ATOM 2707 C C . ASN A 1 359 ? -6.027 -26.362 -20.087 1.00 48.94 349 ASN A C 1
ATOM 2708 O O . ASN A 1 359 ? -5.241 -27.287 -20.352 1.00 54.82 349 ASN A O 1
ATOM 2713 N N . ARG A 1 360 ? -6.309 -25.366 -20.918 1.00 42.63 350 ARG A N 1
ATOM 2714 C CA . ARG A 1 360 ? -5.549 -25.096 -22.134 1.00 40.11 350 ARG A CA 1
ATOM 2715 C C . ARG A 1 360 ? -5.198 -23.612 -22.185 1.00 33.74 350 ARG A C 1
ATOM 2716 O O . ARG A 1 360 ? -6.025 -22.735 -21.928 1.00 35.28 350 ARG A O 1
ATOM 2724 N N . PRO A 1 361 ? -3.949 -23.329 -22.520 1.00 25.06 351 PRO A N 1
ATOM 2725 C CA . PRO A 1 361 ? -3.470 -21.951 -22.387 1.00 25.17 351 PRO A CA 1
ATOM 2726 C C . PRO A 1 361 ? -3.506 -21.188 -23.681 1.00 25.49 351 PRO A C 1
ATOM 2727 O O . PRO A 1 361 ? -2.835 -20.159 -23.761 1.00 25.18 351 PRO A O 1
ATOM 2731 N N . PHE A 1 362 ? -4.222 -21.675 -24.691 1.00 22.48 352 PHE A N 1
ATOM 2732 C CA . PHE A 1 362 ? -4.293 -20.953 -25.938 1.00 17.07 352 PHE A CA 1
ATOM 2733 C C . PHE A 1 362 ? -5.473 -20.003 -25.905 1.00 21.02 352 PHE A C 1
ATOM 2734 O O . PHE A 1 362 ? -6.640 -20.417 -25.877 1.00 21.36 352 PHE A O 1
ATOM 2742 N N . LEU A 1 363 ? -5.142 -18.728 -25.794 1.00 18.81 353 LEU A N 1
ATOM 2743 C CA . LEU A 1 363 ? -6.140 -17.709 -25.456 1.00 17.49 353 LEU A CA 1
ATOM 2744 C C . LEU A 1 363 ? -6.523 -16.859 -26.649 1.00 20.40 353 LEU A C 1
ATOM 2745 O O . LEU A 1 363 ? -5.726 -16.671 -27.551 1.00 16.66 353 LEU A O 1
ATOM 2750 N N . PHE A 1 364 ? -7.764 -16.361 -26.679 1.00 16.34 354 PHE A N 1
ATOM 2751 C CA . PHE A 1 364 ? -8.110 -15.255 -27.580 1.00 18.61 354 PHE A CA 1
ATOM 2752 C C . PHE A 1 364 ? -8.565 -14.049 -26.745 1.00 16.07 354 PHE A C 1
ATOM 2753 O O . PHE A 1 364 ? -9.101 -14.216 -25.657 1.00 15.88 354 PHE A O 1
ATOM 2761 N N . LEU A 1 365 ? -8.350 -12.846 -27.279 1.00 16.56 355 LEU A N 1
ATOM 2762 C CA . LEU A 1 365 ? -8.928 -11.621 -26.744 1.00 17.55 355 LEU A CA 1
ATOM 2763 C C . LEU A 1 365 ? -9.526 -10.830 -27.895 1.00 19.71 355 LEU A C 1
ATOM 2764 O O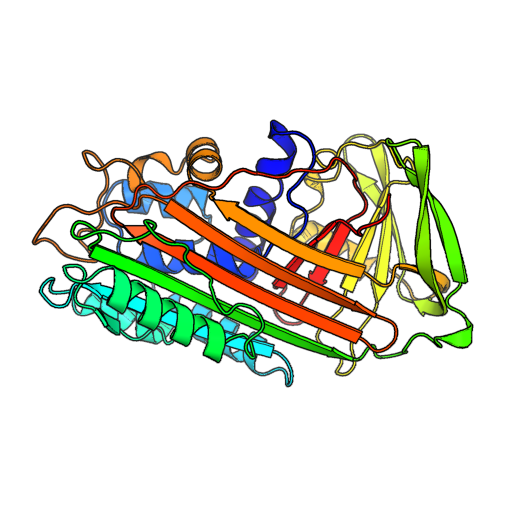 . LEU A 1 365 ? -8.891 -10.660 -28.943 1.00 19.58 355 LEU A O 1
ATOM 2769 N N . ILE A 1 366 ? -10.754 -10.321 -27.717 1.00 12.36 356 ILE A N 1
ATOM 2770 C CA . ILE A 1 366 ? -11.318 -9.441 -28.710 1.00 12.39 356 ILE A CA 1
ATOM 2771 C C . ILE A 1 366 ? -11.194 -8.025 -28.125 1.00 17.95 356 ILE A C 1
ATOM 2772 O O . ILE A 1 366 ? -11.700 -7.722 -27.033 1.00 18.23 356 ILE A O 1
ATOM 2777 N N . HIS A 1 367 ? -10.441 -7.183 -28.819 1.00 16.05 357 HIS A N 1
ATOM 2778 C CA . HIS A 1 367 ? -9.884 -5.963 -28.269 1.00 15.30 357 HIS A CA 1
ATOM 2779 C C . HIS A 1 367 ? -10.311 -4.763 -29.113 1.00 18.48 357 HIS A C 1
ATOM 2780 O O . HIS A 1 367 ? -10.259 -4.790 -30.348 1.00 20.26 357 HIS A O 1
ATOM 2787 N N . HIS A 1 368 ? -10.761 -3.705 -28.449 1.00 17.23 358 HIS A N 1
ATOM 2788 C CA . HIS A 1 368 ? -11.085 -2.449 -29.120 1.00 20.63 358 HIS A CA 1
ATOM 2789 C C . HIS A 1 368 ? -9.909 -1.478 -28.967 1.00 21.43 358 HIS A C 1
ATOM 2790 O O . HIS A 1 368 ? -9.647 -0.979 -27.857 1.00 22.95 358 HIS A O 1
ATOM 2797 N N . LYS A 1 369 ? -9.168 -1.230 -30.061 1.00 27.88 359 LYS A N 1
ATOM 2798 C CA . LYS A 1 369 ? -7.944 -0.400 -30.020 1.00 33.75 359 LYS A CA 1
ATOM 2799 C C . LYS A 1 369 ? -8.038 1.019 -29.409 1.00 33.21 359 LYS A C 1
ATOM 2800 O O . LYS A 1 369 ? -7.238 1.388 -28.547 1.00 34.21 359 LYS A O 1
ATOM 2806 N N . SER A 1 370 ? -8.995 1.810 -29.873 1.00 40.17 360 SER A N 1
ATOM 2807 C CA . SER A 1 370 ? -9.176 3.183 -29.416 1.00 48.32 360 SER A CA 1
ATOM 2808 C C . SER A 1 370 ? -9.199 3.285 -27.880 1.00 45.72 360 SER A C 1
ATOM 2809 O O . SER A 1 370 ? -8.505 4.109 -27.292 1.00 44.91 360 SER A O 1
ATOM 2812 N N . THR A 1 371 ? -9.990 2.433 -27.231 1.00 29.98 361 THR A N 1
ATOM 2813 C CA . THR A 1 371 ? -10.154 2.540 -25.786 1.00 26.85 361 THR A CA 1
ATOM 2814 C C . THR A 1 371 ? -9.275 1.622 -24.961 1.00 23.09 361 THR A C 1
ATOM 2815 O O . THR A 1 371 ? -9.048 1.897 -23.766 1.00 24.90 361 THR A O 1
ATOM 2819 N N . GLY A 1 372 ? -8.835 0.515 -25.549 1.00 25.25 362 GLY A N 1
ATOM 2820 C CA . GLY A 1 372 ? -8.165 -0.533 -24.790 1.00 22.68 362 GLY A CA 1
ATOM 2821 C C . GLY A 1 372 ? -9.114 -1.549 -24.217 1.00 26.15 362 GLY A C 1
ATOM 2822 O O . GLY A 1 372 ? -8.687 -2.485 -23.525 1.00 25.99 362 GLY A O 1
ATOM 2823 N N . ALA A 1 373 ? -10.420 -1.403 -24.495 1.00 18.78 363 ALA A N 1
ATOM 2824 C CA . ALA A 1 373 ? -11.350 -2.382 -23.963 1.00 20.41 363 ALA A CA 1
ATOM 2825 C C . ALA A 1 373 ? -11.106 -3.788 -24.477 1.00 19.35 363 ALA A C 1
ATOM 2826 O O . ALA A 1 373 ? -10.963 -3.988 -25.686 1.00 21.05 363 ALA A O 1
ATOM 2828 N N . VAL A 1 374 ? -11.170 -4.763 -23.574 1.00 17.50 364 VAL A N 1
ATOM 2829 C CA . VAL A 1 374 ? -11.206 -6.172 -23.967 1.00 14.91 364 VAL A CA 1
ATOM 2830 C C . VAL A 1 374 ? -12.673 -6.633 -23.803 1.00 18.33 364 VAL A C 1
ATOM 2831 O O . VAL A 1 374 ? -13.165 -6.831 -22.690 1.00 17.37 364 VAL A O 1
ATOM 2835 N N . LEU A 1 375 ? -13.331 -6.820 -24.929 1.00 15.30 365 LEU A N 1
ATOM 2836 C CA . LEU A 1 375 ? -14.782 -7.181 -24.935 1.00 14.70 365 LEU A CA 1
ATOM 2837 C C . LEU A 1 375 ? -15.027 -8.638 -24.553 1.00 16.33 365 LEU A C 1
ATOM 2838 O O . LEU A 1 375 ? -15.973 -8.949 -23.805 1.00 15.28 365 LEU A O 1
ATOM 2843 N N . PHE A 1 376 ? -14.161 -9.548 -24.997 1.00 15.05 366 PHE A N 1
ATOM 2844 C CA . PHE A 1 376 ? -14.336 -10.992 -24.796 1.00 16.39 366 PHE A CA 1
ATOM 2845 C C . PHE A 1 376 ? -12.949 -11.603 -24.726 1.00 14.18 366 PHE A C 1
ATOM 2846 O O . PHE A 1 376 ? -12.018 -11.075 -25.328 1.00 16.46 366 PHE A O 1
ATOM 2854 N N . MET A 1 377 ? -12.824 -12.664 -23.963 1.00 15.30 367 MET A N 1
ATOM 2855 C CA . MET A 1 377 ? -11.551 -13.427 -23.934 1.00 15.00 367 MET A CA 1
ATOM 2856 C C . MET A 1 377 ? -11.935 -14.851 -23.613 1.00 20.20 367 MET A C 1
ATOM 2857 O O . MET A 1 377 ? -13.039 -15.121 -23.178 1.00 23.27 367 MET A O 1
ATOM 2862 N N . GLY A 1 378 ? -11.044 -15.802 -23.870 1.00 16.11 368 GLY A N 1
ATOM 2863 C CA . GLY A 1 378 ? -11.361 -17.179 -23.526 1.00 15.22 368 GLY A CA 1
ATOM 2864 C C . GLY A 1 378 ? -10.383 -18.092 -24.213 1.00 21.86 368 GLY A C 1
ATOM 2865 O O . GLY A 1 378 ? -9.286 -17.645 -24.641 1.00 19.70 368 GLY A O 1
ATOM 2866 N N . GLN A 1 379 ? -10.786 -19.353 -24.328 1.00 20.51 369 GLN A N 1
ATOM 2867 C CA . GLN A 1 379 ? -9.898 -20.407 -24.798 1.00 23.38 369 GLN A CA 1
ATOM 2868 C C . GLN A 1 379 ? -10.197 -20.738 -26.242 1.00 26.65 369 GLN A C 1
ATOM 2869 O O . GLN A 1 379 ? -11.332 -20.670 -26.689 1.00 24.50 369 GLN A O 1
ATOM 2875 N N . VAL A 1 380 ? -9.153 -20.980 -27.021 1.00 20.83 370 VAL A N 1
ATOM 2876 C CA . VAL A 1 380 ? -9.356 -21.414 -28.396 1.00 24.52 370 VAL A CA 1
ATOM 2877 C C . VAL A 1 380 ? -9.654 -22.896 -28.331 1.00 37.27 370 VAL A C 1
ATOM 2878 O O . VAL A 1 380 ? -8.782 -23.702 -28.021 1.00 39.56 370 VAL A O 1
ATOM 2882 N N . ASN A 1 381 ? -10.918 -23.219 -28.584 1.00 37.72 371 ASN A N 1
ATOM 2883 C CA . ASN A 1 381 ? -11.512 -24.536 -28.376 1.00 47.43 371 ASN A CA 1
ATOM 2884 C C . ASN A 1 381 ? -11.018 -25.608 -29.344 1.00 49.99 371 ASN A C 1
ATOM 2885 O O . ASN A 1 381 ? -11.465 -25.667 -30.494 1.00 50.36 371 ASN A O 1
ATOM 2890 N N . GLN A 1 382 ? -10.138 -26.488 -28.876 1.00 51.05 372 GLN A N 1
ATOM 2891 C CA . GLN A 1 382 ? -9.834 -27.702 -29.633 1.00 55.05 372 GLN A CA 1
ATOM 2892 C C . GLN A 1 382 ? -9.395 -28.815 -28.669 1.00 54.40 372 GLN A C 1
ATOM 2893 O O . GLN A 1 382 ? -8.758 -28.513 -27.649 1.00 53.88 372 GLN A O 1
ATOM 2899 N N . PRO A 1 383 ? -9.735 -30.095 -28.981 1.00 49.04 373 PRO A N 1
ATOM 2900 C CA . PRO A 1 383 ? -9.508 -31.233 -28.061 1.00 48.07 373 PRO A CA 1
ATOM 2901 C C . PRO A 1 383 ? -8.040 -31.525 -27.655 1.00 67.62 373 PRO A C 1
ATOM 2902 O O . PRO A 1 383 ? -7.078 -31.501 -28.441 1.00 66.46 373 PRO A O 1
#

InterPro domains:
  IPR000215 Serpin family [PTHR11461] (20-388)
  IPR023795 Serpin, conserved site [PS00284] (361-371)
  IPR023796 Serpin domain [PF00079] (23-388)
  IPR023796 Serpin domain [SM00093] (29-388)
  IPR036186 Serpin superfamily [SSF56574] (16-388)
  IPR042178 Serpin superfamily, domain 1 [G3DSA:3.30.497.10] (30-347)
  IPR042185 Serpin superfamily, domain 2 [G3DSA:2.30.39.10] (180-388)

CATH classification: 3.30.497.10 (+1 more: 2.30.39.10)

Organism: Oncorhynchus mykiss (NCBI:txid8022)